Protein AF-0000000084344204 (afdb_homodimer)

Nearest PDB structures (foldseek):
  7np8-assembly1_B  TM=9.170E-01  e=4.596E-29  Methanocaldococcus jannaschii DSM 2661
  7npa-assembly3_I  TM=9.167E-01  e=4.596E-29  Methanothermococcus thermolithotrophicus DSM 2095
  7npa-assembly4_N  TM=9.155E-01  e=7.158E-29  Methanothermococcus thermolithotrophicus DSM 2095
  3b0n-assembly1_A  TM=8.078E-01  e=9.835E-13  Nicotiana tabacum
  6c3z-assembly1_A  TM=7.919E-01  e=1.698E-11  Escherichia coli K-12

Secondary structure (DSSP, 8-state):
------HHHHHHHHHTTEEEBSSTTEEEEEEE-BTTEEEHHHHHHHHHHHHHHSSSEEEE-TTSEEEEEEEEGGGHHHHHHHHHHTTPEE---SSBBPPPEE-STTTBTT--S-HHHHHHHHHHHHTT-B-SS-B-EEE-SSGGGHHHHTTSSEEEEEE--EEE-GGG-----HHHHH-TT--EEEETTEEEE-TTT-----THHHH-TT--EEEPPPEEEEEE--B-SSS-B--EEEEEEE-GGGHHHHHHHHHHHHHHHPPTT--HHHHHHHH-HHHHHHHHHHH-/------HHHHHHHHHTTEEEBSSTTEEEEEEE-BTTEEEHHHHHHHHHHHHHHSSSEEEE-TTSEEEEEEEEGGGHHHHHHHHHHTTPEE---SSBBPPPEE-STTTBTT--S-HHHHHHHHHHHHTT-B-SS-B-EEE-SSGGGHHHHTTSSEEEEEE--EEE-GGG-----HHHHH-TT--EEEETTEEEE-TTT-----THHHH-TT--EEEPPPEEEEEE--B-SSS-B--EEEEEEE-GGGHHHHHHHHHHHHHHHPPTT--HHHHHHHH-HHHHHHHHHHH-

Radius of gyration: 24.82 Å; Cα contacts (8 Å, |Δi|>4): 1312; chains: 2; bounding box: 51×84×66 Å

Organism: NCBI:txid1533

pLDDT: mean 95.12, std 7.92, range [30.36, 98.94]

Sequence (576 aa):
MNKCILDKEKLELKGRGILPQKQEGYFAIRFISKAGYFNTDEMTALTNIAKEYGNGNIGLTSRLTIEIPYIKYENLEKVLKEAKSNGLVVGGGGPTVRAILTCKGTVCTHGLIDTNHIALEIEERFFGKKLPHKFKIAVLGCNNSYGKAQVNDIGILPIKKVHILEENCILCDKCVKFCKYDGMKKENNKIVISNEKCISCGKCIKVCPTKAIEGEEIEFLIFLGGRLGRKARLATPINKSFKREEIINAVDKIIKYFESQANKNERFADVIERIGLKSVEEEILNSLMNKCILDKEKLELKGRGILPQKQEGYFAIRFISKAGYFNTDEMTALTNIAKEYGNGNIGLTSRLTIEIPYIKYENLEKVLKEAKSNGLVVGGGGPTVRAILTCKGTVCTHGLIDTNHIALEIEERFFGKKLPHKFKIAVLGCNNSYGKAQVNDIGILPIKKVHILEENCILCDKCVKFCKYDGMKKENNKIVISNEKCISCGKCIKVCPTKAIEGEEIEFLIFLGGRLGRKARLATPINKSFKREEIINAVDKIIKYFESQANKNERFADVIERIGLKSVEEEILNSL

Solvent-accessible surface area (backbone atoms only — not comparable to full-atom values): 28926 Å² total; per-residue (Å²): 128,85,75,76,75,49,71,70,56,47,53,57,34,26,36,48,14,37,34,66,31,56,55,82,66,23,24,28,41,26,36,55,41,65,38,22,30,40,41,42,67,46,47,50,51,50,37,49,46,15,56,75,48,26,79,31,38,42,30,44,32,62,47,23,30,39,33,32,40,55,25,41,65,90,47,49,65,59,52,51,52,52,34,53,78,58,72,49,45,64,29,66,29,58,37,9,26,30,59,41,31,52,52,64,12,59,43,34,70,71,31,77,39,57,19,43,62,56,32,38,55,48,36,75,72,40,50,64,40,78,42,54,25,55,40,38,40,33,28,39,16,28,51,65,41,41,21,60,29,16,48,19,36,33,9,36,35,42,35,21,46,67,48,73,41,67,92,45,49,81,80,81,52,55,47,39,70,63,39,92,57,57,18,37,42,82,53,95,94,36,82,44,75,35,81,86,42,40,70,31,74,49,65,52,38,77,60,36,90,62,60,18,41,41,69,50,74,67,30,27,38,43,21,45,28,10,30,30,44,66,64,58,37,73,25,46,64,49,97,53,74,36,49,78,89,44,48,66,60,49,52,51,51,50,52,51,48,44,56,72,70,42,49,87,73,34,42,59,41,54,44,33,66,75,70,29,57,70,57,51,51,52,55,50,59,70,71,106,129,85,72,75,73,48,70,69,55,47,52,58,34,26,36,48,13,36,32,67,30,57,54,82,66,22,24,27,41,26,35,55,41,64,39,22,30,40,41,42,67,46,46,49,52,53,37,49,47,14,56,74,48,26,77,30,37,43,30,44,34,62,48,25,30,38,33,33,40,55,26,41,66,90,46,46,64,61,51,52,52,53,32,52,78,58,71,49,45,66,28,67,28,56,36,10,26,30,58,40,32,52,50,62,12,58,44,34,68,70,31,78,40,58,19,46,61,56,33,38,55,49,38,75,72,40,51,63,40,78,42,53,25,55,40,39,41,33,27,37,16,29,51,65,40,42,20,59,28,16,47,18,36,31,8,35,34,42,36,22,45,66,48,73,41,69,91,46,49,81,84,81,53,56,47,39,71,62,39,91,57,58,19,37,42,82,51,96,95,35,82,42,76,34,81,85,42,39,69,31,74,48,65,52,38,77,60,36,89,63,59,18,41,41,70,49,74,68,30,28,39,43,20,47,28,10,32,28,44,64,63,60,34,72,24,47,65,50,99,54,75,36,49,78,88,44,48,67,58,49,52,51,51,48,52,52,47,44,56,71,68,41,49,86,72,34,42,60,40,52,44,33,66,74,69,29,57,69,56,50,52,51,55,50,58,71,70,106

InterPro domains:
  IPR005117 Nitrite/Sulfite reductase ferredoxin-like domain [PF03460] (20-84)
  IPR006067 Nitrite/sulphite reductase 4Fe-4S domain [PF01077] (94-284)
  IPR017896 4Fe-4S ferredoxin-type, iron-sulphur binding domain [PF00037] (191-214)
  IPR017896 4Fe-4S ferredoxin-type, iron-sulphur binding domain [PS51379] (160-188)
  IPR017896 4Fe-4S ferredoxin-type, iron-sulphur binding domain [PS51379] (189-218)
  IPR017900 4Fe-4S ferredoxin, iron-sulphur binding, conserved site [PS00198] (198-209)
  IPR036136 Nitrite/Sulfite reductase ferredoxin-like domain superfamily [SSF55124] (11-94)
  IPR045169 Nitrite and sulphite reductase 4Fe-4S domain containing protein [PTHR11493] (9-161)
  IPR045854 Nitrite and sulphite reductase 4Fe-4S domain-like superfamily [G3DSA:3.30.413.10] (95-287)
  IPR045854 Nitrite and sulphite reductase 4Fe-4S domain-like superfamily [SSF56014] (94-285)

Foldseek 3Di:
DLPPQDPVNQQVCQQQQWHDDPPPQKTKWKWAAQQQDDDPLLVVLVQVCLVPFAPNDWDADPQNIIIGIGGGPVCVVVSVVSCVVSVIGIGQGWFFEGHEHEDCLCPDPLFPDNQSVLSNVLCVVGGSHHALGYFYEYEYGACVCVQVCFAGQKYKHKAKAKDFQFVQDPLPCQLCVPDPQSQWDDDPNDIDGHPVRDRRSCPSCVRGPRSRMGIDDMWMWMWHQAHDPPDGGTTDTQPDIHDPVCVSVLVVLLRVLRRVQDDRPGDRNNSCVVVPVVVSSVVSVVVD/DLPPQDPVNQQVCQQQQWHDDPPPQKTKWKWAAQQQDDDPLLVVLVQVCLVPFAPNDWDADPQNIIIGIGGGPVCVVVSVVSCVVSVIGTGQGWFFEGHEHEDCLCPDPLFPDNQSVLSNVLCVVGGSHHALGYFYEYEYGACVCVQVCFAGQKYKHKAKAKDFQFVQDPLPCQLCVPDPQSQWDQDPNDIDGHPVRDRRSCPSCVRGPRSRMGIDDMWMWMWHQAHDPPDGGTTDTQPDIHDPVCVSVLVVLLRVLRRVQDDRPGDRNNSCVVVPVVVSSVVSVVVD

Structure (mmCIF, N/CA/C/O backbone):
data_AF-0000000084344204-model_v1
#
loop_
_entity.id
_entity.type
_entity.pdbx_description
1 polymer 'Dissimilatory sulfite reductase (Desulfoviridin), alpha and beta subunits'
#
loop_
_atom_site.group_PDB
_atom_site.id
_atom_site.type_symbol
_atom_site.label_atom_id
_atom_site.label_alt_id
_atom_site.label_comp_id
_atom_site.label_asym_id
_atom_site.label_entity_id
_atom_site.label_seq_id
_atom_site.pdbx_PDB_ins_code
_atom_site.Cartn_x
_atom_site.Cartn_y
_atom_site.Cartn_z
_atom_site.occupancy
_atom_site.B_iso_or_equiv
_atom_site.auth_seq_id
_atom_site.auth_comp_id
_atom_site.auth_asym_id
_atom_site.auth_atom_id
_atom_site.pdbx_PDB_model_num
ATOM 1 N N . MET A 1 1 ? -5.375 -40.156 8.227 1 30.36 1 MET A N 1
ATOM 2 C CA . MET A 1 1 ? -6.266 -39.781 7.129 1 30.36 1 MET A CA 1
ATOM 3 C C . MET A 1 1 ? -6.176 -38.281 6.832 1 30.36 1 MET A C 1
ATOM 5 O O . MET A 1 1 ? -6.512 -37.469 7.684 1 30.36 1 MET A O 1
ATOM 9 N N . ASN A 1 2 ? -5.129 -37.812 6.16 1 40.31 2 ASN A N 1
ATOM 10 C CA . ASN A 1 2 ? -4.762 -36.469 5.738 1 40.31 2 ASN A CA 1
ATOM 11 C C . ASN A 1 2 ? -5.965 -35.719 5.18 1 40.31 2 ASN A C 1
ATOM 13 O O . ASN A 1 2 ? -6.492 -36.062 4.125 1 40.31 2 ASN A O 1
ATOM 17 N N . LYS A 1 3 ? -6.926 -35.438 6.004 1 46.97 3 LYS A N 1
ATOM 18 C CA . LYS A 1 3 ? -8.219 -34.906 5.586 1 46.97 3 LYS A CA 1
ATOM 19 C C . LYS A 1 3 ? -8.039 -33.812 4.535 1 46.97 3 LYS A C 1
ATOM 21 O O . LYS A 1 3 ? -7.418 -32.781 4.801 1 46.97 3 LYS A O 1
ATOM 26 N N . CYS A 1 4 ? -8.023 -34.188 3.305 1 53 4 CYS A N 1
ATOM 27 C CA . CYS A 1 4 ? -8.062 -33.312 2.125 1 53 4 CYS A CA 1
ATOM 28 C C . CYS A 1 4 ? -9.18 -32.312 2.229 1 53 4 CYS A C 1
ATOM 30 O O . CYS A 1 4 ? -10.359 -32.656 2.244 1 53 4 CYS A O 1
ATOM 32 N N . ILE A 1 5 ? -8.875 -31.219 2.953 1 64.88 5 ILE A N 1
ATOM 33 C CA . ILE A 1 5 ? -9.867 -30.156 3.055 1 64.88 5 ILE A CA 1
ATOM 34 C C . ILE A 1 5 ? -10.406 -29.812 1.665 1 64.88 5 ILE A C 1
ATOM 36 O O . ILE A 1 5 ? -9.641 -29.641 0.719 1 64.88 5 ILE A O 1
ATOM 40 N N . LEU A 1 6 ? -11.719 -30.031 1.449 1 70.19 6 LEU A N 1
ATOM 41 C CA . LEU A 1 6 ? -12.422 -29.734 0.206 1 70.19 6 LEU A CA 1
ATOM 42 C C . LEU A 1 6 ? -12.266 -28.266 -0.168 1 70.19 6 LEU A C 1
ATOM 44 O O . LEU A 1 6 ? -12.047 -27.422 0.703 1 70.19 6 LEU A O 1
ATOM 48 N N . ASP A 1 7 ? -12.266 -28 -1.417 1 70.94 7 ASP A N 1
ATOM 49 C CA . ASP A 1 7 ? -12.125 -26.656 -1.973 1 70.94 7 ASP A CA 1
ATOM 50 C C . ASP A 1 7 ? -13.133 -25.703 -1.348 1 70.94 7 ASP A C 1
ATOM 52 O O . ASP A 1 7 ? -12.797 -24.547 -1.062 1 70.94 7 ASP A O 1
ATOM 56 N N . LYS A 1 8 ? -14.367 -26.219 -1.086 1 71.5 8 LYS A N 1
ATOM 57 C CA . LYS A 1 8 ? -15.398 -25.391 -0.468 1 71.5 8 LYS A CA 1
ATOM 58 C C . LYS A 1 8 ? -15.008 -25 0.954 1 71.5 8 LYS A C 1
ATOM 60 O O . LYS A 1 8 ? -15.258 -23.875 1.378 1 71.5 8 LYS A O 1
ATOM 65 N N . GLU A 1 9 ? -14.484 -25.922 1.65 1 75.75 9 GLU A N 1
ATOM 66 C CA . GLU A 1 9 ? -14.031 -25.656 3.014 1 75.75 9 GLU A CA 1
ATOM 67 C C . GLU A 1 9 ? -12.875 -24.656 3.029 1 75.75 9 GLU A C 1
ATOM 69 O O . GLU A 1 9 ? -12.805 -23.781 3.902 1 75.75 9 GLU A O 1
ATOM 74 N N . LYS A 1 10 ? -12.102 -24.766 2.033 1 75.44 10 LYS A N 1
ATOM 75 C CA . LYS A 1 10 ? -10.969 -23.859 1.928 1 75.44 10 LYS A CA 1
ATOM 76 C C . LYS A 1 10 ? -11.445 -22.422 1.718 1 75.44 10 LYS A C 1
ATOM 78 O O . LYS A 1 10 ? -10.891 -21.484 2.297 1 75.44 10 LYS A O 1
ATOM 83 N N . LEU A 1 11 ? -12.516 -22.266 0.936 1 74.94 11 LEU A N 1
ATOM 84 C CA . LEU A 1 11 ? -13.062 -20.938 0.666 1 74.94 11 LEU A CA 1
ATOM 85 C C . LEU A 1 11 ? -13.664 -20.344 1.927 1 74.94 11 LEU A C 1
ATOM 87 O O . LEU A 1 11 ? -13.523 -19.141 2.174 1 74.94 11 LEU A O 1
ATOM 91 N N . GLU A 1 12 ? -14.312 -21.172 2.695 1 79.94 12 GLU A N 1
ATOM 92 C CA . GLU A 1 12 ? -14.906 -20.703 3.947 1 79.94 12 GLU A CA 1
ATOM 93 C C . GLU A 1 12 ? -13.828 -20.281 4.941 1 79.94 12 GLU A C 1
ATOM 95 O O . GLU A 1 12 ? -13.977 -19.266 5.629 1 79.94 12 GLU A O 1
ATOM 100 N N . LEU A 1 13 ? -12.797 -21.031 4.941 1 82.62 13 LEU A N 1
ATOM 101 C CA . LEU A 1 13 ? -11.68 -20.719 5.828 1 82.62 13 LEU A CA 1
ATOM 102 C C . LEU A 1 13 ? -11 -19.422 5.414 1 82.62 13 LEU A C 1
ATOM 104 O O . LEU A 1 13 ? -10.656 -18.594 6.262 1 82.62 13 LEU A O 1
ATOM 108 N N . LYS A 1 14 ? -10.93 -19.219 4.117 1 79.81 14 LYS A N 1
ATOM 109 C CA . LYS A 1 14 ? -10.289 -18.016 3.605 1 79.81 14 LYS A CA 1
ATOM 110 C C . LYS A 1 14 ? -11.047 -16.766 4.027 1 79.81 14 LYS A C 1
ATOM 112 O O . LYS A 1 14 ? -10.438 -15.758 4.402 1 79.81 14 LYS A O 1
ATOM 117 N N . GLY A 1 15 ? -12.32 -16.844 3.949 1 83.69 15 GLY A N 1
ATOM 118 C CA . GLY A 1 15 ? -13.148 -15.719 4.379 1 83.69 15 GLY A CA 1
ATOM 119 C C . GLY A 1 15 ? -12.93 -15.344 5.832 1 83.69 15 GLY A C 1
ATOM 120 O O . GLY A 1 15 ? -13.109 -14.18 6.211 1 83.69 15 GLY A O 1
ATOM 121 N N . ARG A 1 16 ? -12.422 -16.266 6.605 1 87.88 16 ARG A N 1
ATOM 122 C CA . ARG A 1 16 ? -12.227 -16.078 8.039 1 87.88 16 ARG A CA 1
ATOM 123 C C . ARG A 1 16 ? -10.789 -15.695 8.352 1 87.88 16 ARG A C 1
ATOM 125 O O . ARG A 1 16 ? -10.391 -15.641 9.523 1 87.88 16 ARG A O 1
ATOM 132 N N . GLY A 1 17 ? -10.031 -15.469 7.312 1 93.88 17 GLY A N 1
ATOM 133 C CA . GLY A 1 17 ? -8.648 -15.086 7.527 1 93.88 17 GLY A CA 1
ATOM 134 C C . GLY A 1 17 ? -7.723 -16.266 7.719 1 93.88 17 GLY A C 1
ATOM 135 O O . GLY A 1 17 ? -6.586 -16.109 8.164 1 93.88 17 GLY A O 1
ATOM 136 N N . ILE A 1 18 ? -8.227 -17.391 7.496 1 96.69 18 ILE A N 1
ATOM 137 C CA . ILE A 1 18 ? -7.453 -18.625 7.508 1 96.69 18 ILE A CA 1
ATOM 138 C C . ILE A 1 18 ? -7.113 -19.031 6.074 1 96.69 18 ILE A C 1
ATOM 140 O O . ILE A 1 18 ? -7.949 -19.609 5.371 1 96.69 18 ILE A O 1
ATOM 144 N N . LEU A 1 19 ? -5.902 -18.844 5.641 1 96.56 19 LEU A N 1
ATOM 145 C CA . LEU A 1 19 ? -5.523 -18.875 4.234 1 96.56 19 LEU A CA 1
ATOM 146 C C . LEU A 1 19 ? -4.723 -20.141 3.922 1 96.56 19 LEU A C 1
ATOM 148 O O . LEU A 1 19 ? -3.637 -20.344 4.473 1 96.56 19 LEU A O 1
ATOM 152 N N . PRO A 1 20 ? -5.262 -20.938 3.027 1 95.81 20 PRO A N 1
ATOM 153 C CA . PRO A 1 20 ? -4.453 -22.094 2.629 1 95.81 20 PRO A CA 1
ATOM 154 C C . PRO A 1 20 ? -3.141 -21.688 1.961 1 95.81 20 PRO A C 1
ATOM 156 O O . PRO A 1 20 ? -3.098 -20.719 1.213 1 95.81 20 PRO A O 1
ATOM 159 N N . GLN A 1 21 ? -2.072 -22.406 2.283 1 96.75 21 GLN A N 1
ATOM 160 C CA . GLN A 1 21 ? -0.769 -22.156 1.675 1 96.75 21 GLN A CA 1
ATOM 161 C C . GLN A 1 21 ? -0.502 -23.141 0.538 1 96.75 21 GLN A C 1
ATOM 163 O O . GLN A 1 21 ? -1.203 -24.156 0.402 1 96.75 21 GLN A O 1
ATOM 168 N N . LYS A 1 22 ? 0.412 -22.781 -0.32 1 94.5 22 LYS A N 1
ATOM 169 C CA . LYS A 1 22 ? 0.797 -23.703 -1.384 1 94.5 22 LYS A CA 1
ATOM 170 C C . LYS A 1 22 ? 1.445 -24.953 -0.812 1 94.5 22 LYS A C 1
ATOM 172 O O . LYS A 1 22 ? 1.402 -26.016 -1.435 1 94.5 22 LYS A O 1
ATOM 177 N N . GLN A 1 23 ? 2.107 -24.844 0.376 1 94.81 23 GLN A N 1
ATOM 178 C CA . GLN A 1 23 ? 2.557 -26.016 1.119 1 94.81 23 GLN A CA 1
ATOM 179 C C . GLN A 1 23 ? 1.372 -26.797 1.685 1 94.81 23 GLN A C 1
ATOM 181 O O . GLN A 1 23 ? 0.693 -26.328 2.6 1 94.81 23 GLN A O 1
ATOM 186 N N . GLU A 1 24 ? 1.127 -27.938 1.151 1 92.94 24 GLU A N 1
ATOM 187 C CA . GLU A 1 24 ? -0.067 -28.719 1.466 1 92.94 24 GLU A CA 1
ATOM 188 C C . GLU A 1 24 ? -0.193 -28.953 2.969 1 92.94 24 GLU A C 1
ATOM 190 O O . GLU A 1 24 ? 0.784 -29.312 3.631 1 92.94 24 GLU A O 1
ATOM 195 N N . GLY A 1 25 ? -1.383 -28.703 3.469 1 93.88 25 GLY A N 1
ATOM 196 C CA . GLY A 1 25 ? -1.678 -28.984 4.867 1 93.88 25 GLY A CA 1
ATOM 197 C C . GLY A 1 25 ? -1.406 -27.797 5.777 1 93.88 25 GLY A C 1
ATOM 198 O O . GLY A 1 25 ? -1.672 -27.859 6.98 1 93.88 25 GLY A O 1
ATOM 199 N N . TYR A 1 26 ? -0.86 -26.75 5.223 1 97.06 26 TYR A N 1
ATOM 200 C CA . TYR A 1 26 ? -0.502 -25.594 6.027 1 97.06 26 TYR A CA 1
ATOM 201 C C . TYR A 1 26 ? -1.38 -24.391 5.684 1 97.06 26 TYR A C 1
ATOM 203 O O . TYR A 1 26 ? -1.856 -24.266 4.551 1 97.06 26 TYR A O 1
ATOM 211 N N . PHE A 1 27 ? -1.559 -23.578 6.68 1 97.69 27 PHE A N 1
ATOM 212 C CA . PHE A 1 27 ? -2.365 -22.375 6.551 1 97.69 27 PHE A CA 1
ATOM 213 C C . PHE A 1 27 ? -1.646 -21.172 7.156 1 97.69 27 PHE A C 1
ATOM 215 O O . PHE A 1 27 ? -0.837 -21.328 8.078 1 97.69 27 PHE A O 1
ATOM 222 N N . ALA A 1 28 ? -1.88 -20.078 6.633 1 98.06 28 ALA A N 1
ATOM 223 C CA . ALA A 1 28 ? -1.551 -18.812 7.281 1 98.06 28 ALA A CA 1
ATOM 224 C C . ALA A 1 28 ? -2.785 -18.188 7.934 1 98.06 28 ALA A C 1
ATOM 226 O O . ALA A 1 28 ? -3.867 -18.172 7.344 1 98.06 28 ALA A O 1
ATOM 227 N N . ILE A 1 29 ? -2.664 -17.734 9.133 1 98.62 29 ILE A N 1
ATOM 228 C CA . ILE A 1 29 ? -3.768 -17.047 9.805 1 98.62 29 ILE A CA 1
ATOM 229 C C . ILE A 1 29 ? -3.479 -15.555 9.875 1 98.62 29 ILE A C 1
ATOM 231 O O . ILE A 1 29 ? -2.375 -15.141 10.25 1 98.62 29 ILE A O 1
ATOM 235 N N . ARG A 1 30 ? -4.449 -14.836 9.516 1 98.56 30 ARG A N 1
ATOM 236 C CA . ARG A 1 30 ? -4.312 -13.383 9.469 1 98.56 30 ARG A CA 1
ATOM 237 C C . ARG A 1 30 ? -4.953 -12.734 10.695 1 98.56 30 ARG A C 1
ATOM 239 O O . ARG A 1 30 ? -6.117 -13 11 1 98.56 30 ARG A O 1
ATOM 246 N N . PHE A 1 31 ? -4.223 -11.859 11.289 1 98.81 31 PHE A N 1
ATOM 247 C CA . PHE A 1 31 ? -4.672 -11.117 12.469 1 98.81 31 PHE A CA 1
ATOM 248 C C . PHE A 1 31 ? -4.801 -9.633 12.156 1 98.81 31 PHE A C 1
ATOM 250 O O . PHE A 1 31 ? -3.887 -9.031 11.594 1 98.81 31 PHE A O 1
ATOM 257 N N . ILE A 1 32 ? -5.883 -9.062 12.555 1 98.56 32 ILE A N 1
ATOM 258 C CA . ILE A 1 32 ? -6.25 -7.695 12.188 1 98.56 32 ILE A CA 1
ATOM 259 C C . ILE A 1 32 ? -5.785 -6.73 13.281 1 98.56 32 ILE A C 1
ATOM 261 O O . ILE A 1 32 ? -6.055 -6.949 14.469 1 98.56 32 ILE A O 1
ATOM 265 N N . SER A 1 33 ? -5.098 -5.723 12.898 1 98.5 33 SER A N 1
ATOM 266 C CA . SER A 1 33 ? -4.668 -4.688 13.836 1 98.5 33 SER A CA 1
ATOM 267 C C . SER A 1 33 ? -5.812 -3.74 14.172 1 98.5 33 SER A C 1
ATOM 269 O O . SER A 1 33 ? -6.859 -3.764 13.523 1 98.5 33 SER A O 1
ATOM 271 N N . LYS A 1 34 ? -5.605 -3.008 15.164 1 97.62 34 LYS A N 1
ATOM 272 C CA . LYS A 1 34 ? -6.484 -1.877 15.453 1 97.62 34 LYS A CA 1
ATOM 273 C C . LYS A 1 34 ? -5.996 -0.612 14.758 1 97.62 34 LYS A C 1
ATOM 275 O O . LYS A 1 34 ? -5.266 0.187 15.344 1 97.62 34 LYS A O 1
ATOM 280 N N . ALA A 1 35 ? -6.457 -0.492 13.57 1 94.75 35 ALA A N 1
ATOM 281 C CA . ALA A 1 35 ? -6.062 0.632 12.727 1 94.75 35 ALA A CA 1
ATOM 282 C C . ALA A 1 35 ? -4.543 0.748 12.648 1 94.75 35 ALA A C 1
ATOM 284 O O . ALA A 1 35 ? -3.98 1.816 12.898 1 94.75 35 ALA A O 1
ATOM 285 N N . GLY A 1 36 ? -3.889 -0.345 12.484 1 96.94 36 GLY A N 1
ATOM 286 C CA . GLY A 1 36 ? -2.461 -0.367 12.211 1 96.94 36 GLY A CA 1
ATOM 287 C C . GLY A 1 36 ? -1.621 -0.641 13.445 1 96.94 36 GLY A C 1
ATOM 288 O O . GLY A 1 36 ? -0.395 -0.741 13.359 1 96.94 36 GLY A O 1
ATOM 289 N N . TYR A 1 37 ? -2.252 -0.808 14.609 1 98.38 37 TYR A N 1
ATOM 290 C CA . TYR A 1 37 ? -1.483 -1.005 15.836 1 98.38 37 TYR A CA 1
ATOM 291 C C . TYR A 1 37 ? -1.865 -2.314 16.516 1 98.38 37 TYR A C 1
ATOM 293 O O . TYR A 1 37 ? -3.027 -2.729 16.469 1 98.38 37 TYR A O 1
ATOM 301 N N . PHE A 1 38 ? -0.91 -2.973 17.094 1 98.75 38 PHE A N 1
ATOM 302 C CA . PHE A 1 38 ? -1.068 -3.975 18.141 1 98.75 38 PHE A CA 1
ATOM 303 C C . PHE A 1 38 ? -0.461 -3.492 19.453 1 98.75 38 PHE A C 1
ATOM 305 O O . PHE A 1 38 ? 0.602 -2.867 19.453 1 98.75 38 PHE A O 1
ATOM 312 N N . ASN A 1 39 ? -1.13 -3.715 20.516 1 98.62 39 ASN A N 1
ATOM 313 C CA . ASN A 1 39 ? -0.457 -3.428 21.781 1 98.62 39 ASN A CA 1
ATOM 314 C C . ASN A 1 39 ? 0.518 -4.539 22.156 1 98.62 39 ASN A C 1
ATOM 316 O O . ASN A 1 39 ? 0.581 -5.57 21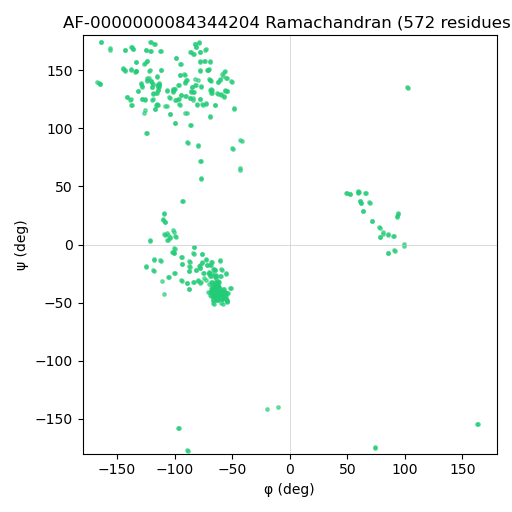.484 1 98.62 39 ASN A O 1
ATOM 320 N N . THR A 1 40 ? 1.273 -4.301 23.234 1 98.62 40 THR A N 1
ATOM 321 C CA . THR A 1 40 ? 2.359 -5.207 23.578 1 98.62 40 THR A CA 1
ATOM 322 C C . THR A 1 40 ? 1.81 -6.559 24.031 1 98.62 40 THR A C 1
ATOM 324 O O . THR A 1 40 ? 2.438 -7.598 23.812 1 98.62 40 THR A O 1
ATOM 327 N N . ASP A 1 41 ? 0.634 -6.629 24.672 1 98.62 41 ASP A N 1
ATOM 328 C CA . ASP A 1 41 ? 0.026 -7.898 25.062 1 98.62 41 ASP A CA 1
ATOM 329 C C . ASP A 1 41 ? -0.381 -8.703 23.828 1 98.62 41 ASP A C 1
ATOM 331 O O . ASP A 1 41 ? -0.129 -9.906 23.75 1 98.62 41 ASP A O 1
ATOM 335 N N . GLU A 1 42 ? -1.026 -8.047 22.938 1 98.81 42 GLU A N 1
ATOM 336 C CA . GLU A 1 42 ? -1.415 -8.688 21.672 1 98.81 42 GLU A CA 1
ATOM 337 C C . GLU A 1 42 ? -0.197 -9.219 20.922 1 98.81 42 GLU A C 1
ATOM 339 O O . GLU A 1 42 ? -0.214 -10.352 20.438 1 98.81 42 GLU A O 1
ATOM 344 N N . MET A 1 43 ? 0.841 -8.43 20.875 1 98.81 43 MET A N 1
ATOM 345 C CA . MET A 1 43 ? 2.037 -8.836 20.141 1 98.81 43 MET A CA 1
ATOM 346 C C . MET A 1 43 ? 2.721 -10.016 20.828 1 98.81 43 MET A C 1
ATOM 348 O O . MET A 1 43 ? 3.275 -10.891 20.156 1 98.81 43 MET A O 1
ATOM 352 N N . THR A 1 44 ? 2.719 -9.984 22.125 1 98.75 44 THR A N 1
ATOM 353 C CA . THR A 1 44 ? 3.24 -11.133 22.859 1 98.75 44 THR A CA 1
ATOM 354 C C . THR A 1 44 ? 2.471 -12.398 22.5 1 98.75 44 THR A C 1
ATOM 356 O O . THR A 1 44 ? 3.072 -13.445 22.234 1 98.75 44 THR A O 1
ATOM 359 N N . ALA A 1 45 ? 1.157 -12.289 22.484 1 98.81 45 ALA A N 1
ATOM 360 C CA . ALA A 1 45 ? 0.324 -13.438 22.109 1 98.81 45 ALA A CA 1
ATOM 361 C C . ALA A 1 45 ? 0.635 -13.914 20.703 1 98.81 45 ALA A C 1
ATOM 363 O O . ALA A 1 45 ? 0.765 -15.117 20.469 1 98.81 45 ALA A O 1
ATOM 364 N N . LEU A 1 46 ? 0.756 -13.008 19.766 1 98.88 46 LEU A N 1
ATOM 365 C CA . LEU A 1 46 ? 1.073 -13.344 18.391 1 98.88 46 LEU A CA 1
ATOM 366 C C . LEU A 1 46 ? 2.432 -14.031 18.297 1 98.88 46 LEU A C 1
ATOM 368 O O . LEU A 1 46 ? 2.592 -15 17.547 1 98.88 46 LEU A O 1
ATOM 372 N N . THR A 1 47 ? 3.379 -13.5 19.031 1 98.81 47 THR A N 1
ATOM 373 C CA . THR A 1 47 ? 4.723 -14.07 19.062 1 98.81 47 THR A CA 1
ATOM 374 C C . THR A 1 47 ? 4.695 -15.5 19.578 1 98.81 47 THR A C 1
ATOM 376 O O . THR A 1 47 ? 5.34 -16.391 19 1 98.81 47 THR A O 1
ATOM 379 N N . ASN A 1 48 ? 3.922 -15.766 20.578 1 98.75 48 ASN A N 1
ATOM 380 C CA . ASN A 1 48 ? 3.773 -17.109 21.125 1 98.75 48 ASN A CA 1
ATOM 381 C C . ASN A 1 48 ? 3.107 -18.062 20.125 1 98.75 48 ASN A C 1
ATOM 383 O O . ASN A 1 48 ? 3.525 -19.203 19.984 1 98.75 48 ASN A O 1
ATOM 387 N N . ILE A 1 49 ? 2.096 -17.562 19.484 1 98.88 49 ILE A N 1
ATOM 388 C CA . ILE A 1 49 ? 1.403 -18.359 18.484 1 98.88 49 ILE A CA 1
ATOM 389 C C . ILE A 1 49 ? 2.375 -18.75 17.375 1 98.88 49 ILE A C 1
ATOM 391 O O . ILE A 1 49 ? 2.416 -19.906 16.953 1 98.88 49 ILE A O 1
ATOM 395 N N . ALA A 1 50 ? 3.158 -17.828 16.922 1 98.88 50 ALA A N 1
ATOM 396 C CA . ALA A 1 50 ? 4.117 -18.094 15.844 1 98.88 50 ALA A CA 1
ATOM 397 C C . ALA A 1 50 ? 5.16 -19.109 16.281 1 98.88 50 ALA A C 1
ATOM 399 O O . ALA A 1 50 ? 5.57 -19.969 15.5 1 98.88 50 ALA A O 1
ATOM 400 N N . LYS A 1 51 ? 5.566 -19.016 17.531 1 98.5 51 LYS A N 1
ATOM 401 C CA . LYS A 1 51 ? 6.586 -19.906 18.078 1 98.5 51 LYS A CA 1
ATOM 402 C C . LYS A 1 51 ? 6.051 -21.328 18.25 1 98.5 51 LYS A C 1
ATOM 404 O O . LYS A 1 51 ? 6.727 -22.297 17.891 1 98.5 51 LYS A O 1
ATOM 409 N N . GLU A 1 52 ? 4.871 -21.469 18.688 1 98.56 52 GLU A N 1
ATOM 410 C CA . GLU A 1 52 ? 4.309 -22.766 19.078 1 98.56 52 GLU A CA 1
ATOM 411 C C . GLU A 1 52 ? 3.686 -23.469 17.875 1 98.56 52 GLU A C 1
ATOM 413 O O . GLU A 1 52 ? 3.787 -24.703 17.766 1 98.56 52 GLU A O 1
ATOM 418 N N . TYR A 1 53 ? 3.041 -22.688 17.016 1 98.69 53 TYR A N 1
ATOM 419 C CA . TYR A 1 53 ? 2.215 -23.328 16.016 1 98.69 53 TYR A CA 1
ATOM 420 C C . TYR A 1 53 ? 2.715 -23.016 14.609 1 98.69 53 TYR A C 1
ATOM 422 O O . TYR A 1 53 ? 2.354 -23.688 13.641 1 98.69 53 TYR A O 1
ATOM 430 N N . GLY A 1 54 ? 3.447 -21.922 14.461 1 98.5 54 GLY A N 1
ATOM 431 C CA . GLY A 1 54 ? 3.959 -21.516 13.156 1 98.5 54 GLY A CA 1
ATOM 432 C C . GLY A 1 54 ? 5.391 -21.969 12.922 1 98.5 54 GLY A C 1
ATOM 433 O O . GLY A 1 54 ? 5.836 -22.969 13.477 1 98.5 54 GLY A O 1
ATOM 434 N N . ASN A 1 55 ? 6.098 -21.312 12.016 1 98.25 55 ASN A N 1
ATOM 435 C CA . ASN A 1 55 ? 7.496 -21.625 11.727 1 98.25 55 ASN A CA 1
ATOM 436 C C . ASN A 1 55 ? 8.438 -20.641 12.414 1 98.25 55 ASN A C 1
ATOM 438 O O . ASN A 1 55 ? 9.594 -20.5 12.008 1 98.25 55 ASN A O 1
ATOM 442 N N . GLY A 1 56 ? 7.887 -19.844 13.305 1 98.56 56 GLY A N 1
ATOM 443 C CA . GLY A 1 56 ? 8.703 -18.906 14.062 1 98.56 56 GLY A CA 1
ATOM 444 C C . GLY A 1 56 ? 8.828 -17.562 13.398 1 98.56 56 GLY A C 1
ATOM 445 O O . GLY A 1 56 ? 9.602 -16.703 13.852 1 98.56 56 GLY A O 1
ATOM 446 N N . ASN A 1 57 ? 8.086 -17.328 12.328 1 98.25 57 ASN A N 1
ATOM 447 C CA . ASN A 1 57 ? 8.094 -16.047 11.633 1 98.25 57 ASN A CA 1
ATOM 448 C C . ASN A 1 57 ? 6.738 -15.352 11.719 1 98.25 57 ASN A C 1
ATOM 450 O O . ASN A 1 57 ? 5.703 -16.016 11.766 1 98.25 57 ASN A O 1
ATOM 454 N N . ILE A 1 58 ? 6.777 -14.094 11.812 1 98.75 58 ILE A N 1
ATOM 455 C CA . ILE A 1 58 ? 5.609 -13.227 11.82 1 98.75 58 ILE A CA 1
ATOM 456 C C . ILE A 1 58 ? 5.645 -12.305 10.609 1 98.75 58 ILE A C 1
ATOM 458 O O . ILE A 1 58 ? 6.551 -11.477 10.477 1 98.75 58 ILE A O 1
ATOM 462 N N . GLY A 1 59 ? 4.66 -12.461 9.75 1 98.69 59 GLY A N 1
ATOM 463 C CA . GLY A 1 59 ? 4.629 -11.703 8.508 1 98.69 59 GLY A CA 1
ATOM 464 C C . GLY A 1 59 ? 3.76 -10.461 8.594 1 98.69 59 GLY A C 1
ATOM 465 O O . GLY A 1 59 ? 2.674 -10.492 9.172 1 98.69 59 GLY A O 1
ATOM 466 N N . LEU A 1 60 ? 4.258 -9.367 8.039 1 98.75 60 LEU A N 1
ATOM 467 C CA . LEU A 1 60 ? 3.5 -8.125 7.918 1 98.75 60 LEU A CA 1
ATOM 468 C C . LEU A 1 60 ? 2.844 -8.023 6.543 1 98.75 60 LEU A C 1
ATOM 470 O O . LEU A 1 60 ? 3.363 -8.555 5.559 1 98.75 60 LEU A O 1
ATOM 474 N N . THR A 1 61 ? 1.7 -7.43 6.512 1 98.06 61 THR A N 1
ATOM 475 C CA . THR A 1 61 ? 1.044 -7.207 5.227 1 98.06 61 THR A CA 1
ATOM 476 C C . THR A 1 61 ? 0.993 -5.719 4.895 1 98.06 61 THR A C 1
ATOM 478 O O . THR A 1 61 ? 1.206 -4.875 5.77 1 98.06 61 THR A O 1
ATOM 481 N N . SER A 1 62 ? 0.699 -5.422 3.699 1 97.44 62 SER A N 1
ATOM 482 C CA . SER A 1 62 ? 0.628 -4.031 3.254 1 97.44 62 SER A CA 1
ATOM 483 C C . SER A 1 62 ? -0.65 -3.359 3.742 1 97.44 62 SER A C 1
ATOM 485 O O . SER A 1 62 ? -0.824 -2.15 3.574 1 97.44 62 SER A O 1
ATOM 487 N N . ARG A 1 63 ? -1.564 -4.113 4.332 1 97.69 63 ARG A N 1
ATOM 488 C CA . ARG A 1 63 ? -2.781 -3.514 4.867 1 97.69 63 ARG A CA 1
ATOM 489 C C . ARG A 1 63 ? -2.775 -3.527 6.391 1 97.69 63 ARG A C 1
ATOM 491 O O . ARG A 1 63 ? -3.826 -3.66 7.02 1 97.69 63 ARG A O 1
ATOM 498 N N . LEU A 1 64 ? -1.642 -3.537 6.918 1 98.5 64 LEU A N 1
ATOM 499 C CA . LEU A 1 64 ? -1.414 -3.334 8.344 1 98.5 64 LEU A CA 1
ATOM 500 C C . LEU A 1 64 ? -2.006 -4.48 9.156 1 98.5 64 LEU A C 1
ATOM 502 O O . LEU A 1 64 ? -2.715 -4.25 10.141 1 98.5 64 LEU A O 1
ATOM 506 N N . THR A 1 65 ? -1.787 -5.688 8.688 1 98.62 65 THR A N 1
ATOM 507 C CA . THR A 1 65 ? -2.146 -6.891 9.422 1 98.62 65 THR A CA 1
ATOM 508 C C . THR A 1 65 ? -0.932 -7.801 9.602 1 98.62 65 THR A C 1
ATOM 510 O O . THR A 1 65 ? 0.124 -7.551 9.016 1 98.62 65 THR A O 1
ATOM 513 N N . ILE A 1 66 ? -1.09 -8.742 10.445 1 98.81 66 ILE A N 1
ATOM 514 C CA . ILE A 1 66 ? -0.056 -9.75 10.672 1 98.81 66 ILE A CA 1
ATOM 515 C C . ILE A 1 66 ? -0.553 -11.117 10.203 1 98.81 66 ILE A C 1
ATOM 517 O O . ILE A 1 66 ? -1.712 -11.469 10.438 1 98.81 66 ILE A O 1
ATOM 521 N N . GLU A 1 67 ? 0.243 -11.82 9.539 1 98.75 67 GLU A N 1
ATOM 522 C CA . GLU A 1 67 ? -0.039 -13.203 9.164 1 98.75 67 GLU A CA 1
ATOM 523 C C . GLU A 1 67 ? 1 -14.156 9.758 1 98.75 67 GLU A C 1
ATOM 525 O O . GLU A 1 67 ? 2.203 -13.906 9.664 1 98.75 67 GLU A O 1
ATOM 530 N N . ILE A 1 68 ? 0.565 -15.188 10.391 1 98.88 68 ILE A N 1
ATOM 531 C CA . ILE A 1 68 ? 1.438 -16.25 10.883 1 98.88 68 ILE A CA 1
ATOM 532 C C . ILE A 1 68 ? 1.318 -17.469 9.984 1 98.88 68 ILE A C 1
ATOM 534 O O . ILE A 1 68 ? 0.267 -18.125 9.945 1 98.88 68 ILE A O 1
ATOM 538 N N . PRO A 1 69 ? 2.367 -17.781 9.281 1 98.62 69 PRO A N 1
ATOM 539 C CA . PRO A 1 69 ? 2.322 -18.906 8.328 1 98.62 69 PRO A CA 1
ATOM 540 C C . PRO A 1 69 ? 2.635 -20.25 8.977 1 98.62 69 PRO A C 1
ATOM 542 O O . PRO A 1 69 ? 3.068 -20.297 10.133 1 98.62 69 PRO A O 1
ATOM 545 N N . TYR A 1 70 ? 2.299 -21.328 8.203 1 98.56 70 TYR A N 1
ATOM 546 C CA . TYR A 1 70 ? 2.717 -22.703 8.453 1 98.56 70 TYR A CA 1
ATOM 547 C C . TYR A 1 70 ? 2.035 -23.266 9.695 1 98.56 70 TYR A C 1
ATOM 549 O O . TYR A 1 70 ? 2.652 -24 10.477 1 98.56 70 TYR A O 1
ATOM 557 N N . ILE A 1 71 ? 0.867 -22.859 9.828 1 98.56 71 ILE A N 1
ATOM 558 C CA . ILE A 1 71 ? 0.047 -23.5 10.859 1 98.56 71 ILE A CA 1
ATOM 559 C C . ILE A 1 71 ? -0.619 -24.75 10.289 1 98.56 71 ILE A C 1
ATOM 561 O O . ILE A 1 71 ? -1.285 -24.688 9.25 1 98.56 71 ILE A O 1
ATOM 565 N N . LYS A 1 72 ? -0.433 -25.812 10.938 1 97.81 72 LYS A N 1
ATOM 566 C CA . LYS A 1 72 ? -1.031 -27.062 10.492 1 97.81 72 LYS A CA 1
ATOM 567 C C . LYS A 1 72 ? -2.545 -27.047 10.68 1 97.81 72 LYS A C 1
ATOM 569 O O . LYS A 1 72 ? -3.051 -26.469 11.633 1 97.81 72 LYS A O 1
ATOM 574 N N . TYR A 1 73 ? -3.199 -27.797 9.797 1 94.56 73 TYR A N 1
ATOM 575 C CA . TYR A 1 73 ? -4.652 -27.891 9.844 1 94.56 73 TYR A CA 1
ATOM 576 C C . TYR A 1 73 ? -5.133 -28.328 11.219 1 94.56 73 TYR A C 1
ATOM 578 O O . TYR A 1 73 ? -6.09 -27.766 11.758 1 94.56 73 TYR A O 1
ATOM 586 N N . GLU A 1 74 ? -4.504 -29.25 11.852 1 96 74 GLU A N 1
ATOM 587 C CA . GLU A 1 74 ? -4.922 -29.844 13.117 1 96 74 GLU A CA 1
ATOM 588 C C . GLU A 1 74 ? -4.805 -28.844 14.266 1 96 74 GLU A C 1
ATOM 590 O O . GLU A 1 74 ? -5.391 -29.031 15.328 1 96 74 GLU A O 1
ATOM 595 N N . ASN A 1 75 ? -4.02 -27.75 14.031 1 97.81 75 ASN A N 1
ATOM 596 C CA . ASN A 1 75 ? -3.785 -26.781 15.094 1 97.81 75 ASN A CA 1
ATOM 597 C C . ASN A 1 75 ? -4.676 -25.547 14.93 1 97.81 75 ASN A C 1
ATOM 599 O O . ASN A 1 75 ? -4.664 -24.656 15.781 1 97.81 75 ASN A O 1
ATOM 603 N N . LEU A 1 76 ? -5.449 -25.469 13.898 1 96.88 76 LEU A N 1
ATOM 604 C CA . LEU A 1 76 ? -6.227 -24.281 13.578 1 96.88 76 LEU A CA 1
ATOM 605 C C . LEU A 1 76 ? -7.16 -23.922 14.734 1 96.88 76 LEU A C 1
ATOM 607 O O . LEU A 1 76 ? -7.199 -22.766 15.164 1 96.88 76 LEU A O 1
ATOM 611 N N . GLU A 1 77 ? -7.852 -24.891 15.258 1 95.81 77 GLU A N 1
ATOM 612 C CA . GLU A 1 77 ? -8.812 -24.625 16.328 1 95.81 77 GLU A CA 1
ATOM 613 C C . GLU A 1 77 ? -8.117 -24.109 17.578 1 95.81 77 GLU A C 1
ATOM 615 O O . GLU A 1 77 ? -8.625 -23.219 18.25 1 95.81 77 GLU A O 1
ATOM 620 N N . LYS A 1 78 ? -7.055 -24.719 17.938 1 97.94 78 LYS A N 1
ATOM 621 C CA . LYS A 1 78 ? -6.285 -24.281 19.109 1 97.94 78 LYS A CA 1
ATOM 622 C C . LYS A 1 78 ? -5.809 -22.844 18.953 1 97.94 78 LYS A C 1
ATOM 624 O O . LYS A 1 78 ? -5.906 -22.062 19.891 1 97.94 78 LYS A O 1
ATOM 629 N N . VAL A 1 79 ? -5.309 -22.516 17.781 1 98.38 79 VAL A N 1
ATOM 630 C CA . VAL A 1 79 ? -4.805 -21.172 17.5 1 98.38 79 VAL A CA 1
ATOM 631 C C . VAL A 1 79 ? -5.945 -20.172 17.609 1 98.38 79 VAL A C 1
ATOM 633 O O . VAL A 1 79 ? -5.781 -19.094 18.188 1 98.38 79 VAL A O 1
ATOM 636 N N . LEU A 1 80 ? -7.098 -20.516 17.062 1 97.62 80 LEU A N 1
ATOM 637 C CA . LEU A 1 80 ? -8.25 -19.609 17.078 1 97.62 80 LEU A CA 1
ATOM 638 C C . LEU A 1 80 ? -8.719 -19.375 18.516 1 97.62 80 LEU A C 1
ATOM 640 O O . LEU A 1 80 ? -9.094 -18.25 18.875 1 97.62 80 LEU A O 1
ATOM 644 N N . LYS A 1 81 ? -8.695 -20.406 19.344 1 97.81 81 LYS A N 1
ATOM 645 C CA . LYS A 1 81 ? -9.062 -20.266 20.75 1 97.81 81 LYS A CA 1
ATOM 646 C C . LYS A 1 81 ? -8.094 -19.359 21.484 1 97.81 81 LYS A C 1
ATOM 648 O O . LYS A 1 81 ? -8.508 -18.5 22.266 1 97.81 81 LYS A O 1
ATOM 653 N N . GLU A 1 82 ? -6.871 -19.562 21.219 1 97.81 82 GLU A N 1
ATOM 654 C CA . GLU A 1 82 ? -5.852 -18.719 21.844 1 97.81 82 GLU A CA 1
ATOM 655 C C . GLU A 1 82 ? -5.988 -17.266 21.391 1 97.81 82 GLU A C 1
ATOM 657 O O . GLU A 1 82 ? -5.848 -16.344 22.203 1 97.81 82 GLU A O 1
ATOM 662 N N . ALA A 1 83 ? -6.184 -17.047 20.109 1 98 83 ALA A N 1
ATOM 663 C CA . ALA A 1 83 ? -6.391 -15.703 19.594 1 98 83 ALA A CA 1
ATOM 664 C C . ALA A 1 83 ? -7.547 -15 20.297 1 98 83 ALA A C 1
ATOM 666 O O . ALA A 1 83 ? -7.406 -13.867 20.766 1 98 83 ALA A O 1
ATOM 667 N N . LYS A 1 84 ? -8.633 -15.719 20.422 1 97 84 LYS A N 1
ATOM 668 C CA . LYS A 1 84 ? -9.828 -15.164 21.047 1 97 84 LYS A CA 1
ATOM 669 C C . LYS A 1 84 ? -9.555 -14.812 22.516 1 97 84 LYS A C 1
ATOM 671 O O . LYS A 1 84 ? -9.953 -13.742 22.984 1 97 84 LYS A O 1
ATOM 676 N N . SER A 1 85 ? -8.898 -15.648 23.203 1 97.88 85 SER A N 1
ATOM 677 C CA . SER A 1 85 ? -8.617 -15.453 24.625 1 97.88 85 SER A CA 1
ATOM 678 C C . SER A 1 85 ? -7.711 -14.25 24.859 1 97.88 85 SER A C 1
ATOM 680 O O . SER A 1 85 ? -7.695 -13.664 25.938 1 97.88 85 SER A O 1
ATOM 682 N N . ASN A 1 86 ? -6.977 -13.875 23.812 1 97.94 86 ASN A N 1
ATOM 683 C CA . ASN A 1 86 ? -6.047 -12.758 23.938 1 97.94 86 ASN A CA 1
ATOM 684 C C . ASN A 1 86 ? -6.562 -11.516 23.219 1 97.94 86 ASN A C 1
ATOM 686 O O . ASN A 1 86 ? -5.805 -10.57 22.969 1 97.94 86 ASN A O 1
ATOM 690 N N . GLY A 1 87 ? -7.82 -11.562 22.781 1 96.94 87 GLY A N 1
ATOM 691 C CA . GLY A 1 87 ? -8.453 -10.391 22.203 1 96.94 87 GLY A CA 1
ATOM 692 C C . GLY A 1 87 ? -8.008 -10.125 20.766 1 96.94 87 GLY A C 1
ATOM 693 O O . GLY A 1 87 ? -8.148 -9.008 20.266 1 96.94 87 GLY A O 1
ATOM 694 N N . LEU A 1 88 ? -7.395 -11.094 20.156 1 98.44 88 LEU A N 1
ATOM 695 C CA . LEU A 1 88 ? -6.957 -10.945 18.766 1 98.44 88 LEU A CA 1
ATOM 696 C C . LEU A 1 88 ? -8.109 -11.211 17.797 1 98.44 88 LEU A C 1
ATOM 698 O O . LEU A 1 88 ? -8.914 -12.117 18.031 1 98.44 88 LEU A O 1
ATOM 702 N N . VAL A 1 89 ? -8.219 -10.391 16.797 1 97.5 89 VAL A N 1
ATOM 703 C CA . VAL A 1 89 ? -9.242 -10.555 15.766 1 97.5 89 VAL A CA 1
ATOM 704 C C . VAL A 1 89 ? -8.641 -11.234 14.539 1 97.5 89 VAL A C 1
ATOM 706 O O . VAL A 1 89 ? -7.617 -10.789 14.016 1 97.5 89 VAL A O 1
ATOM 709 N N . VAL A 1 90 ? -9.219 -12.32 14.133 1 97.81 90 VAL A N 1
ATOM 710 C CA . VAL A 1 90 ? -8.828 -13.047 12.93 1 97.81 90 VAL A CA 1
ATOM 711 C C . VAL A 1 90 ? -9.797 -12.734 11.797 1 97.81 90 VAL A C 1
ATOM 713 O O . VAL A 1 90 ? -11.016 -12.688 12.008 1 97.81 90 VAL A O 1
ATOM 716 N N . GLY A 1 91 ? -9.305 -12.445 10.625 1 96.38 91 GLY A N 1
ATOM 717 C CA . GLY A 1 91 ? -10.195 -12.18 9.508 1 96.38 91 GLY A CA 1
ATOM 718 C C . GLY A 1 91 ? -9.516 -11.469 8.352 1 96.38 91 GLY A C 1
ATOM 719 O O . GLY A 1 91 ? -8.32 -11.672 8.117 1 96.38 91 GLY A O 1
ATOM 720 N N . GLY A 1 92 ? -10.344 -10.758 7.586 1 93.88 92 GLY A N 1
ATOM 721 C CA . GLY A 1 92 ? -9.836 -9.906 6.523 1 93.88 92 GLY A CA 1
ATOM 722 C C . GLY A 1 92 ? -9.797 -10.602 5.172 1 93.88 92 GLY A C 1
ATOM 723 O O . GLY A 1 92 ? -8.984 -10.25 4.316 1 93.88 92 GLY A O 1
ATOM 724 N N . GLY A 1 93 ? -10.594 -11.609 4.98 1 92.94 93 GLY A N 1
ATOM 725 C CA . GLY A 1 93 ? -10.656 -12.305 3.707 1 92.94 93 GLY A CA 1
ATOM 726 C C . GLY A 1 93 ? -12.039 -12.281 3.082 1 92.94 93 GLY A C 1
ATOM 727 O O . GLY A 1 93 ? -12.961 -11.656 3.615 1 92.94 93 GLY A O 1
ATOM 728 N N . GLY A 1 94 ? -12.109 -12.82 1.842 1 92.5 94 GLY A N 1
ATOM 729 C CA . GLY A 1 94 ? -13.391 -12.969 1.177 1 92.5 94 GLY A CA 1
ATOM 730 C C . GLY A 1 94 ? -13.961 -11.648 0.677 1 92.5 94 GLY A C 1
ATOM 731 O O . GLY A 1 94 ? -13.266 -10.633 0.676 1 92.5 94 GLY A O 1
ATOM 732 N N . PRO A 1 95 ? -15.148 -11.703 0.182 1 95.31 95 PRO A N 1
ATOM 733 C CA . PRO A 1 95 ? -15.859 -10.5 -0.278 1 95.31 95 PRO A CA 1
ATOM 734 C C . PRO A 1 95 ? -16.438 -9.68 0.872 1 95.31 95 PRO A C 1
ATOM 736 O O . PRO A 1 95 ? -17.656 -9.688 1.09 1 95.31 95 PRO A O 1
ATOM 739 N N . THR A 1 96 ? -15.594 -9.039 1.608 1 96.81 96 THR A N 1
ATOM 740 C CA . THR A 1 96 ? -15.938 -8.258 2.791 1 96.81 96 THR A CA 1
ATOM 741 C C . THR A 1 96 ? -15.188 -6.926 2.791 1 96.81 96 THR A C 1
ATOM 743 O O . THR A 1 96 ? -14.297 -6.711 1.964 1 96.81 96 THR A O 1
ATOM 746 N N . VAL A 1 97 ? -15.594 -6.051 3.676 1 98.12 97 VAL A N 1
ATOM 747 C CA . VAL A 1 97 ? -14.758 -4.898 3.982 1 98.12 97 VAL A CA 1
ATOM 748 C C . VAL A 1 97 ? -13.453 -5.367 4.637 1 98.12 97 VAL A C 1
ATOM 750 O O . VAL A 1 97 ? -13.484 -6.039 5.672 1 98.12 97 VAL A O 1
ATOM 753 N N . ARG A 1 98 ? -12.398 -5.051 4.02 1 97.94 98 ARG A N 1
ATOM 754 C CA . ARG A 1 98 ? -11.078 -5.48 4.461 1 97.94 98 ARG A CA 1
ATOM 755 C C . ARG A 1 98 ? -10.547 -4.578 5.57 1 97.94 98 ARG A C 1
ATOM 757 O O . ARG A 1 98 ? -11.211 -3.609 5.953 1 97.94 98 ARG A O 1
ATOM 764 N N . ALA A 1 99 ? -9.414 -4.98 6.156 1 98.12 99 ALA A N 1
ATOM 765 C CA . ALA A 1 99 ? -8.758 -4.172 7.184 1 98.12 99 ALA A CA 1
ATOM 766 C C . ALA A 1 99 ? -8.578 -2.73 6.719 1 98.12 99 ALA A C 1
ATOM 768 O O . ALA A 1 99 ? -8.242 -2.482 5.559 1 98.12 99 ALA A O 1
ATOM 769 N N . ILE A 1 100 ? -8.789 -1.793 7.594 1 98.69 100 ILE A N 1
ATOM 770 C CA . ILE A 1 100 ? -8.688 -0.377 7.258 1 98.69 100 ILE A CA 1
ATOM 771 C C . ILE A 1 100 ? -7.215 0.032 7.195 1 98.69 100 ILE A C 1
ATOM 773 O O . ILE A 1 100 ? -6.441 -0.273 8.109 1 98.69 100 ILE A O 1
ATOM 777 N N . LEU A 1 101 ? -6.863 0.581 6.094 1 98.75 101 LEU A N 1
ATOM 778 C CA . LEU A 1 101 ? -5.516 1.128 5.961 1 98.75 101 LEU A CA 1
ATOM 779 C C . LEU A 1 101 ? -5.453 2.553 6.5 1 98.75 101 LEU A C 1
ATOM 781 O O . LEU A 1 101 ? -6.348 3.359 6.238 1 98.75 101 LEU A O 1
ATOM 785 N N . THR A 1 102 ? -4.453 2.848 7.246 1 98.62 102 THR A N 1
ATOM 786 C CA . THR A 1 102 ? -4.254 4.203 7.746 1 98.62 102 THR A CA 1
ATOM 787 C C . THR A 1 102 ? -2.77 4.555 7.785 1 98.62 102 THR A C 1
ATOM 789 O O . THR A 1 102 ? -1.919 3.664 7.852 1 98.62 102 THR A O 1
ATOM 792 N N . CYS A 1 103 ? -2.479 5.801 7.598 1 97.94 103 CYS A N 1
ATOM 793 C CA . CYS A 1 103 ? -1.12 6.258 7.863 1 97.94 103 CYS A CA 1
ATOM 794 C C . CYS A 1 103 ? -0.963 6.684 9.32 1 97.94 103 CYS A C 1
ATOM 796 O O . CYS A 1 103 ? -1.86 6.461 10.133 1 97.94 103 CYS A O 1
ATOM 798 N N . LYS A 1 104 ? 0.204 7.152 9.625 1 97.19 104 LYS A N 1
ATOM 799 C CA . LYS A 1 104 ? 0.48 7.516 11.008 1 97.19 104 LYS A CA 1
ATOM 800 C C . LYS A 1 104 ? 0.185 8.992 11.258 1 97.19 104 LYS A C 1
ATOM 802 O O . LYS A 1 104 ? 0.91 9.656 12 1 97.19 104 LYS A O 1
ATOM 807 N N . GLY A 1 105 ? -0.854 9.492 10.648 1 96.69 105 GLY A N 1
ATOM 808 C CA . GLY A 1 105 ? -1.217 10.898 10.75 1 96.69 105 GLY A CA 1
ATOM 809 C C . GLY A 1 105 ? -1.394 11.359 12.188 1 96.69 105 GLY A C 1
ATOM 810 O O . GLY A 1 105 ? -1.223 12.539 12.492 1 96.69 105 GLY A O 1
ATOM 811 N N . THR A 1 106 ? -1.703 10.469 13.07 1 97.12 106 THR A N 1
ATOM 812 C CA . THR A 1 106 ? -1.905 10.773 14.484 1 97.12 106 THR A CA 1
ATOM 813 C C . THR A 1 106 ? -0.608 11.273 15.117 1 97.12 106 THR A C 1
ATOM 815 O O . THR A 1 106 ? -0.628 12.164 15.969 1 97.12 106 THR A O 1
ATOM 818 N N . VAL A 1 107 ? 0.558 10.781 14.656 1 97.44 107 VAL A N 1
ATOM 819 C CA . VAL A 1 107 ? 1.812 11.148 15.312 1 97.44 107 VAL A CA 1
ATOM 820 C C . VAL A 1 107 ? 2.713 11.891 14.328 1 97.44 107 VAL A C 1
ATOM 822 O O . VAL A 1 107 ? 3.686 12.531 14.734 1 97.44 107 VAL A O 1
ATOM 825 N N . CYS A 1 108 ? 2.379 11.852 13.094 1 96.94 108 CYS A N 1
ATOM 826 C CA . CYS A 1 108 ? 3.191 12.461 12.047 1 96.94 108 CYS A CA 1
ATOM 827 C C . CYS A 1 108 ? 3.158 13.984 12.141 1 96.94 108 CYS A C 1
ATOM 829 O O . CYS A 1 108 ? 2.1 14.57 12.359 1 96.94 108 CYS A O 1
ATOM 831 N N . THR A 1 109 ? 4.309 14.633 11.875 1 93.94 109 THR A N 1
ATOM 832 C CA . THR A 1 109 ? 4.414 16.078 11.961 1 93.94 109 THR A CA 1
ATOM 833 C C . THR A 1 109 ? 3.578 16.75 10.875 1 93.94 109 THR A C 1
ATOM 835 O O . THR A 1 109 ? 3.24 17.938 10.984 1 93.94 109 THR A O 1
ATOM 838 N N . HIS A 1 110 ? 3.16 16.016 9.875 1 94.25 110 HIS A N 1
ATOM 839 C CA . HIS A 1 110 ? 2.355 16.547 8.789 1 94.25 110 HIS A CA 1
ATOM 840 C C . HIS A 1 110 ? 0.881 16.203 8.969 1 94.25 110 HIS A C 1
ATOM 842 O O . HIS A 1 110 ? 0.031 16.688 8.211 1 94.25 110 HIS A O 1
ATOM 848 N N . GLY A 1 111 ? 0.604 15.383 9.961 1 96.69 111 GLY A N 1
ATOM 849 C CA . GLY A 1 111 ? -0.76 14.914 10.156 1 96.69 111 GLY A CA 1
ATOM 850 C C . GLY A 1 111 ? -1.71 16.016 10.586 1 96.69 111 GLY A C 1
ATOM 851 O O . GLY A 1 111 ? -1.432 16.75 11.531 1 96.69 111 GLY A O 1
ATOM 852 N N . LEU A 1 112 ? -2.832 16.109 9.906 1 97.06 112 LEU A N 1
ATOM 853 C CA . LEU A 1 112 ? -3.826 17.141 10.203 1 97.06 112 LEU A CA 1
ATOM 854 C C . LEU A 1 112 ? -4.875 16.609 11.172 1 97.06 112 LEU A C 1
ATOM 856 O O . LEU A 1 112 ? -5.625 17.391 11.773 1 97.06 112 LEU A O 1
ATOM 860 N N . ILE A 1 113 ? -4.895 15.258 11.266 1 97.56 113 ILE A N 1
ATOM 861 C CA . ILE A 1 113 ? -5.973 14.664 12.039 1 97.56 113 ILE A CA 1
ATOM 862 C C . ILE A 1 113 ? -5.449 13.445 12.797 1 97.56 113 ILE A C 1
ATOM 864 O O . ILE A 1 113 ? -4.336 12.977 12.539 1 97.56 113 ILE A O 1
ATOM 868 N N . ASP A 1 114 ? -6.289 13 13.742 1 97.75 114 ASP A N 1
ATOM 869 C CA . ASP A 1 114 ? -6.078 11.703 14.391 1 97.75 114 ASP A CA 1
ATOM 870 C C . ASP A 1 114 ? -6.582 10.562 13.508 1 97.75 114 ASP A C 1
ATOM 872 O O . ASP A 1 114 ? -7.699 10.078 13.688 1 97.75 114 ASP A O 1
ATOM 876 N N . THR A 1 115 ? -5.773 10.109 12.609 1 98.5 115 THR A N 1
ATOM 877 C CA . THR A 1 115 ? -6.164 9.102 11.633 1 98.5 115 THR A CA 1
ATOM 878 C C . THR A 1 115 ? -6.562 7.805 12.32 1 98.5 115 THR A C 1
ATOM 880 O O . THR A 1 115 ? -7.48 7.113 11.875 1 98.5 115 THR A O 1
ATOM 883 N N . ASN A 1 116 ? -5.887 7.453 13.398 1 97.62 116 ASN A N 1
ATOM 884 C CA . ASN A 1 116 ? -6.164 6.207 14.094 1 97.62 116 ASN A CA 1
ATOM 885 C C . ASN A 1 116 ? -7.594 6.168 14.633 1 97.62 116 ASN A C 1
ATOM 887 O O . ASN A 1 116 ? -8.289 5.164 14.477 1 97.62 116 ASN A O 1
ATOM 891 N N . HIS A 1 117 ? -7.977 7.262 15.188 1 98 117 HIS A N 1
ATOM 892 C CA . HIS A 1 117 ? -9.312 7.32 15.766 1 98 117 HIS A CA 1
ATOM 893 C C . HIS A 1 117 ? -10.383 7.141 14.695 1 98 117 HIS A C 1
ATOM 895 O O . HIS A 1 117 ? -11.312 6.348 14.867 1 98 117 HIS A O 1
ATOM 901 N N . ILE A 1 118 ? -10.234 7.84 13.617 1 98.62 118 ILE A N 1
ATOM 902 C CA . ILE A 1 118 ? -11.219 7.77 12.539 1 98.62 118 ILE A CA 1
ATOM 903 C C . ILE A 1 118 ? -11.211 6.375 11.93 1 98.62 118 ILE A C 1
ATOM 905 O O . ILE A 1 118 ? -12.273 5.793 11.68 1 98.62 118 ILE A O 1
ATOM 909 N N . ALA A 1 119 ? -10.062 5.824 11.711 1 98.75 119 ALA A N 1
ATOM 910 C CA . ALA A 1 119 ? -9.93 4.488 11.141 1 98.75 119 ALA A CA 1
ATOM 911 C C . ALA A 1 119 ? -10.578 3.436 12.039 1 98.75 119 ALA A C 1
ATOM 913 O O . ALA A 1 119 ? -11.234 2.514 11.562 1 98.75 119 ALA A O 1
ATOM 914 N N . LEU A 1 120 ? -10.391 3.568 13.336 1 98.44 120 LEU A N 1
ATOM 915 C CA . LEU A 1 120 ? -10.961 2.623 14.289 1 98.44 120 LEU A CA 1
ATOM 916 C C . LEU A 1 120 ? -12.484 2.674 14.258 1 98.44 120 LEU A C 1
ATOM 918 O O . LEU A 1 120 ? -13.148 1.638 14.344 1 98.44 120 LEU A O 1
ATOM 922 N N . GLU A 1 121 ? -13 3.896 14.164 1 98.56 121 GLU A N 1
ATOM 923 C CA . GLU A 1 121 ? -14.453 4.043 14.062 1 98.56 121 GLU A CA 1
ATOM 924 C C . GLU A 1 121 ? -14.992 3.326 12.828 1 98.56 121 GLU A C 1
ATOM 926 O O . GLU A 1 121 ? -16.016 2.637 12.898 1 98.56 121 GLU A O 1
ATOM 931 N N . ILE A 1 122 ? -14.297 3.461 11.766 1 98.81 122 ILE A N 1
ATOM 932 C CA . ILE A 1 122 ? -14.703 2.832 10.516 1 98.81 122 ILE A CA 1
ATOM 933 C C . ILE A 1 122 ? -14.555 1.316 10.625 1 98.81 122 ILE A C 1
ATOM 935 O O . ILE A 1 122 ? -15.43 0.565 10.188 1 98.81 122 ILE A O 1
ATOM 939 N N . GLU A 1 123 ? -13.453 0.894 11.195 1 98.44 123 GLU A N 1
ATOM 940 C CA . GLU A 1 123 ? -13.195 -0.533 11.367 1 98.44 123 GLU A CA 1
ATOM 941 C C . GLU A 1 123 ? -14.281 -1.19 12.219 1 98.44 123 GLU A C 1
ATOM 943 O O . GLU A 1 123 ? -14.805 -2.248 11.859 1 98.44 123 GLU A O 1
ATOM 948 N N . GLU A 1 124 ? -14.617 -0.582 13.312 1 97.62 124 GLU A N 1
ATOM 949 C CA . GLU A 1 124 ? -15.625 -1.11 14.234 1 97.62 124 GLU A CA 1
ATOM 950 C C . GLU A 1 124 ? -16.984 -1.232 13.547 1 97.62 124 GLU A C 1
ATOM 952 O O . GLU A 1 124 ? -17.734 -2.18 13.805 1 97.62 124 GLU A O 1
ATOM 957 N N . ARG A 1 125 ? -17.203 -0.375 12.68 1 98.19 125 ARG A N 1
ATOM 958 C CA . ARG A 1 125 ? -18.531 -0.318 12.086 1 98.19 125 ARG A CA 1
ATOM 959 C C . ARG A 1 125 ? -18.609 -1.226 10.859 1 98.19 125 ARG A C 1
ATOM 961 O O . ARG A 1 125 ? -19.672 -1.811 10.594 1 98.19 125 ARG A O 1
ATOM 968 N N . PHE A 1 126 ? -17.5 -1.359 10.141 1 98.56 126 PHE A N 1
ATOM 969 C CA . PHE A 1 126 ? -17.703 -1.886 8.797 1 98.56 126 PHE A CA 1
ATOM 970 C C . PHE A 1 126 ? -16.844 -3.113 8.555 1 98.56 126 PHE A C 1
ATOM 972 O O . PHE A 1 126 ? -17.094 -3.885 7.625 1 98.56 126 PHE A O 1
ATOM 979 N N . PHE A 1 127 ? -15.797 -3.328 9.344 1 98 127 PHE A N 1
ATOM 980 C CA . PHE A 1 127 ? -14.898 -4.441 9.078 1 98 127 PHE A CA 1
ATOM 981 C C . PHE A 1 127 ? -15.664 -5.758 9.031 1 98 127 PHE A C 1
ATOM 983 O O . PHE A 1 127 ? -16.516 -6.016 9.883 1 98 127 PHE A O 1
ATOM 990 N N . GLY A 1 128 ? -15.398 -6.539 8.016 1 96.62 128 GLY A N 1
ATOM 991 C CA . GLY A 1 128 ? -15.945 -7.883 7.938 1 96.62 128 GLY A CA 1
ATOM 992 C C . GLY A 1 128 ? -17.344 -7.93 7.34 1 96.62 128 GLY A C 1
ATOM 993 O O . GLY A 1 128 ? -17.875 -9.008 7.078 1 96.62 128 GLY A O 1
ATOM 994 N N . LYS A 1 129 ? -17.891 -6.777 7.125 1 97.25 129 LYS A N 1
ATOM 995 C CA . LYS A 1 129 ? -19.188 -6.75 6.469 1 97.25 129 LYS A CA 1
ATOM 996 C C . LYS A 1 129 ? -19.141 -7.453 5.113 1 97.25 129 LYS A C 1
ATOM 998 O O . LYS A 1 129 ? -18.266 -7.18 4.297 1 97.25 129 LYS A O 1
ATOM 1003 N N . LYS A 1 130 ? -20.062 -8.406 4.926 1 96.06 130 LYS A N 1
ATOM 1004 C CA . LYS A 1 130 ? -20.141 -9.125 3.656 1 96.06 130 LYS A CA 1
ATOM 1005 C C . LYS A 1 130 ? -20.625 -8.203 2.537 1 96.06 130 LYS A C 1
ATOM 1007 O O . LYS A 1 130 ? -21.578 -7.457 2.713 1 96.06 130 LYS A O 1
ATOM 1012 N N . LEU A 1 131 ? -19.953 -8.203 1.422 1 97.25 131 LEU A N 1
ATOM 1013 C CA . LEU A 1 131 ? -20.25 -7.391 0.247 1 97.25 131 LEU A CA 1
ATOM 1014 C C . LEU A 1 131 ? -20.109 -8.211 -1.03 1 97.25 131 LEU A C 1
ATOM 1016 O O . LEU A 1 131 ? -19.719 -9.383 -0.984 1 97.25 131 LEU A O 1
ATOM 1020 N N . PRO A 1 132 ? -20.531 -7.664 -2.133 1 97.06 132 PRO A N 1
ATOM 1021 C CA . PRO A 1 132 ? -20.438 -8.414 -3.385 1 97.06 132 PRO A CA 1
ATOM 1022 C C . PRO A 1 132 ? -19 -8.781 -3.734 1 97.06 132 PRO A C 1
ATOM 1024 O O . PRO A 1 132 ? -18.766 -9.789 -4.41 1 97.06 132 PRO A O 1
ATOM 1027 N N . HIS A 1 133 ? -18.094 -8.055 -3.305 1 97.31 133 HIS A N 1
ATOM 1028 C CA . HIS A 1 133 ? -16.656 -8.281 -3.475 1 97.31 133 HIS A CA 1
ATOM 1029 C C . HIS A 1 133 ? -15.859 -7.582 -2.379 1 97.31 133 HIS A C 1
ATOM 1031 O O . HIS A 1 133 ? -16.422 -6.836 -1.572 1 97.31 133 HIS A O 1
ATOM 1037 N N . LYS A 1 134 ? -14.602 -7.906 -2.311 1 96.88 134 LYS A N 1
ATOM 1038 C CA . LYS A 1 134 ? -13.742 -7.258 -1.325 1 96.88 134 LYS A CA 1
ATOM 1039 C C . LYS A 1 134 ? -13.789 -5.738 -1.467 1 96.88 134 LYS A C 1
ATOM 1041 O O . LYS A 1 134 ? -13.93 -5.215 -2.576 1 96.88 134 LYS A O 1
ATOM 1046 N N . PHE A 1 135 ? -13.734 -5.008 -0.374 1 98.5 135 PHE A N 1
ATOM 1047 C CA . PHE A 1 135 ? -13.891 -3.559 -0.294 1 98.5 135 PHE A CA 1
ATOM 1048 C C . PHE A 1 135 ? -12.867 -2.955 0.66 1 98.5 135 PHE A C 1
ATOM 1050 O O . PHE A 1 135 ? -12.867 -3.264 1.854 1 98.5 135 PHE A O 1
ATOM 1057 N N . LYS A 1 136 ? -12.039 -2.076 0.143 1 98.75 136 LYS A N 1
ATOM 1058 C CA . LYS A 1 136 ? -10.898 -1.567 0.9 1 98.75 136 LYS A CA 1
ATOM 1059 C C . LYS A 1 136 ? -11.031 -0.069 1.16 1 98.75 136 LYS A C 1
ATOM 1061 O O . LYS A 1 136 ? -11.273 0.707 0.233 1 98.75 136 LYS A O 1
ATOM 1066 N N . ILE A 1 137 ? -10.844 0.325 2.4 1 98.88 137 ILE A N 1
ATOM 1067 C CA . ILE A 1 137 ? -10.969 1.713 2.832 1 98.88 137 ILE A CA 1
ATOM 1068 C C . ILE A 1 137 ? -9.641 2.188 3.428 1 98.88 137 ILE A C 1
ATOM 1070 O O . ILE A 1 137 ? -8.969 1.437 4.137 1 98.88 137 ILE A O 1
ATOM 1074 N N . ALA A 1 138 ? -9.289 3.41 3.129 1 98.88 138 ALA A N 1
ATOM 1075 C CA . ALA A 1 138 ? -8.086 4.008 3.703 1 98.88 138 ALA A CA 1
ATOM 1076 C C . ALA A 1 138 ? -8.391 5.367 4.324 1 98.88 138 ALA A C 1
ATOM 1078 O O . ALA A 1 138 ? -9.172 6.145 3.779 1 98.88 138 ALA A O 1
ATOM 1079 N N . VAL A 1 139 ? -7.816 5.617 5.469 1 98.88 139 VAL A N 1
ATOM 1080 C CA . VAL A 1 139 ? -7.863 6.902 6.152 1 98.88 139 VAL A CA 1
ATOM 1081 C C . VAL A 1 139 ? -6.457 7.492 6.234 1 98.88 139 VAL A C 1
ATOM 1083 O O . VAL A 1 139 ? -5.562 6.898 6.844 1 98.88 139 VAL A O 1
ATOM 1086 N N . LEU A 1 140 ? -6.309 8.664 5.656 1 98.69 140 LEU A N 1
ATOM 1087 C CA . LEU A 1 140 ? -4.98 9.258 5.555 1 98.69 140 LEU A CA 1
ATOM 1088 C C . LEU A 1 140 ? -4.945 10.617 6.246 1 98.69 140 LEU A C 1
ATOM 1090 O O . LEU A 1 140 ? -5.992 11.18 6.574 1 98.69 140 LEU A O 1
ATOM 1094 N N . GLY A 1 141 ? -3.723 11.148 6.469 1 98.12 141 GLY A N 1
ATOM 1095 C CA . GLY A 1 141 ? -3.623 12.242 7.426 1 98.12 141 GLY A CA 1
ATOM 1096 C C . GLY A 1 141 ? -3.27 13.57 6.781 1 98.12 141 GLY A C 1
ATOM 1097 O O . GLY A 1 141 ? -3.326 14.617 7.434 1 98.12 141 GLY A O 1
ATOM 1098 N N . CYS A 1 142 ? -2.816 13.57 5.527 1 97.06 142 CYS A N 1
ATOM 1099 C CA . CYS A 1 142 ? -2.436 14.805 4.852 1 97.06 142 CYS A CA 1
ATOM 1100 C C . CYS A 1 142 ? -2.33 14.594 3.346 1 97.06 142 CYS A C 1
ATOM 1102 O O . CYS A 1 142 ? -2.391 13.461 2.867 1 97.06 142 CYS A O 1
ATOM 1104 N N . ASN A 1 143 ? -2.113 15.602 2.635 1 94.62 143 ASN A N 1
ATOM 1105 C CA . ASN A 1 143 ? -2.125 15.57 1.177 1 94.62 143 ASN A CA 1
ATOM 1106 C C . ASN A 1 143 ? -0.909 14.836 0.622 1 94.62 143 ASN A C 1
ATOM 1108 O O . ASN A 1 143 ? -0.887 14.461 -0.552 1 94.62 143 ASN A O 1
ATOM 1112 N N . ASN A 1 144 ? 0.088 14.672 1.448 1 93.62 144 ASN A N 1
ATOM 1113 C CA . ASN A 1 144 ? 1.229 13.875 1.004 1 93.62 144 ASN A CA 1
ATOM 1114 C C . ASN A 1 144 ? 0.822 12.445 0.669 1 93.62 144 ASN A C 1
ATOM 1116 O O . ASN A 1 144 ? 1.567 11.719 0.006 1 93.62 144 ASN A O 1
ATOM 1120 N N . SER A 1 145 ? -0.377 12.086 1.09 1 96.44 145 SER A N 1
ATOM 1121 C CA . SER A 1 145 ? -0.861 10.727 0.885 1 96.44 145 SER A CA 1
ATOM 1122 C C . SER A 1 145 ? -1.951 10.68 -0.181 1 96.44 145 SER A C 1
ATOM 1124 O O . SER A 1 145 ? -2.754 9.75 -0.217 1 96.44 145 SER A O 1
ATOM 1126 N N . TYR A 1 146 ? -2 11.742 -1.012 1 96.19 146 TYR A N 1
ATOM 1127 C CA . TYR A 1 146 ? -3.049 11.836 -2.021 1 96.19 146 TYR A CA 1
ATOM 1128 C C . TYR A 1 146 ? -3.078 10.594 -2.896 1 96.19 146 TYR A C 1
ATOM 1130 O O . TYR A 1 146 ? -4.133 9.984 -3.082 1 96.19 146 TYR A O 1
ATOM 1138 N N . GLY A 1 147 ? -1.945 10.164 -3.416 1 96.38 147 GLY A N 1
ATOM 1139 C CA . GLY A 1 147 ? -1.865 8.969 -4.242 1 96.38 147 GLY A CA 1
ATOM 1140 C C . GLY A 1 147 ? -2.295 7.711 -3.514 1 96.38 147 GLY A C 1
ATOM 1141 O O . GLY A 1 147 ? -2.904 6.82 -4.109 1 96.38 147 GLY A O 1
ATOM 1142 N N . LYS A 1 148 ? -1.957 7.609 -2.24 1 97.38 148 LYS A N 1
ATOM 1143 C CA . LYS A 1 148 ? -2.383 6.465 -1.438 1 97.38 148 LYS A CA 1
ATOM 1144 C C . LYS A 1 148 ? -3.902 6.426 -1.304 1 97.38 148 LYS A C 1
ATOM 1146 O O . LYS A 1 148 ? -4.5 5.344 -1.271 1 97.38 148 LYS A O 1
ATOM 1151 N N . ALA A 1 149 ? -4.496 7.574 -1.213 1 97.81 149 ALA A N 1
ATOM 1152 C CA . ALA A 1 149 ? -5.953 7.648 -1.141 1 97.81 149 ALA A CA 1
ATOM 1153 C C . ALA A 1 149 ? -6.594 7.129 -2.424 1 97.81 149 ALA A C 1
ATOM 1155 O O . ALA A 1 149 ? -7.695 6.578 -2.395 1 97.81 149 ALA A O 1
ATOM 1156 N N . GLN A 1 150 ? -5.871 7.215 -3.494 1 98.56 150 GLN A N 1
ATOM 1157 C CA . GLN A 1 150 ? -6.441 6.934 -4.809 1 98.56 150 GLN A CA 1
ATOM 1158 C C . GLN A 1 150 ? -6.43 5.438 -5.102 1 98.56 150 GLN A C 1
ATOM 1160 O O . GLN A 1 150 ? -7.043 4.984 -6.07 1 98.56 150 GLN A O 1
ATOM 1165 N N . VAL A 1 151 ? -5.82 4.641 -4.293 1 98.5 151 VAL A N 1
ATOM 1166 C CA . VAL A 1 151 ? -5.656 3.246 -4.691 1 98.5 151 VAL A CA 1
ATOM 1167 C C . VAL A 1 151 ? -6.535 2.354 -3.816 1 98.5 151 VAL A C 1
ATOM 1169 O O . VAL A 1 151 ? -6.285 1.151 -3.699 1 98.5 151 VAL A O 1
ATOM 1172 N N . ASN A 1 152 ? -7.574 2.859 -3.191 1 98.62 152 ASN A N 1
ATOM 1173 C CA . ASN A 1 152 ? -8.562 2.143 -2.391 1 98.62 152 ASN A CA 1
ATOM 1174 C C . ASN A 1 152 ? -9.977 2.381 -2.902 1 98.62 152 ASN A C 1
ATOM 1176 O O . ASN A 1 152 ? -10.242 3.383 -3.568 1 98.62 152 ASN A O 1
ATOM 1180 N N . ASP A 1 153 ? -10.891 1.43 -2.562 1 98.88 153 ASP A N 1
ATOM 1181 C CA . ASP A 1 153 ? -12.281 1.657 -2.947 1 98.88 153 ASP A CA 1
ATOM 1182 C C . ASP A 1 153 ? -12.789 2.994 -2.41 1 98.88 153 ASP A C 1
ATOM 1184 O O . ASP A 1 153 ? -13.477 3.732 -3.117 1 98.88 153 ASP A O 1
ATOM 1188 N N . ILE A 1 154 ? -12.461 3.256 -1.162 1 98.94 154 ILE A N 1
ATOM 1189 C CA . ILE A 1 154 ? -12.711 4.551 -0.535 1 98.94 154 ILE A CA 1
ATOM 1190 C C . ILE A 1 154 ? -11.43 5.066 0.109 1 98.94 154 ILE A C 1
ATOM 1192 O O . ILE A 1 154 ? -10.758 4.34 0.849 1 98.94 154 ILE A O 1
ATOM 1196 N N . GLY A 1 155 ? -11.055 6.211 -0.248 1 98.88 155 GLY A N 1
ATOM 1197 C CA . GLY A 1 155 ? -10.023 6.938 0.466 1 98.88 155 GLY A CA 1
ATOM 1198 C C . GLY A 1 155 ? -10.539 8.188 1.159 1 98.88 155 GLY A C 1
ATOM 1199 O O . GLY A 1 155 ? -11.383 8.898 0.615 1 98.88 155 GLY A O 1
ATOM 1200 N N . ILE A 1 156 ? -10.102 8.453 2.344 1 98.94 156 ILE A N 1
ATOM 1201 C CA . ILE A 1 156 ? -10.477 9.625 3.121 1 98.94 156 ILE A CA 1
ATOM 1202 C C . ILE A 1 156 ? -9.227 10.453 3.436 1 98.94 156 ILE A C 1
ATOM 1204 O O . ILE A 1 156 ? -8.258 9.93 3.998 1 98.94 156 ILE A O 1
ATOM 1208 N N . LEU A 1 157 ? -9.234 11.695 3.07 1 98.69 157 LEU A N 1
ATOM 1209 C CA . LEU A 1 157 ? -8.062 12.562 3.168 1 98.69 157 LEU A CA 1
ATOM 1210 C C . LEU A 1 157 ? -8.453 13.945 3.682 1 98.69 157 LEU A C 1
ATOM 1212 O O . LEU A 1 157 ? -9.305 14.609 3.094 1 98.69 157 LEU A O 1
ATOM 1216 N N . PRO A 1 158 ? -7.812 14.391 4.758 1 98.44 158 PRO A N 1
ATOM 1217 C CA . PRO A 1 158 ? -8.125 15.727 5.266 1 98.44 158 PRO A CA 1
ATOM 1218 C C . PRO A 1 158 ? -7.461 16.844 4.457 1 98.44 158 PRO A C 1
ATOM 1220 O O . PRO A 1 158 ? -6.379 16.641 3.9 1 98.44 158 PRO A O 1
ATOM 1223 N N . ILE A 1 159 ? -8.117 17.938 4.43 1 96.69 159 ILE A N 1
ATOM 1224 C CA . ILE A 1 159 ? -7.562 19.156 3.838 1 96.69 159 ILE A CA 1
ATOM 1225 C C . ILE A 1 159 ? -7.797 20.328 4.77 1 96.69 159 ILE A C 1
ATOM 1227 O O . ILE A 1 159 ? -8.742 20.328 5.562 1 96.69 159 ILE A O 1
ATOM 1231 N N . LYS A 1 160 ? -6.922 21.234 4.73 1 96.69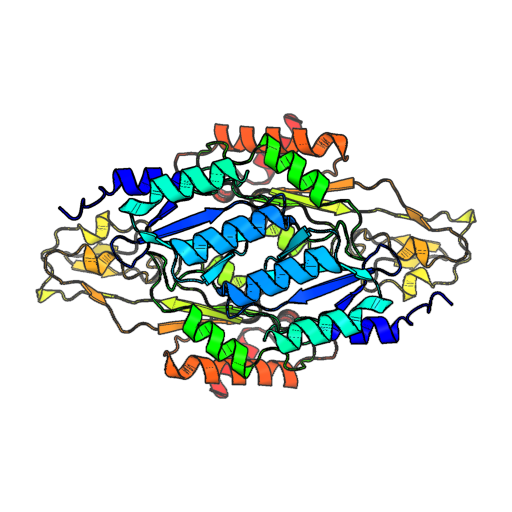 160 LYS A N 1
ATOM 1232 C CA . LYS A 1 160 ? -7.039 22.484 5.48 1 96.69 160 LYS A CA 1
ATOM 1233 C C . LYS A 1 160 ? -6.918 23.703 4.559 1 96.69 160 LYS A C 1
ATOM 1235 O O . LYS A 1 160 ? -5.812 24.172 4.289 1 96.69 160 LYS A O 1
ATOM 1240 N N . LYS A 1 161 ? -8.055 24.188 4.172 1 94.44 161 LYS A N 1
ATOM 1241 C CA . LYS A 1 161 ? -8.07 25.391 3.354 1 94.44 161 LYS A CA 1
ATOM 1242 C C . LYS A 1 161 ? -7.688 26.625 4.176 1 94.44 161 LYS A C 1
ATOM 1244 O O . LYS A 1 161 ? -7.848 26.625 5.398 1 94.44 161 LYS A O 1
ATOM 1249 N N . VAL A 1 162 ? -7.082 27.547 3.438 1 95.75 162 VAL A N 1
ATOM 1250 C CA . VAL A 1 162 ? -6.691 28.781 4.121 1 95.75 162 VAL A CA 1
ATOM 1251 C C . VAL A 1 162 ? -7.27 29.984 3.387 1 95.75 162 VAL A C 1
ATOM 1253 O O . VAL A 1 162 ? -7.645 29.891 2.217 1 95.75 162 VAL A O 1
ATOM 1256 N N . HIS A 1 163 ? -7.434 31.062 4.082 1 95.44 163 HIS A N 1
ATOM 1257 C CA . HIS A 1 163 ? -7.781 32.344 3.484 1 95.44 163 HIS A CA 1
ATOM 1258 C C . HIS A 1 163 ? -6.914 33.469 4.043 1 95.44 163 HIS A C 1
ATOM 1260 O O . HIS A 1 163 ? -6.34 33.312 5.125 1 95.44 163 HIS A O 1
ATOM 1266 N N . ILE A 1 164 ? -6.832 34.531 3.246 1 95.62 164 ILE A N 1
ATOM 1267 C CA . ILE A 1 164 ? -5.957 35.656 3.609 1 95.62 164 ILE A CA 1
ATOM 1268 C C . ILE A 1 164 ? -6.797 36.812 4.121 1 95.62 164 ILE A C 1
ATOM 1270 O O . ILE A 1 164 ? -7.738 37.25 3.457 1 95.62 164 ILE A O 1
ATOM 1274 N N . LEU A 1 165 ? -6.426 37.219 5.258 1 95.88 165 LEU A N 1
ATOM 1275 C CA . LEU A 1 165 ? -6.949 38.469 5.777 1 95.88 165 LEU A CA 1
ATOM 1276 C C . LEU A 1 165 ? -6.117 39.656 5.289 1 95.88 165 LEU A C 1
ATOM 1278 O O . LEU A 1 165 ? -5.113 40.031 5.91 1 95.88 165 LEU A O 1
ATOM 1282 N N . GLU A 1 166 ? -6.621 40.344 4.355 1 94.19 166 GLU A N 1
ATOM 1283 C CA . GLU A 1 166 ? -5.867 41.406 3.678 1 94.19 166 GLU A CA 1
ATOM 1284 C C . GLU A 1 166 ? -5.48 42.5 4.648 1 94.19 166 GLU A C 1
ATOM 1286 O O . GLU A 1 166 ? -4.41 43.094 4.52 1 94.19 166 GLU A O 1
ATOM 1291 N N . GLU A 1 167 ? -6.262 42.781 5.602 1 95.31 167 GLU A N 1
ATOM 1292 C CA . GLU A 1 167 ? -6.027 43.844 6.551 1 95.31 167 GLU A CA 1
ATOM 1293 C C . GLU A 1 167 ? -4.797 43.562 7.41 1 95.31 167 GLU A C 1
ATOM 1295 O O . GLU A 1 167 ? -4.145 44.5 7.887 1 95.31 167 GLU A O 1
ATOM 1300 N N . ASN A 1 168 ? -4.527 42.281 7.527 1 96.44 168 ASN A N 1
ATOM 1301 C CA . ASN A 1 168 ? -3.41 41.906 8.383 1 96.44 168 ASN A CA 1
ATOM 1302 C C . ASN A 1 168 ? -2.164 41.562 7.566 1 96.44 168 ASN A C 1
ATOM 1304 O O . ASN A 1 168 ? -1.085 41.375 8.125 1 96.44 168 ASN A O 1
ATOM 1308 N N . CYS A 1 169 ? -2.342 41.531 6.277 1 96.88 169 CYS A N 1
ATOM 1309 C CA . CYS A 1 169 ? -1.236 41.156 5.41 1 96.88 169 CYS A CA 1
ATOM 1310 C C . CYS A 1 169 ? -0.325 42.344 5.117 1 96.88 169 CYS A C 1
ATOM 1312 O O . CYS A 1 169 ? -0.793 43.375 4.699 1 96.88 169 CYS A O 1
ATOM 1314 N N . ILE A 1 170 ? 1.021 42.125 5.281 1 96.44 170 ILE A N 1
ATOM 1315 C CA . ILE A 1 170 ? 1.965 43.219 5.047 1 96.44 170 ILE A CA 1
ATOM 1316 C C . ILE A 1 170 ? 2.752 42.969 3.764 1 96.44 170 ILE A C 1
ATOM 1318 O O . ILE A 1 170 ? 3.771 43.594 3.51 1 96.44 170 ILE A O 1
ATOM 1322 N N . LEU A 1 171 ? 2.354 41.969 3.031 1 96.12 171 LEU A N 1
ATOM 1323 C CA . LEU A 1 171 ? 2.896 41.625 1.719 1 96.12 171 LEU A CA 1
ATOM 1324 C C . LEU A 1 171 ? 4.391 41.344 1.808 1 96.12 171 LEU A C 1
ATOM 1326 O O . LEU A 1 171 ? 5.172 41.844 0.988 1 96.12 171 LEU A O 1
ATOM 1330 N N . CYS A 1 172 ? 4.828 40.531 2.848 1 95.69 172 CYS A N 1
ATOM 1331 C CA . CYS A 1 172 ? 6.234 40.219 3.068 1 95.69 172 CYS A CA 1
ATOM 1332 C C . CYS A 1 172 ? 6.695 39.094 2.16 1 95.69 172 CYS A C 1
ATOM 1334 O O . CYS A 1 172 ? 7.898 38.875 2.002 1 95.69 172 CYS A O 1
ATOM 1336 N N . ASP A 1 173 ? 5.801 38.281 1.66 1 94 173 ASP A N 1
ATOM 1337 C CA . ASP A 1 173 ? 6.027 37.25 0.664 1 94 173 ASP A CA 1
ATOM 1338 C C . ASP A 1 173 ? 6.609 35.969 1.307 1 94 173 ASP A C 1
ATOM 1340 O O . ASP A 1 173 ? 7.062 35.062 0.608 1 94 173 ASP A O 1
ATOM 1344 N N . LYS A 1 174 ? 6.641 35.906 2.578 1 95.94 174 LYS A N 1
ATOM 1345 C CA . LYS A 1 174 ? 7.148 34.688 3.248 1 95.94 174 LYS A CA 1
ATOM 1346 C C . LYS A 1 174 ? 6.328 33.469 2.883 1 95.94 174 LYS A C 1
ATOM 1348 O O . LYS A 1 174 ? 6.879 32.406 2.656 1 95.94 174 LYS A O 1
ATOM 1353 N N . CYS A 1 175 ? 5.066 33.688 2.855 1 96.38 175 CYS A N 1
ATOM 1354 C CA . CYS A 1 175 ? 4.168 32.594 2.52 1 96.38 175 CYS A CA 1
ATOM 1355 C C . CYS A 1 175 ? 4.395 32.125 1.088 1 96.38 175 CYS A C 1
ATOM 1357 O O . CYS A 1 175 ? 4.371 30.922 0.814 1 96.38 175 CYS A O 1
ATOM 1359 N N . VAL A 1 176 ? 4.68 33.031 0.125 1 96.19 176 VAL A N 1
ATOM 1360 C CA . VAL A 1 176 ? 4.922 32.719 -1.28 1 96.19 176 VAL A CA 1
ATOM 1361 C C . VAL A 1 176 ? 6.23 31.953 -1.419 1 96.19 176 VAL A C 1
ATOM 1363 O O . VAL A 1 176 ? 6.297 30.953 -2.145 1 96.19 176 VAL A O 1
ATOM 1366 N N . LYS A 1 177 ? 7.223 32.312 -0.694 1 95 177 LYS A N 1
ATOM 1367 C CA . LYS A 1 177 ? 8.539 31.703 -0.768 1 95 177 LYS A CA 1
ATOM 1368 C C . LYS A 1 177 ? 8.539 30.328 -0.104 1 95 177 LYS A C 1
ATOM 1370 O O . LYS A 1 177 ? 9.273 29.438 -0.523 1 95 177 LYS A O 1
ATOM 1375 N N . PHE A 1 178 ? 7.672 30.203 0.849 1 94.62 178 PHE A N 1
ATOM 1376 C CA . PHE A 1 178 ? 7.621 28.984 1.642 1 94.62 178 PHE A CA 1
ATOM 1377 C C . PHE A 1 178 ? 6.91 27.875 0.879 1 94.62 178 PHE A C 1
ATOM 1379 O O . PHE A 1 178 ? 7.258 26.703 1.018 1 94.62 178 PHE A O 1
ATOM 1386 N N . CYS A 1 179 ? 6 28.25 0.124 1 94.75 179 CYS A N 1
ATOM 1387 C CA . CYS A 1 179 ? 5.148 27.25 -0.516 1 94.75 179 CYS A CA 1
ATOM 1388 C C . CYS A 1 179 ? 5.906 26.516 -1.607 1 94.75 179 CYS A C 1
ATOM 1390 O O . CYS A 1 179 ? 6.332 27.109 -2.596 1 94.75 179 CYS A O 1
ATOM 1392 N N . LYS A 1 180 ? 5.984 25.25 -1.457 1 87.5 180 LYS A N 1
ATOM 1393 C CA . LYS A 1 180 ? 6.754 24.422 -2.387 1 87.5 180 LYS A CA 1
ATOM 1394 C C . LYS A 1 180 ? 5.934 24.094 -3.631 1 87.5 180 LYS A C 1
ATOM 1396 O O . LYS A 1 180 ? 6.461 23.531 -4.598 1 87.5 180 LYS A O 1
ATOM 1401 N N . TYR A 1 181 ? 4.676 24.547 -3.689 1 90.38 181 TYR A N 1
ATOM 1402 C CA . TYR A 1 181 ? 3.779 24.141 -4.762 1 90.38 181 TYR A CA 1
ATOM 1403 C C . TYR A 1 181 ? 3.27 25.344 -5.543 1 90.38 181 TYR A C 1
ATOM 1405 O O . TYR A 1 181 ? 2.412 25.203 -6.418 1 90.38 181 TYR A O 1
ATOM 1413 N N . ASP A 1 182 ? 3.762 26.438 -5.172 1 92.75 182 ASP A N 1
ATOM 1414 C CA . ASP A 1 182 ? 3.34 27.688 -5.816 1 92.75 182 ASP A CA 1
ATOM 1415 C C . ASP A 1 182 ? 1.844 27.922 -5.625 1 92.75 182 ASP A C 1
ATOM 1417 O O . ASP A 1 182 ? 1.156 28.359 -6.551 1 92.75 182 ASP A O 1
ATOM 1421 N N . GLY A 1 183 ? 1.392 27.547 -4.449 1 94.69 183 GLY A N 1
ATOM 1422 C CA . GLY A 1 183 ? -0.013 27.703 -4.113 1 94.69 183 GLY A CA 1
ATOM 1423 C C . GLY A 1 183 ? -0.38 29.141 -3.773 1 94.69 183 GLY A C 1
ATOM 1424 O O . GLY A 1 183 ? -1.561 29.484 -3.74 1 94.69 183 GLY A O 1
ATOM 1425 N N . MET A 1 184 ? 0.637 29.984 -3.512 1 94.69 184 MET A N 1
ATOM 1426 C CA . MET A 1 184 ? 0.444 31.406 -3.213 1 94.69 184 MET A CA 1
ATOM 1427 C C . MET A 1 184 ? 1.254 32.281 -4.168 1 94.69 184 MET A C 1
ATOM 1429 O O . MET A 1 184 ? 2.379 31.938 -4.531 1 94.69 184 MET A O 1
ATOM 1433 N N . LYS A 1 185 ? 0.646 33.375 -4.555 1 94.88 185 LYS A N 1
ATOM 1434 C CA . LYS A 1 185 ? 1.334 34.312 -5.43 1 94.88 185 LYS A CA 1
ATOM 1435 C C . LYS A 1 185 ? 0.948 35.75 -5.102 1 94.88 185 LYS A C 1
ATOM 1437 O O . LYS A 1 185 ? -0.151 36.031 -4.605 1 94.88 185 LYS A O 1
ATOM 1442 N N . LYS A 1 186 ? 1.879 36.562 -5.391 1 93.38 186 LYS A N 1
ATOM 1443 C CA . LYS A 1 186 ? 1.604 38 -5.273 1 93.38 186 LYS A CA 1
ATOM 1444 C C . LYS A 1 186 ? 1.075 38.562 -6.586 1 93.38 186 LYS A C 1
ATOM 1446 O O . LYS A 1 186 ? 1.732 38.469 -7.625 1 93.38 186 LYS A O 1
ATOM 1451 N N . GLU A 1 187 ? -0.157 38.969 -6.551 1 92.44 187 GLU A N 1
ATOM 1452 C CA . GLU A 1 187 ? -0.792 39.594 -7.715 1 92.44 187 GLU A CA 1
ATOM 1453 C C . GLU A 1 187 ? -1.513 40.875 -7.336 1 92.44 187 GLU A C 1
ATOM 1455 O O . GLU A 1 187 ? -2.365 40.875 -6.445 1 92.44 187 GLU A O 1
ATOM 1460 N N . ASN A 1 188 ? -1.276 42 -8.141 1 93.06 188 ASN A N 1
ATOM 1461 C CA . ASN A 1 188 ? -1.931 43.312 -7.93 1 93.06 188 ASN A CA 1
ATOM 1462 C C . ASN A 1 188 ? -1.83 43.75 -6.477 1 93.06 188 ASN A C 1
ATOM 1464 O O . ASN A 1 188 ? -2.838 44.094 -5.855 1 93.06 188 ASN A O 1
ATOM 1468 N N . ASN A 1 189 ? -0.693 43.625 -5.848 1 92.12 189 ASN A N 1
ATOM 1469 C CA . ASN A 1 189 ? -0.39 44.062 -4.488 1 92.12 189 ASN A CA 1
ATOM 1470 C C . ASN A 1 189 ? -1.228 43.312 -3.459 1 92.12 189 ASN A C 1
ATOM 1472 O O . ASN A 1 189 ? -1.669 43.906 -2.467 1 92.12 189 ASN A O 1
ATOM 1476 N N . LYS A 1 190 ? -1.598 42.094 -3.787 1 94.56 190 LYS A N 1
ATOM 1477 C CA . LYS A 1 190 ? -2.275 41.188 -2.867 1 94.56 190 LYS A CA 1
ATOM 1478 C C . LYS A 1 190 ? -1.725 39.781 -2.988 1 94.56 190 LYS A C 1
ATOM 1480 O O . LYS A 1 190 ? -1.151 39.406 -4.02 1 94.56 190 LYS A O 1
ATOM 1485 N N . ILE A 1 191 ? -1.792 39.062 -1.872 1 95.69 191 ILE A N 1
ATOM 1486 C CA . ILE A 1 191 ? -1.489 37.625 -1.927 1 95.69 191 ILE A CA 1
ATOM 1487 C C . ILE A 1 191 ? -2.734 36.875 -2.348 1 95.69 191 ILE A C 1
ATOM 1489 O O . ILE A 1 191 ? -3.807 37.031 -1.762 1 95.69 191 ILE A O 1
ATOM 1493 N N . VAL A 1 192 ? -2.609 36.062 -3.395 1 95.38 192 VAL A N 1
ATOM 1494 C CA . VAL A 1 192 ? -3.727 35.281 -3.9 1 95.38 192 VAL A CA 1
ATOM 1495 C C . VAL A 1 192 ? -3.389 33.812 -3.818 1 95.38 192 VAL A C 1
ATOM 1497 O O . VAL A 1 192 ? -2.25 33.406 -4.078 1 95.38 192 VAL A O 1
ATOM 1500 N N . ILE A 1 193 ? -4.398 33.062 -3.416 1 95.38 193 ILE A N 1
ATOM 1501 C CA . ILE A 1 193 ? -4.246 31.609 -3.324 1 95.38 193 ILE A CA 1
ATOM 1502 C C . ILE A 1 193 ? -4.664 30.953 -4.645 1 95.38 193 ILE A C 1
ATOM 1504 O O . ILE A 1 193 ? -5.754 31.219 -5.152 1 95.38 193 ILE A O 1
ATOM 1508 N N . SER A 1 194 ? -3.793 30.125 -5.191 1 94.12 194 SER A N 1
ATOM 1509 C CA . SER A 1 194 ? -4.09 29.406 -6.426 1 94.12 194 SER A CA 1
ATOM 1510 C C . SER A 1 194 ? -4.953 28.188 -6.16 1 94.12 194 SER A C 1
ATOM 1512 O O . SER A 1 194 ? -4.504 27.234 -5.527 1 94.12 194 SER A O 1
ATOM 1514 N N . ASN A 1 195 ? -6.074 28.109 -6.727 1 88.44 195 ASN A N 1
ATOM 1515 C CA . ASN A 1 195 ? -6.961 26.969 -6.559 1 88.44 195 ASN A CA 1
ATOM 1516 C C . ASN A 1 195 ? -6.395 25.719 -7.227 1 88.44 195 ASN A C 1
ATOM 1518 O O . ASN A 1 195 ? -6.66 24.594 -6.785 1 88.44 195 ASN A O 1
ATOM 1522 N N . GLU A 1 196 ? -5.629 25.938 -8.188 1 88.56 196 GLU A N 1
ATOM 1523 C CA . GLU A 1 196 ? -5.086 24.828 -8.969 1 88.56 196 GLU A CA 1
ATOM 1524 C C . GLU A 1 196 ? -3.838 24.25 -8.312 1 88.56 196 GLU A C 1
ATOM 1526 O O . GLU A 1 196 ? -3.625 23.031 -8.344 1 88.56 196 GLU A O 1
ATOM 1531 N N . LYS A 1 197 ? -3.105 25.094 -7.656 1 91.75 197 LYS A N 1
ATOM 1532 C CA . LYS A 1 197 ? -1.784 24.672 -7.195 1 91.75 197 LYS A CA 1
ATOM 1533 C C . LYS A 1 197 ? -1.784 24.406 -5.691 1 91.75 197 LYS A C 1
ATOM 1535 O O . LYS A 1 197 ? -1.014 23.578 -5.199 1 91.75 197 LYS A O 1
ATOM 1540 N N . CYS A 1 198 ? -2.625 25.062 -4.965 1 93.75 198 CYS A N 1
ATOM 1541 C CA . CYS A 1 198 ? -2.68 24.875 -3.52 1 93.75 198 CYS A CA 1
ATOM 1542 C C . CYS A 1 198 ? -3.186 23.484 -3.166 1 93.75 198 CYS A C 1
ATOM 1544 O O . CYS A 1 198 ? -4.227 23.047 -3.666 1 93.75 198 CYS A O 1
ATOM 1546 N N . ILE A 1 199 ? -2.477 22.875 -2.258 1 90.06 199 ILE A N 1
ATOM 1547 C CA . ILE A 1 199 ? -2.869 21.516 -1.893 1 90.06 199 ILE A CA 1
ATOM 1548 C C . ILE A 1 199 ? -3.59 21.531 -0.547 1 90.06 199 ILE A C 1
ATOM 1550 O O . ILE A 1 199 ? -3.846 20.484 0.039 1 90.06 199 ILE A O 1
ATOM 1554 N N . SER A 1 200 ? -3.842 22.688 -0.028 1 93.62 200 SER A N 1
ATOM 1555 C CA . SER A 1 200 ? -4.629 22.875 1.188 1 93.62 200 SER A CA 1
ATOM 1556 C C . SER A 1 200 ? -3.998 22.141 2.369 1 93.62 200 SER A C 1
ATOM 1558 O O . SER A 1 200 ? -4.688 21.438 3.113 1 93.62 200 SER A O 1
ATOM 1560 N N . CYS A 1 201 ? -2.648 22.297 2.521 1 93.31 201 CYS A N 1
ATOM 1561 C CA . CYS A 1 201 ? -1.941 21.656 3.627 1 93.31 201 CYS A CA 1
ATOM 1562 C C . CYS A 1 201 ? -1.955 22.547 4.867 1 93.31 201 CYS A C 1
ATOM 1564 O O . CYS A 1 201 ? -1.709 22.062 5.977 1 93.31 201 CYS A O 1
ATOM 1566 N N . GLY A 1 202 ? -2.141 23.828 4.668 1 93.62 202 GLY A N 1
ATOM 1567 C CA . GLY A 1 202 ? -2.293 24.75 5.777 1 93.62 202 GLY A CA 1
ATOM 1568 C C . GLY A 1 202 ? -0.977 25.125 6.434 1 93.62 202 GLY A C 1
ATOM 1569 O O . GLY A 1 202 ? -0.955 25.844 7.434 1 93.62 202 GLY A O 1
ATOM 1570 N N . LYS A 1 203 ? 0.125 24.719 5.883 1 92.56 203 LYS A N 1
ATOM 1571 C CA . LYS A 1 203 ? 1.414 24.938 6.527 1 92.56 203 LYS A CA 1
ATOM 1572 C C . LYS A 1 203 ? 1.787 26.422 6.492 1 92.56 203 LYS A C 1
ATOM 1574 O O . LYS A 1 203 ? 2.541 26.891 7.344 1 92.56 203 LYS A O 1
ATOM 1579 N N . CYS A 1 204 ? 1.271 27.141 5.57 1 95.12 204 CYS A N 1
ATOM 1580 C CA . CYS A 1 204 ? 1.576 28.562 5.402 1 95.12 204 CYS A CA 1
ATOM 1581 C C . CYS A 1 204 ? 1.07 29.375 6.59 1 95.12 204 CYS A C 1
ATOM 1583 O O . CYS A 1 204 ? 1.543 30.484 6.832 1 95.12 204 CYS A O 1
ATOM 1585 N N . ILE A 1 205 ? 0.125 28.844 7.316 1 95.31 205 ILE A N 1
ATOM 1586 C CA . ILE A 1 205 ? -0.455 29.531 8.461 1 95.31 205 ILE A CA 1
ATOM 1587 C C . ILE A 1 205 ? 0.637 29.844 9.484 1 95.31 205 ILE A C 1
ATOM 1589 O O . ILE A 1 205 ? 0.688 30.938 10.039 1 95.31 205 ILE A O 1
ATOM 1593 N N . LYS A 1 206 ? 1.528 28.922 9.664 1 92.44 206 LYS A N 1
ATOM 1594 C CA . LYS A 1 206 ? 2.549 29.062 10.695 1 92.44 206 LYS A CA 1
ATOM 1595 C C . LYS A 1 206 ? 3.666 30 10.258 1 92.44 206 LYS A C 1
ATOM 1597 O O . LYS A 1 206 ? 4.422 30.5 11.086 1 92.44 206 LYS A O 1
ATOM 1602 N N . VAL A 1 207 ? 3.748 30.219 9.039 1 94.44 207 VAL A N 1
ATOM 1603 C CA . VAL A 1 207 ? 4.863 30.984 8.5 1 94.44 207 VAL A CA 1
ATOM 1604 C C . VAL A 1 207 ? 4.523 32.469 8.531 1 94.44 207 VAL A C 1
ATOM 1606 O O . VAL A 1 207 ? 5.418 33.312 8.516 1 94.44 207 VAL A O 1
ATOM 1609 N N . CYS A 1 208 ? 3.295 32.812 8.641 1 96.69 208 CYS A N 1
ATOM 1610 C CA . CYS A 1 208 ? 2.852 34.219 8.562 1 96.69 208 CYS A CA 1
ATOM 1611 C C . CYS A 1 208 ? 3.17 34.938 9.852 1 96.69 208 CYS A C 1
ATOM 1613 O O . CYS A 1 208 ? 2.656 34.625 10.922 1 96.69 208 CYS A O 1
ATOM 1615 N N . PRO A 1 209 ? 3.938 35.969 9.781 1 95.94 209 PRO A N 1
ATOM 1616 C CA . PRO A 1 209 ? 4.34 36.656 11 1 95.94 209 PRO A CA 1
ATOM 1617 C C . PRO A 1 209 ? 3.213 37.5 11.594 1 95.94 209 PRO A C 1
ATOM 1619 O O . PRO A 1 209 ? 3.234 37.844 12.789 1 95.94 209 PRO A O 1
ATOM 1622 N N . THR A 1 210 ? 2.268 37.906 10.75 1 97 210 THR A N 1
ATOM 1623 C CA . THR A 1 210 ? 1.221 38.812 11.227 1 97 210 THR A CA 1
ATOM 1624 C C . THR A 1 210 ? -0.101 38.062 11.383 1 97 210 THR A C 1
ATOM 1626 O O . THR A 1 210 ? -1.149 38.688 11.578 1 97 210 THR A O 1
ATOM 1629 N N . LYS A 1 211 ? -0.123 36.75 11.164 1 95.88 211 LYS A N 1
ATOM 1630 C CA . LYS A 1 211 ? -1.305 35.906 11.281 1 95.88 211 LYS A CA 1
ATOM 1631 C C . LYS A 1 211 ? -2.385 36.344 10.289 1 95.88 211 LYS A C 1
ATOM 1633 O O . LYS A 1 211 ? -3.57 36.344 10.625 1 95.88 211 LYS A O 1
ATOM 1638 N N . ALA A 1 212 ? -1.931 36.75 9.172 1 96.69 212 ALA A N 1
ATOM 1639 C CA . ALA A 1 212 ? -2.85 37.156 8.109 1 96.69 212 ALA A CA 1
ATOM 1640 C C . ALA A 1 212 ? -3.451 35.938 7.41 1 96.69 212 ALA A C 1
ATOM 1642 O O . ALA A 1 212 ? -4.457 36.031 6.707 1 96.69 212 ALA A O 1
ATOM 1643 N N . ILE A 1 213 ? -2.799 34.812 7.543 1 96.38 213 ILE A N 1
ATOM 1644 C CA . ILE A 1 213 ? -3.314 33.562 6.941 1 96.38 213 ILE A CA 1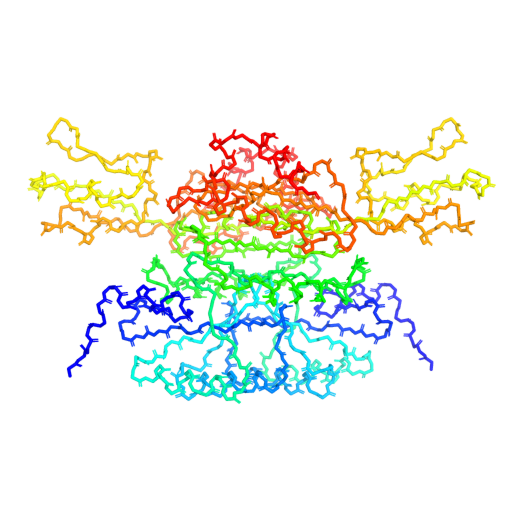
ATOM 1645 C C . ILE A 1 213 ? -4.113 32.781 7.98 1 96.38 213 ILE A C 1
ATOM 1647 O O . ILE A 1 213 ? -3.576 32.375 9.016 1 96.38 213 ILE A O 1
ATOM 1651 N N . GLU A 1 214 ? -5.328 32.594 7.645 1 94.88 214 GLU A N 1
ATOM 1652 C CA . GLU A 1 214 ? -6.191 31.859 8.555 1 94.88 214 GLU A CA 1
ATOM 1653 C C . GLU A 1 214 ? -6.629 30.531 7.934 1 94.88 214 GLU A C 1
ATOM 1655 O O . GLU A 1 214 ? -6.934 30.469 6.742 1 94.88 214 GLU A O 1
ATOM 1660 N N . GLY A 1 215 ? -6.582 29.562 8.797 1 91.69 215 GLY A N 1
ATOM 1661 C CA . GLY A 1 215 ? -7.047 28.25 8.352 1 91.69 215 GLY A CA 1
ATOM 1662 C C . GLY A 1 215 ? -8.523 28.031 8.594 1 91.69 215 GLY A C 1
ATOM 1663 O O . GLY A 1 215 ? -9.062 28.453 9.625 1 91.69 215 GLY A O 1
ATOM 1664 N N . GLU A 1 216 ? -9.133 27.391 7.66 1 88.25 216 GLU A N 1
ATOM 1665 C CA . GLU A 1 216 ? -10.516 26.953 7.855 1 88.25 216 GLU A CA 1
ATOM 1666 C C . GLU A 1 216 ? -10.57 25.656 8.648 1 88.25 216 GLU A C 1
ATOM 1668 O O . GLU A 1 216 ? -9.531 25.109 9.039 1 88.25 216 GLU A O 1
ATOM 1673 N N . GLU A 1 217 ? -11.766 25.359 9.008 1 94 217 GLU A N 1
ATOM 1674 C CA . GLU A 1 217 ? -11.945 24.047 9.633 1 94 217 GLU A CA 1
ATOM 1675 C C . GLU A 1 217 ? -11.477 22.922 8.719 1 94 217 GLU A C 1
ATOM 1677 O O . GLU A 1 217 ? -11.57 23.031 7.492 1 94 217 GLU A O 1
ATOM 1682 N N . ILE A 1 218 ? -10.93 21.906 9.359 1 97.56 218 ILE A N 1
ATOM 1683 C CA . ILE A 1 218 ? -10.508 20.75 8.586 1 97.56 218 ILE A CA 1
ATOM 1684 C C . ILE A 1 218 ? -11.719 20.109 7.902 1 97.56 218 ILE A C 1
ATOM 1686 O O . ILE A 1 218 ? -12.758 19.906 8.539 1 97.56 218 ILE A O 1
ATOM 1690 N N . GLU A 1 219 ? -11.586 19.891 6.637 1 98 219 GLU A N 1
ATOM 1691 C CA . GLU A 1 219 ? -12.555 19.141 5.852 1 98 219 GLU A CA 1
ATOM 1692 C C . GLU A 1 219 ? -11.93 17.875 5.27 1 98 219 GLU A C 1
ATOM 1694 O O . GLU A 1 219 ? -10.727 17.641 5.41 1 98 219 GLU A O 1
ATOM 1699 N N . PHE A 1 220 ? -12.82 17.062 4.672 1 98.69 220 PHE A N 1
ATOM 1700 C CA . PHE A 1 220 ? -12.336 15.789 4.176 1 98.69 220 PHE A CA 1
ATOM 1701 C C . PHE A 1 220 ? -12.742 15.578 2.725 1 98.69 220 PHE A C 1
ATOM 1703 O O . PHE A 1 220 ? -13.867 15.906 2.34 1 98.69 220 PHE A O 1
ATOM 1710 N N . LEU A 1 221 ? -11.797 15.117 1.987 1 98.31 221 LEU A N 1
ATOM 1711 C CA . LEU A 1 221 ? -12.094 14.57 0.668 1 98.31 221 LEU A CA 1
ATOM 1712 C C . LEU A 1 221 ? -12.367 13.078 0.749 1 98.31 221 LEU A C 1
ATOM 1714 O O . LEU A 1 221 ? -11.703 12.359 1.5 1 98.31 221 LEU A O 1
ATOM 1718 N N . ILE A 1 222 ? -13.344 12.594 0.029 1 98.75 222 ILE A N 1
ATOM 1719 C CA . ILE A 1 222 ? -13.609 11.164 -0.1 1 98.75 222 ILE A CA 1
ATOM 1720 C C . ILE A 1 222 ? -13.375 10.727 -1.544 1 98.75 222 ILE A C 1
ATOM 1722 O O . ILE A 1 222 ? -13.992 11.258 -2.469 1 98.75 222 ILE A O 1
ATOM 1726 N N . PHE A 1 223 ? -12.477 9.82 -1.725 1 98.81 223 PHE A N 1
ATOM 1727 C CA . PHE A 1 223 ? -12.125 9.266 -3.027 1 98.81 223 PHE A CA 1
ATOM 1728 C C . PHE A 1 223 ? -12.961 8.031 -3.338 1 98.81 223 PHE A C 1
ATOM 1730 O O . PHE A 1 223 ? -13.219 7.211 -2.451 1 98.81 223 PHE A O 1
ATOM 1737 N N . LEU A 1 224 ? -13.281 7.84 -4.633 1 98.56 224 LEU A N 1
ATOM 1738 C CA . LEU A 1 224 ? -14.133 6.719 -5.023 1 98.56 224 LEU A CA 1
ATOM 1739 C C . LEU A 1 224 ? -13.461 5.875 -6.098 1 98.56 224 LEU A C 1
ATOM 1741 O O . LEU A 1 224 ? -13.023 6.402 -7.125 1 98.56 224 LEU A O 1
ATOM 1745 N N . GLY A 1 225 ? -13.352 4.594 -5.801 1 98.56 225 GLY A N 1
ATOM 1746 C CA . GLY A 1 225 ? -13.219 3.646 -6.895 1 98.56 225 GLY A CA 1
ATOM 1747 C C . GLY A 1 225 ? -11.773 3.32 -7.23 1 98.56 225 GLY A C 1
ATOM 1748 O O . GLY A 1 225 ? -11.445 3.062 -8.391 1 98.56 225 GLY A O 1
ATOM 1749 N N . GLY A 1 226 ? -10.875 3.418 -6.301 1 98.5 226 GLY A N 1
ATOM 1750 C CA . GLY A 1 226 ? -9.516 2.971 -6.523 1 98.5 226 GLY A CA 1
ATOM 1751 C C . GLY A 1 226 ? -9.352 1.466 -6.426 1 98.5 226 GLY A C 1
ATOM 1752 O O . GLY A 1 226 ? -10.188 0.786 -5.824 1 98.5 226 GLY A O 1
ATOM 1753 N N . ARG A 1 227 ? -8.219 1.021 -7.105 1 97.19 227 ARG A N 1
ATOM 1754 C CA . ARG A 1 227 ? -7.93 -0.409 -7.078 1 97.19 227 ARG A CA 1
ATOM 1755 C C . ARG A 1 227 ? -6.516 -0.691 -7.582 1 97.19 227 ARG A C 1
ATOM 1757 O O . ARG A 1 227 ? -6.043 -0.046 -8.516 1 97.19 227 ARG A O 1
ATOM 1764 N N . LEU A 1 228 ? -5.613 -1.617 -7.055 1 94.94 228 LEU A N 1
ATOM 1765 C CA . LEU A 1 228 ? -4.305 -1.999 -7.578 1 94.94 228 LEU A CA 1
ATOM 1766 C C . LEU A 1 228 ? -4.328 -3.43 -8.102 1 94.94 228 LEU A C 1
ATOM 1768 O O . LEU A 1 228 ? -3.479 -3.811 -8.914 1 94.94 228 LEU A O 1
ATOM 1772 N N . GLY A 1 229 ? -5.02 -4.406 -7.68 1 90.31 229 GLY A N 1
ATOM 1773 C CA . GLY A 1 229 ? -5.141 -5.781 -8.141 1 90.31 229 GLY A CA 1
ATOM 1774 C C . GLY A 1 229 ? -4.676 -5.969 -9.57 1 90.31 229 GLY A C 1
ATOM 1775 O O . GLY A 1 229 ? -3.641 -5.434 -9.969 1 90.31 229 GLY A O 1
ATOM 1776 N N . ARG A 1 230 ? -5.254 -6.734 -10.406 1 90.19 230 ARG A N 1
ATOM 1777 C CA . ARG A 1 230 ? -4.859 -7.07 -11.773 1 90.19 230 ARG A CA 1
ATOM 1778 C C . ARG A 1 230 ? -4.973 -5.859 -12.688 1 90.19 230 ARG A C 1
ATOM 1780 O O . ARG A 1 230 ? -4.211 -5.727 -13.648 1 90.19 230 ARG A O 1
ATOM 1787 N N . LYS A 1 231 ? -5.969 -5.113 -12.352 1 92.62 231 LYS A N 1
ATOM 1788 C CA . LYS A 1 231 ? -6.195 -3.889 -13.117 1 92.62 231 LYS A CA 1
ATOM 1789 C C . LYS A 1 231 ? -6.262 -2.672 -12.195 1 92.62 231 LYS A C 1
ATOM 1791 O O . LYS A 1 231 ? -7.254 -2.471 -11.492 1 92.62 231 LYS A O 1
ATOM 1796 N N . ALA A 1 232 ? -5.312 -1.829 -12.383 1 96.62 232 ALA A N 1
ATOM 1797 C CA . ALA A 1 232 ? -5.258 -0.665 -11.5 1 96.62 232 ALA A CA 1
ATOM 1798 C C . ALA A 1 232 ? -6.219 0.424 -11.977 1 96.62 232 ALA A C 1
ATOM 1800 O O . ALA A 1 232 ? -6.453 0.577 -13.172 1 96.62 232 ALA A O 1
ATOM 1801 N N . ARG A 1 233 ? -6.828 1.091 -11.109 1 97.56 233 ARG A N 1
ATOM 1802 C CA . ARG A 1 233 ? -7.66 2.273 -11.305 1 97.56 233 ARG A CA 1
ATOM 1803 C C . ARG A 1 233 ? -7.449 3.281 -10.172 1 97.56 233 ARG A C 1
ATOM 1805 O O . ARG A 1 233 ? -7.523 2.928 -9 1 97.56 233 ARG A O 1
ATOM 1812 N N . LEU A 1 234 ? -7.156 4.484 -10.547 1 98.25 234 LEU A N 1
ATOM 1813 C CA . LEU A 1 234 ? -7.016 5.527 -9.531 1 98.25 234 LEU A CA 1
ATOM 1814 C C . LEU A 1 234 ? -8.367 6.145 -9.195 1 98.25 234 LEU A C 1
ATOM 1816 O O . LEU A 1 234 ? -9.125 6.52 -10.086 1 98.25 234 LEU A O 1
ATOM 1820 N N . ALA A 1 235 ? -8.625 6.25 -7.941 1 98.56 235 ALA A N 1
ATOM 1821 C CA . ALA A 1 235 ? -9.859 6.855 -7.453 1 98.56 235 ALA A CA 1
ATOM 1822 C C . ALA A 1 235 ? -9.883 8.359 -7.723 1 98.56 235 ALA A C 1
ATOM 1824 O O . ALA A 1 235 ? -8.828 8.969 -7.945 1 98.56 235 ALA A O 1
ATOM 1825 N N . THR A 1 236 ? -11.062 8.906 -7.758 1 97.19 236 THR A N 1
ATOM 1826 C CA . THR A 1 236 ? -11.297 10.336 -7.918 1 97.19 236 THR A CA 1
ATOM 1827 C C . THR A 1 236 ? -12.055 10.898 -6.715 1 97.19 236 THR A C 1
ATOM 1829 O O . THR A 1 236 ? -12.992 10.266 -6.219 1 97.19 236 THR A O 1
ATOM 1832 N N . PRO A 1 237 ? -11.586 12.039 -6.25 1 97.19 237 PRO A N 1
ATOM 1833 C CA . PRO A 1 237 ? -12.352 12.617 -5.137 1 97.19 237 PRO A CA 1
ATOM 1834 C C . PRO A 1 237 ? -13.727 13.125 -5.562 1 97.19 237 PRO A C 1
ATOM 1836 O O . PRO A 1 237 ? -13.867 13.688 -6.652 1 97.19 237 PRO A O 1
ATOM 1839 N N . ILE A 1 238 ? -14.664 12.922 -4.715 1 97.06 238 ILE A N 1
ATOM 1840 C CA . ILE A 1 238 ? -15.984 13.516 -4.898 1 97.06 238 ILE A CA 1
ATOM 1841 C C . ILE A 1 238 ? -15.875 15.031 -4.906 1 97.06 238 ILE A C 1
ATOM 1843 O O . ILE A 1 238 ? -15.086 15.609 -4.148 1 97.06 238 ILE A O 1
ATOM 1847 N N . ASN A 1 239 ? -16.688 15.586 -5.77 1 93.38 239 ASN A N 1
ATOM 1848 C CA . ASN A 1 239 ? -16.672 17.047 -5.852 1 93.38 239 ASN A CA 1
ATOM 1849 C C . ASN A 1 239 ? -17.422 17.672 -4.684 1 93.38 239 ASN A C 1
ATOM 1851 O O . ASN A 1 239 ? -18.375 18.422 -4.895 1 93.38 239 ASN A O 1
ATOM 1855 N N . LYS A 1 240 ? -17.047 17.375 -3.553 1 94.88 240 LYS A N 1
ATOM 1856 C CA . LYS A 1 240 ? -17.578 17.859 -2.285 1 94.88 240 LYS A CA 1
ATOM 1857 C C . LYS A 1 240 ? -16.625 17.562 -1.135 1 94.88 240 LYS A C 1
ATOM 1859 O O . LYS A 1 240 ? -16.016 16.5 -1.095 1 94.88 240 LYS A O 1
ATOM 1864 N N . SER A 1 241 ? -16.484 18.516 -0.28 1 96.06 241 SER A N 1
ATOM 1865 C CA . SER A 1 241 ? -15.773 18.219 0.961 1 96.06 241 SER A CA 1
ATOM 1866 C C . SER A 1 241 ? -16.734 17.859 2.082 1 96.06 241 SER A C 1
ATOM 1868 O O . SER A 1 241 ? -17.922 18.203 2.027 1 96.06 241 SER A O 1
ATOM 1870 N N . PHE A 1 242 ? -16.266 17.125 3.031 1 98.19 242 PHE A N 1
ATOM 1871 C CA . PHE A 1 242 ? -17.094 16.625 4.121 1 98.19 242 PHE A CA 1
ATOM 1872 C C . PHE A 1 242 ? -16.547 17.094 5.469 1 98.19 242 PHE A C 1
ATOM 1874 O O . PHE A 1 242 ? -15.344 17.281 5.629 1 98.19 242 PHE A O 1
ATOM 1881 N N . LYS A 1 243 ? -17.469 17.25 6.391 1 97.88 243 LYS A N 1
ATOM 1882 C CA . LYS A 1 243 ? -17.078 17.484 7.781 1 97.88 243 LYS A CA 1
ATOM 1883 C C . LYS A 1 243 ? -16.797 16.172 8.492 1 97.88 243 LYS A C 1
ATOM 1885 O O . LYS A 1 243 ? -17.219 15.102 8.039 1 97.88 243 LYS A O 1
ATOM 1890 N N . ARG A 1 244 ? -16.141 16.312 9.602 1 98.06 244 ARG A N 1
ATOM 1891 C CA . ARG A 1 244 ? -15.75 15.133 10.375 1 98.06 244 ARG A CA 1
ATOM 1892 C C . ARG A 1 244 ? -16.969 14.289 10.734 1 98.06 244 ARG A C 1
ATOM 1894 O O . ARG A 1 244 ? -16.938 13.062 10.648 1 98.06 244 ARG A O 1
ATOM 1901 N N . GLU A 1 245 ? -18.016 14.883 11.109 1 97.69 245 GLU A N 1
ATOM 1902 C CA . GLU A 1 245 ? -19.203 14.195 11.602 1 97.69 245 GLU A CA 1
ATOM 1903 C C . GLU A 1 245 ? -19.953 13.492 10.469 1 97.69 245 GLU A C 1
ATOM 1905 O O . GLU A 1 245 ? -20.828 12.664 10.711 1 97.69 245 GLU A O 1
ATOM 1910 N N . GLU A 1 246 ? -19.594 13.812 9.211 1 98.06 246 GLU A N 1
ATOM 1911 C CA . GLU A 1 246 ? -20.297 13.266 8.0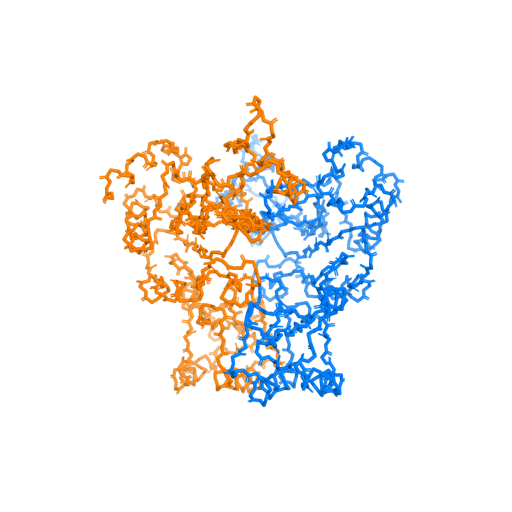55 1 98.06 246 GLU A CA 1
ATOM 1912 C C . GLU A 1 246 ? -19.609 12.016 7.531 1 98.06 246 GLU A C 1
ATOM 1914 O O . GLU A 1 246 ? -20.172 11.281 6.719 1 98.06 246 GLU A O 1
ATOM 1919 N N . ILE A 1 247 ? -18.453 11.711 7.965 1 98.44 247 ILE A N 1
ATOM 1920 C CA . ILE A 1 247 ? -17.562 10.727 7.348 1 98.44 247 ILE A CA 1
ATOM 1921 C C . ILE A 1 247 ? -18.188 9.336 7.457 1 98.44 247 ILE A C 1
ATOM 1923 O O . ILE A 1 247 ? -18.312 8.625 6.461 1 98.44 247 ILE A O 1
ATOM 1927 N N . ILE A 1 248 ? -18.609 8.945 8.664 1 98.56 248 ILE A N 1
ATOM 1928 C CA . ILE A 1 248 ? -19.109 7.594 8.891 1 98.56 248 ILE A CA 1
ATOM 1929 C C . ILE A 1 248 ? -20.375 7.375 8.062 1 98.56 248 ILE A C 1
ATOM 1931 O O . ILE A 1 248 ? -20.547 6.328 7.426 1 98.56 248 ILE A O 1
ATOM 1935 N N . ASN A 1 249 ? -21.219 8.367 8.078 1 98.19 249 ASN A N 1
ATOM 1936 C CA . ASN A 1 249 ? -22.438 8.281 7.285 1 98.19 249 ASN A CA 1
ATOM 1937 C C . ASN A 1 249 ? -22.141 8.188 5.793 1 98.19 249 ASN A C 1
ATOM 1939 O O . ASN A 1 249 ? -22.781 7.43 5.066 1 98.19 249 ASN A O 1
ATOM 1943 N N . ALA A 1 250 ? -21.234 8.984 5.336 1 98.5 250 ALA A N 1
ATOM 1944 C CA . ALA A 1 250 ? -20.844 8.961 3.928 1 98.5 250 ALA A CA 1
ATOM 1945 C C . ALA A 1 250 ? -20.328 7.578 3.529 1 98.5 250 ALA A C 1
ATOM 1947 O O . ALA A 1 250 ? -20.719 7.039 2.49 1 98.5 250 ALA A O 1
ATOM 1948 N N . VAL A 1 251 ? -19.453 6.965 4.328 1 98.88 251 VAL A N 1
ATOM 1949 C CA . VAL A 1 251 ? -18.922 5.633 4.066 1 98.88 251 VAL A CA 1
ATOM 1950 C C . VAL A 1 251 ? -20.062 4.617 3.998 1 98.88 251 VAL A C 1
ATOM 1952 O O . VAL A 1 251 ? -20.094 3.779 3.096 1 98.88 251 VAL A O 1
ATOM 1955 N N . ASP A 1 252 ? -20.984 4.727 4.93 1 98.69 252 ASP A N 1
ATOM 1956 C CA . ASP A 1 252 ? -22.125 3.82 4.969 1 98.69 252 ASP A CA 1
ATOM 1957 C C . ASP A 1 252 ? -22.938 3.898 3.676 1 98.69 252 ASP A C 1
ATOM 1959 O O . ASP A 1 252 ? -23.312 2.869 3.107 1 98.69 252 ASP A O 1
ATOM 1963 N N . LYS A 1 253 ? -23.188 5.09 3.221 1 98.44 253 LYS A N 1
ATOM 1964 C CA . LYS A 1 253 ? -23.969 5.289 2.012 1 98.44 253 LYS A CA 1
ATOM 1965 C C . LYS A 1 253 ? -23.25 4.754 0.781 1 98.44 253 LYS A C 1
ATOM 1967 O O . LYS A 1 253 ? -23.875 4.18 -0.115 1 98.44 253 LYS A O 1
ATOM 1972 N N . ILE A 1 254 ? -21.984 4.949 0.735 1 98.75 254 ILE A N 1
ATOM 1973 C CA . ILE A 1 254 ? -21.203 4.465 -0.395 1 98.75 254 ILE A CA 1
ATOM 1974 C C . ILE A 1 254 ? -21.203 2.939 -0.413 1 98.75 254 ILE A C 1
ATOM 1976 O O . ILE A 1 254 ? -21.391 2.324 -1.468 1 98.75 254 ILE A O 1
ATOM 1980 N N . ILE A 1 255 ? -21.016 2.309 0.75 1 98.81 255 ILE A N 1
ATOM 1981 C CA . ILE A 1 255 ? -21.031 0.854 0.853 1 98.81 255 ILE A CA 1
ATOM 1982 C C . ILE A 1 255 ? -22.406 0.316 0.439 1 98.81 255 ILE A C 1
ATOM 1984 O O . ILE A 1 255 ? -22.484 -0.664 -0.304 1 98.81 255 ILE A O 1
ATOM 1988 N N . LYS A 1 256 ? -23.453 0.954 0.887 1 98.25 256 LYS A N 1
ATOM 1989 C CA . LYS A 1 256 ? -24.812 0.542 0.519 1 98.25 256 LYS A CA 1
ATOM 1990 C C . LYS A 1 256 ? -25.031 0.667 -0.986 1 98.25 256 LYS A C 1
ATOM 1992 O O . LYS A 1 256 ? -25.688 -0.186 -1.597 1 98.25 256 LYS A O 1
ATOM 1997 N N . TYR A 1 257 ? -24.531 1.736 -1.485 1 98.5 257 TYR A N 1
ATOM 1998 C CA . TYR A 1 257 ? -24.641 1.914 -2.93 1 98.5 257 TYR A CA 1
ATOM 1999 C C . TYR A 1 257 ? -23.953 0.769 -3.668 1 98.5 257 TYR A C 1
ATOM 2001 O O . TYR A 1 257 ? -24.531 0.18 -4.586 1 98.5 257 TYR A O 1
ATOM 2009 N N . PHE A 1 258 ? -22.75 0.47 -3.32 1 98.69 258 PHE A N 1
ATOM 2010 C CA . PHE A 1 258 ? -22.016 -0.638 -3.91 1 98.69 258 PHE A CA 1
ATOM 2011 C C . PHE A 1 258 ? -22.797 -1.938 -3.801 1 98.69 258 PHE A C 1
ATOM 2013 O O . PHE A 1 258 ? -22.953 -2.66 -4.789 1 98.69 258 PHE A O 1
ATOM 2020 N N . GLU A 1 259 ? -23.297 -2.209 -2.637 1 97.81 259 GLU A N 1
ATOM 2021 C CA . GLU A 1 259 ? -24.078 -3.422 -2.383 1 97.81 259 GLU A CA 1
ATOM 2022 C C . GLU A 1 259 ? -25.281 -3.512 -3.307 1 97.81 259 GLU A C 1
ATOM 2024 O O . GLU A 1 259 ? -25.625 -4.594 -3.791 1 97.81 259 GLU A O 1
ATOM 2029 N N . SER A 1 260 ? -25.875 -2.439 -3.557 1 97.5 260 SER A N 1
ATOM 2030 C CA . SER A 1 260 ? -27.109 -2.412 -4.336 1 97.5 260 SER A CA 1
ATOM 2031 C C . SER A 1 260 ? -26.828 -2.506 -5.828 1 97.5 260 SER A C 1
ATOM 2033 O O . SER A 1 260 ? -27.625 -3.059 -6.586 1 97.5 260 SER A O 1
ATOM 2035 N N . GLN A 1 261 ? -25.688 -2 -6.262 1 98.19 261 GLN A N 1
ATOM 2036 C CA . GLN A 1 261 ? -25.453 -1.846 -7.695 1 98.19 261 GLN A CA 1
ATOM 2037 C C . GLN A 1 261 ? -24.578 -2.969 -8.234 1 98.19 261 GLN A C 1
ATOM 2039 O O . GLN A 1 261 ? -24.594 -3.256 -9.438 1 98.19 261 GLN A O 1
ATOM 2044 N N . ALA A 1 262 ? -23.797 -3.559 -7.395 1 98.19 262 ALA A N 1
ATOM 2045 C CA . ALA A 1 262 ? -22.766 -4.465 -7.875 1 98.19 262 ALA A CA 1
ATOM 2046 C C . ALA A 1 262 ? -23.344 -5.812 -8.273 1 98.19 262 ALA A C 1
ATOM 2048 O O . ALA A 1 262 ? -24.219 -6.352 -7.582 1 98.19 262 ALA A O 1
ATOM 2049 N N . ASN A 1 263 ? -22.922 -6.309 -9.391 1 95.88 263 ASN A N 1
ATOM 2050 C CA . ASN A 1 263 ? -23.125 -7.719 -9.711 1 95.88 263 ASN A CA 1
ATOM 2051 C C . ASN A 1 263 ? -22.219 -8.625 -8.883 1 95.88 263 ASN A C 1
ATOM 2053 O O . ASN A 1 263 ? -21.297 -8.141 -8.219 1 95.88 263 ASN A O 1
ATOM 2057 N N . LYS A 1 264 ? -22.547 -9.844 -8.977 1 90.06 264 LYS A N 1
ATOM 2058 C CA . LYS A 1 264 ? -21.703 -10.797 -8.25 1 90.06 264 LYS A CA 1
ATOM 2059 C C . LYS A 1 264 ? -20.266 -10.742 -8.734 1 90.06 264 LYS A C 1
ATOM 2061 O O . LYS A 1 264 ? -20 -10.742 -9.945 1 90.06 264 LYS A O 1
ATOM 2066 N N . ASN A 1 265 ? -19.312 -10.594 -7.812 1 89.75 265 ASN A N 1
ATOM 2067 C CA . ASN A 1 265 ? -17.875 -10.625 -8.047 1 89.75 265 ASN A CA 1
ATOM 2068 C C . ASN A 1 265 ? -17.391 -9.367 -8.781 1 89.75 265 ASN A C 1
ATOM 2070 O O . ASN A 1 265 ? -16.375 -9.391 -9.453 1 89.75 265 ASN A O 1
ATOM 2074 N N . GLU A 1 266 ? -18.219 -8.367 -8.68 1 95.81 266 GLU A N 1
ATOM 2075 C CA . GLU A 1 266 ? -17.844 -7.09 -9.281 1 95.81 266 GLU A CA 1
ATOM 2076 C C . GLU A 1 266 ? -17.219 -6.156 -8.25 1 95.81 266 GLU A C 1
ATOM 2078 O O . GLU A 1 266 ? -17.766 -5.949 -7.176 1 95.81 266 GLU A O 1
ATOM 2083 N N . ARG A 1 267 ? -16.047 -5.664 -8.523 1 97.69 267 ARG A N 1
ATOM 2084 C CA . ARG A 1 267 ? -15.398 -4.676 -7.668 1 97.69 267 ARG A CA 1
ATOM 2085 C C . ARG A 1 267 ? -16.047 -3.305 -7.824 1 97.69 267 ARG A C 1
ATOM 2087 O O . ARG A 1 267 ? -16.719 -3.043 -8.82 1 97.69 267 ARG A O 1
ATOM 2094 N N . PHE A 1 268 ? -15.898 -2.443 -6.84 1 98.62 268 PHE A N 1
ATOM 2095 C CA . PHE A 1 268 ? -16.5 -1.116 -6.875 1 98.62 268 PHE A CA 1
ATOM 2096 C C . PHE A 1 268 ? -16.016 -0.329 -8.086 1 98.62 268 PHE A C 1
ATOM 2098 O O . PHE A 1 268 ? -16.781 0.39 -8.719 1 98.62 268 PHE A O 1
ATOM 2105 N N . ALA A 1 269 ? -14.734 -0.43 -8.398 1 98.5 269 ALA A N 1
ATOM 2106 C CA . ALA A 1 269 ? -14.164 0.212 -9.578 1 98.5 269 ALA A CA 1
ATOM 2107 C C . ALA A 1 269 ? -14.891 -0.217 -10.852 1 98.5 269 ALA A C 1
ATOM 2109 O O . ALA A 1 269 ? -15.164 0.607 -11.727 1 98.5 269 ALA A O 1
ATOM 2110 N N . ASP A 1 270 ? -15.234 -1.492 -10.969 1 97.56 270 ASP A N 1
ATOM 2111 C CA . ASP A 1 270 ? -15.953 -2.014 -12.133 1 97.56 270 ASP A CA 1
ATOM 2112 C C . ASP A 1 270 ? -17.375 -1.446 -12.203 1 97.56 270 ASP A C 1
ATOM 2114 O O . ASP A 1 270 ? -17.875 -1.161 -13.289 1 97.56 270 ASP A O 1
ATOM 2118 N N . VAL A 1 271 ? -17.969 -1.334 -11.055 1 98.44 271 VAL A N 1
ATOM 2119 C CA . VAL A 1 271 ? -19.297 -0.729 -10.992 1 98.44 271 VAL A CA 1
ATOM 2120 C C . VAL A 1 271 ? -19.25 0.7 -11.523 1 98.44 271 VAL A C 1
ATOM 2122 O O . VAL A 1 271 ? -20.078 1.099 -12.336 1 98.44 271 VAL A O 1
ATOM 2125 N N . ILE A 1 272 ? -18.297 1.434 -11.109 1 98.56 272 ILE A N 1
ATOM 2126 C CA . ILE A 1 272 ? -18.141 2.822 -11.523 1 98.56 272 ILE A CA 1
ATOM 2127 C C . ILE A 1 272 ? -17.891 2.889 -13.031 1 98.56 272 ILE A C 1
ATOM 2129 O O . ILE A 1 272 ? -18.438 3.754 -13.719 1 98.56 272 ILE A O 1
ATOM 2133 N N . GLU A 1 273 ? -17.078 2.014 -13.516 1 97.5 273 GLU A N 1
ATOM 2134 C CA . GLU A 1 273 ? -16.812 1.985 -14.945 1 97.5 273 GLU A CA 1
ATOM 2135 C C . GLU A 1 273 ? -18.062 1.636 -15.742 1 97.5 273 GLU A C 1
ATOM 2137 O O . GLU A 1 273 ? -18.297 2.197 -16.812 1 97.5 273 GLU A O 1
ATOM 2142 N N . ARG A 1 274 ? -18.844 0.676 -15.258 1 97.94 274 ARG A N 1
ATOM 2143 C CA . ARG A 1 274 ? -20.062 0.225 -15.938 1 97.94 274 ARG A CA 1
ATOM 2144 C C . ARG A 1 274 ? -21.125 1.318 -15.945 1 97.94 274 ARG A C 1
ATOM 2146 O O . ARG A 1 274 ? -21.75 1.567 -16.969 1 97.94 274 ARG A O 1
ATOM 2153 N N . ILE A 1 275 ? -21.266 2.033 -14.844 1 98.06 275 ILE A N 1
ATOM 2154 C CA . ILE A 1 275 ? -22.359 2.982 -14.68 1 98.06 275 ILE A CA 1
ATOM 2155 C C . ILE A 1 275 ? -21.906 4.375 -15.102 1 98.06 275 ILE A C 1
ATOM 2157 O O . ILE A 1 275 ? -22.688 5.164 -15.625 1 98.06 275 ILE A O 1
ATOM 2161 N N . GLY A 1 276 ? -20.672 4.68 -14.93 1 98.19 276 GLY A N 1
ATOM 2162 C CA . GLY A 1 276 ? -20.125 6.012 -15.125 1 98.19 276 GLY A CA 1
ATOM 2163 C C . GLY A 1 276 ? -19.875 6.75 -13.828 1 98.19 276 GLY A C 1
ATOM 2164 O O . GLY A 1 276 ? -20.734 6.785 -12.953 1 98.19 276 GLY A O 1
ATOM 2165 N N . LEU A 1 277 ? -18.781 7.348 -13.727 1 97.69 277 LEU A N 1
ATOM 2166 C CA . LEU A 1 277 ? -18.328 7.984 -12.492 1 97.69 277 LEU A CA 1
ATOM 2167 C C . LEU A 1 277 ? -19.266 9.125 -12.102 1 97.69 277 LEU A C 1
ATOM 2169 O O . LEU A 1 277 ? -19.656 9.242 -10.938 1 97.69 277 LEU A O 1
ATOM 2173 N N . LYS A 1 278 ? -19.594 9.961 -13.016 1 97.44 278 LYS A N 1
ATOM 2174 C CA . LYS A 1 278 ? -20.438 11.117 -12.742 1 97.44 278 LYS A CA 1
ATOM 2175 C C . LYS A 1 278 ? -21.781 10.68 -12.172 1 97.44 278 LYS A C 1
ATOM 2177 O O . LYS A 1 278 ? -22.266 11.25 -11.188 1 97.44 278 LYS A O 1
ATOM 2182 N N . SER A 1 279 ? -22.328 9.648 -12.797 1 98.06 279 SER A N 1
ATOM 2183 C CA . SER A 1 279 ? -23.625 9.141 -12.344 1 98.06 279 SER A CA 1
ATOM 2184 C C . SER A 1 279 ? -23.531 8.547 -10.945 1 98.06 279 SER A C 1
ATOM 2186 O O . SER A 1 279 ? -24.375 8.805 -10.094 1 98.06 279 SER A O 1
ATOM 2188 N N . VAL A 1 280 ? -22.5 7.809 -10.68 1 98.19 280 VAL A N 1
ATOM 2189 C CA . VAL A 1 280 ? -22.281 7.195 -9.367 1 98.19 280 VAL A CA 1
ATOM 2190 C C . VAL A 1 280 ? -22.125 8.281 -8.312 1 98.19 280 VAL A C 1
ATOM 2192 O O . VAL A 1 280 ? -22.766 8.227 -7.254 1 98.19 280 VAL A O 1
ATOM 2195 N N . GLU A 1 281 ? -21.312 9.25 -8.617 1 97.94 281 GLU A N 1
ATOM 2196 C CA . GLU A 1 281 ? -21.078 10.352 -7.688 1 97.94 281 GLU A CA 1
ATOM 2197 C C . GLU A 1 281 ? -22.375 11.086 -7.363 1 97.94 281 GLU A C 1
ATOM 2199 O O . GLU A 1 281 ? -22.672 11.359 -6.195 1 97.94 281 GLU A O 1
ATOM 2204 N N . GLU A 1 282 ? -23.141 11.391 -8.352 1 97.69 282 GLU A N 1
ATOM 2205 C CA . GLU A 1 282 ? -24.391 12.109 -8.18 1 97.69 282 GLU A CA 1
ATOM 2206 C C . GLU A 1 282 ? -25.375 11.305 -7.324 1 97.69 282 GLU A C 1
ATOM 2208 O O . GLU A 1 282 ? -26.031 11.852 -6.434 1 97.69 282 GLU A O 1
ATOM 2213 N N . GLU A 1 283 ? -25.453 10.055 -7.629 1 97 283 GLU A N 1
ATOM 2214 C CA . GLU A 1 283 ? -26.375 9.203 -6.883 1 97 283 GLU A CA 1
ATOM 2215 C C . GLU A 1 283 ? -25.953 9.094 -5.418 1 97 283 GLU A C 1
ATOM 2217 O O . GLU A 1 283 ? -26.812 9.125 -4.523 1 97 283 GLU A O 1
ATOM 2222 N N . ILE A 1 284 ? -24.672 8.992 -5.18 1 96.62 284 ILE A N 1
ATOM 2223 C CA . ILE A 1 284 ? -24.172 8.914 -3.814 1 96.62 284 ILE A CA 1
ATOM 2224 C C . ILE A 1 284 ? -24.438 10.234 -3.096 1 96.62 284 ILE A C 1
ATOM 2226 O O . ILE A 1 284 ? -24.938 10.25 -1.969 1 96.62 284 ILE A O 1
ATOM 2230 N N . LEU A 1 285 ? -24.156 11.352 -3.762 1 96.94 285 LEU A N 1
ATOM 2231 C CA . LEU A 1 285 ? -24.344 12.672 -3.166 1 96.94 285 LEU A CA 1
ATOM 2232 C C . LEU A 1 285 ? -25.812 12.914 -2.848 1 96.94 285 LEU A C 1
ATOM 2234 O O . LEU A 1 285 ? -26.141 13.516 -1.817 1 96.94 285 LEU A O 1
ATOM 2238 N N . ASN A 1 286 ? -26.641 12.406 -3.678 1 95.81 286 ASN A N 1
ATOM 2239 C CA . ASN A 1 286 ? -28.078 12.57 -3.467 1 95.81 286 ASN A CA 1
ATOM 2240 C C . ASN A 1 286 ? -28.562 11.75 -2.27 1 95.81 286 ASN A C 1
ATOM 2242 O O . ASN A 1 286 ? -29.594 12.062 -1.679 1 95.81 286 ASN A O 1
ATOM 2246 N N . SER A 1 287 ? -27.859 10.773 -1.995 1 93.06 287 SER A N 1
ATOM 2247 C CA . SER A 1 287 ? -28.266 9.906 -0.891 1 93.06 287 SER A CA 1
ATOM 2248 C C . SER A 1 287 ? -27.719 10.422 0.438 1 93.06 287 SER A C 1
ATOM 2250 O O . SER A 1 287 ? -28.109 9.938 1.503 1 93.06 287 SER A O 1
ATOM 2252 N N . LEU A 1 288 ? -26.781 11.32 0.402 1 89.75 288 LEU A N 1
ATOM 2253 C CA . LEU A 1 288 ? -26.141 11.859 1.601 1 89.75 288 LEU A CA 1
ATOM 2254 C C . LEU A 1 288 ? -27 12.961 2.215 1 89.75 288 LEU A C 1
ATOM 2256 O O . LEU A 1 288 ? -27.031 13.117 3.438 1 89.75 288 LEU A O 1
ATOM 2260 N N . MET B 1 1 ? 17.156 21.406 30.484 1 30.78 1 MET B N 1
ATOM 2261 C CA . MET B 1 1 ? 17.375 22.109 29.219 1 30.78 1 MET B CA 1
ATOM 2262 C C . MET B 1 1 ? 16.812 21.328 28.047 1 30.78 1 MET B C 1
ATOM 2264 O O . MET B 1 1 ? 17.281 20.219 27.766 1 30.78 1 MET B O 1
ATOM 2268 N N . ASN B 1 2 ? 15.508 21.312 27.828 1 40.34 2 ASN B N 1
ATOM 2269 C CA . ASN B 1 2 ? 14.688 20.672 26.812 1 40.34 2 ASN B CA 1
ATOM 2270 C C . ASN B 1 2 ? 15.32 20.812 25.422 1 40.34 2 ASN B C 1
ATOM 2272 O O . ASN B 1 2 ? 15.406 21.922 24.875 1 40.34 2 ASN B O 1
ATOM 2276 N N . LYS B 1 3 ? 16.453 20.234 25.266 1 46.69 3 LYS B N 1
ATOM 2277 C CA . LYS B 1 3 ? 17.297 20.422 24.094 1 46.69 3 LYS B CA 1
ATOM 2278 C C . LYS B 1 3 ? 16.469 20.438 22.812 1 46.69 3 LYS B C 1
ATOM 2280 O O . LYS B 1 3 ? 15.875 19.422 22.438 1 46.69 3 LYS B O 1
ATOM 2285 N N . CYS B 1 4 ? 16 21.562 22.406 1 53.31 4 CYS B N 1
ATOM 2286 C CA . CYS B 1 4 ? 15.359 21.844 21.125 1 53.31 4 CYS B CA 1
ATOM 2287 C C . CYS B 1 4 ? 16.172 21.312 19.969 1 53.31 4 CYS B C 1
ATOM 2289 O O . CYS B 1 4 ? 17.297 21.766 19.734 1 53.31 4 CYS B O 1
ATOM 2291 N N . ILE B 1 5 ? 16 20 19.703 1 64.81 5 ILE B N 1
ATOM 2292 C CA . ILE B 1 5 ? 16.703 19.422 18.562 1 64.81 5 ILE B CA 1
ATOM 2293 C C . ILE B 1 5 ? 16.5 20.297 17.328 1 64.81 5 ILE B C 1
ATOM 2295 O O . ILE B 1 5 ? 15.375 20.688 17.031 1 64.81 5 ILE B O 1
ATOM 2299 N N . LEU B 1 6 ? 17.594 20.859 16.781 1 70.31 6 LEU B N 1
ATOM 2300 C CA . LEU B 1 6 ? 17.609 21.688 15.594 1 70.31 6 LEU B CA 1
ATOM 2301 C C . LEU B 1 6 ? 17 20.938 14.406 1 70.31 6 LEU B C 1
ATOM 2303 O O . LEU B 1 6 ? 17.031 19.719 14.367 1 70.31 6 LEU B O 1
ATOM 2307 N N . ASP B 1 7 ? 16.391 21.672 13.547 1 71 7 ASP B N 1
ATOM 2308 C CA . ASP B 1 7 ? 15.758 21.141 12.344 1 71 7 ASP B CA 1
ATOM 2309 C C . ASP B 1 7 ? 16.719 20.25 11.555 1 71 7 ASP B C 1
ATOM 2311 O O . ASP B 1 7 ? 16.328 19.219 11.023 1 71 7 ASP B O 1
ATOM 2315 N N . LYS B 1 8 ? 18.016 20.672 11.531 1 71.44 8 LYS B N 1
ATOM 2316 C CA . LYS B 1 8 ? 19.031 19.891 10.82 1 71.44 8 LYS B CA 1
ATOM 2317 C C . LYS B 1 8 ? 19.234 18.516 11.484 1 71.44 8 LYS B C 1
ATOM 2319 O O . LYS B 1 8 ? 19.406 17.516 10.797 1 71.44 8 LYS B O 1
ATOM 2324 N N . GLU B 1 9 ? 19.25 18.531 12.75 1 75.75 9 GLU B N 1
ATOM 2325 C CA . GLU B 1 9 ? 19.391 17.281 13.492 1 75.75 9 GLU B CA 1
ATOM 2326 C C . GLU B 1 9 ? 18.188 16.375 13.297 1 75.75 9 GLU B C 1
ATOM 2328 O O . GLU B 1 9 ? 18.328 15.156 13.18 1 75.75 9 GLU B O 1
ATOM 2333 N N . LYS B 1 10 ? 17.109 17 13.18 1 75.62 10 LYS B N 1
ATOM 2334 C CA . LYS B 1 10 ? 15.875 16.25 12.953 1 75.62 10 LYS B CA 1
ATOM 2335 C C . LYS B 1 10 ? 15.914 15.531 11.602 1 75.62 10 LYS B C 1
ATOM 2337 O O . LYS B 1 10 ? 15.492 14.383 11.492 1 75.62 10 LYS B O 1
ATOM 2342 N N . LEU B 1 11 ? 16.484 16.203 10.609 1 74.88 11 LEU B N 1
ATOM 2343 C CA . LEU B 1 11 ? 16.578 15.625 9.273 1 74.88 11 LEU B CA 1
ATOM 2344 C C . LEU B 1 11 ? 17.531 14.438 9.258 1 74.88 11 LEU B C 1
ATOM 2346 O O . LEU B 1 11 ? 17.266 13.43 8.602 1 74.88 11 LEU B O 1
ATOM 2350 N N . GLU B 1 12 ? 18.609 14.578 9.977 1 79.88 12 GLU B N 1
ATOM 2351 C CA . GLU B 1 12 ? 19.578 13.492 10.07 1 79.88 12 GLU B CA 1
ATOM 2352 C C . GLU B 1 12 ? 18.984 12.273 10.773 1 79.88 12 GLU B C 1
ATOM 2354 O O . GLU B 1 12 ? 19.203 11.133 10.359 1 79.88 12 GLU B O 1
ATOM 2359 N N . LEU B 1 13 ? 18.234 12.57 11.773 1 82.69 13 LEU B N 1
ATOM 2360 C CA . LEU B 1 13 ? 17.578 11.508 12.523 1 82.69 13 LEU B CA 1
ATOM 2361 C C . LEU B 1 13 ? 16.531 10.797 11.664 1 82.69 13 LEU B C 1
ATOM 2363 O O . LEU B 1 13 ? 16.438 9.57 11.688 1 82.69 13 LEU B O 1
ATOM 2367 N N . LYS B 1 14 ? 15.875 11.57 10.836 1 79.88 14 LYS B N 1
ATOM 2368 C CA . LYS B 1 14 ? 14.836 11.008 9.977 1 79.88 14 LYS B CA 1
ATOM 2369 C C . LYS B 1 14 ? 15.43 10.016 8.977 1 79.88 14 LYS B C 1
ATOM 2371 O O . LYS B 1 14 ? 14.859 8.961 8.727 1 79.88 14 LYS B O 1
ATOM 2376 N N . GLY B 1 15 ? 16.531 10.383 8.438 1 83.94 15 GLY B N 1
ATOM 2377 C CA . GLY B 1 15 ? 17.203 9.5 7.508 1 83.94 15 GLY B CA 1
ATOM 2378 C C . GLY B 1 15 ? 17.578 8.164 8.125 1 83.94 15 GLY B C 1
ATOM 2379 O O . GLY B 1 15 ? 17.656 7.148 7.426 1 83.94 15 GLY B O 1
ATOM 2380 N N . ARG B 1 16 ? 17.656 8.117 9.43 1 87.94 16 ARG B N 1
ATOM 2381 C CA . ARG B 1 16 ? 18.078 6.926 10.148 1 87.94 16 ARG B CA 1
ATOM 2382 C C . ARG B 1 16 ? 16.875 6.156 10.688 1 87.94 16 ARG B C 1
ATOM 2384 O O . ARG B 1 16 ? 17.031 5.199 11.445 1 87.94 16 ARG B O 1
ATOM 2391 N N . GLY B 1 17 ? 15.719 6.598 10.297 1 94 17 GLY B N 1
ATOM 2392 C CA . GLY B 1 17 ? 14.523 5.902 10.742 1 94 17 GLY B CA 1
ATOM 2393 C C . GLY B 1 17 ? 14.031 6.371 12.094 1 94 17 GLY B C 1
ATOM 2394 O O . GLY B 1 17 ? 13.195 5.715 12.719 1 94 17 GLY B O 1
ATOM 2395 N N . ILE B 1 18 ? 14.609 7.391 12.57 1 96.69 18 ILE B N 1
ATOM 2396 C CA . ILE B 1 18 ? 14.18 8.047 13.797 1 96.69 18 ILE B CA 1
ATOM 2397 C C . ILE B 1 18 ? 13.336 9.273 13.461 1 96.69 18 ILE B C 1
ATOM 2399 O O . ILE B 1 18 ? 13.875 10.336 13.125 1 96.69 18 ILE B O 1
ATOM 2403 N N . LEU B 1 19 ? 12.055 9.188 13.617 1 96.56 19 LEU B N 1
ATOM 2404 C CA . LEU B 1 19 ? 11.109 10.148 13.047 1 96.56 19 LEU B CA 1
ATOM 2405 C C . LEU B 1 19 ? 10.531 11.047 14.133 1 96.56 19 LEU B C 1
ATOM 2407 O O . LEU B 1 19 ? 9.859 10.562 15.047 1 96.56 19 LEU B O 1
ATOM 2411 N N . PRO B 1 20 ? 10.773 12.344 13.984 1 95.81 20 PRO B N 1
ATOM 2412 C CA . PRO B 1 20 ? 10.125 13.234 14.953 1 95.81 20 PRO B CA 1
ATOM 2413 C C . PRO B 1 20 ? 8.602 13.18 14.875 1 95.81 20 PRO B C 1
ATOM 2415 O O . PRO B 1 20 ? 8.039 13.055 13.781 1 95.81 20 PRO B O 1
ATOM 2418 N N . GLN B 1 21 ? 7.945 13.211 16.016 1 96.75 21 GLN B N 1
ATOM 2419 C CA . GLN B 1 21 ? 6.488 13.227 16.078 1 96.75 21 GLN B CA 1
ATOM 2420 C C . GLN B 1 21 ? 5.953 14.641 16.281 1 96.75 21 GLN B C 1
ATOM 2422 O O . GLN B 1 21 ? 6.711 15.547 16.641 1 96.75 21 GLN B O 1
ATOM 2427 N N . LYS B 1 22 ? 4.699 14.812 15.961 1 94.38 22 LYS B N 1
ATOM 2428 C CA . LYS B 1 22 ? 4.082 16.109 16.219 1 94.38 22 LYS B CA 1
ATOM 2429 C C . LYS B 1 22 ? 4.016 16.406 17.703 1 94.38 22 LYS B C 1
ATOM 2431 O O . LYS B 1 22 ? 4 17.562 18.125 1 94.38 22 LYS B O 1
ATOM 2436 N N . GLN B 1 23 ? 3.938 15.344 18.562 1 94.69 23 GLN B N 1
ATOM 2437 C CA . GLN B 1 23 ? 4.105 15.5 20 1 94.69 23 GLN B CA 1
ATOM 2438 C C . GLN B 1 23 ? 5.551 15.852 20.344 1 94.69 23 GLN B C 1
ATOM 2440 O O . GLN B 1 23 ? 6.449 15.023 20.203 1 94.69 23 GLN B O 1
ATOM 2445 N N . GLU B 1 24 ? 5.762 17.047 20.781 1 92.75 24 GLU B N 1
ATOM 2446 C CA . GLU B 1 24 ? 7.102 17.578 21 1 92.75 24 GLU B CA 1
ATOM 2447 C C . GLU B 1 24 ? 7.918 16.688 21.922 1 92.75 24 GLU B C 1
ATOM 2449 O O . GLU B 1 24 ? 7.422 16.25 22.969 1 92.75 24 GLU B O 1
ATOM 2454 N N . GLY B 1 25 ? 9.141 16.406 21.5 1 93.75 25 GLY B N 1
ATOM 2455 C CA . GLY B 1 25 ? 10.062 15.648 22.312 1 93.75 25 GLY B CA 1
ATOM 2456 C C . GLY B 1 25 ? 9.984 14.148 22.078 1 93.75 25 GLY B C 1
ATOM 2457 O O . GLY B 1 25 ? 10.758 13.383 22.656 1 93.75 25 GLY B O 1
ATOM 2458 N N . TYR B 1 26 ? 9.047 13.734 21.266 1 97 26 TYR B N 1
ATOM 2459 C CA . TYR B 1 26 ? 8.852 12.312 21.031 1 97 26 TYR B CA 1
ATOM 2460 C C . TYR B 1 26 ? 9.227 11.945 19.594 1 97 26 TYR B C 1
ATOM 2462 O O . TYR B 1 26 ? 9.125 12.773 18.688 1 97 26 TYR B O 1
ATOM 2470 N N . PHE B 1 27 ? 9.664 10.727 19.469 1 97.62 27 PHE B N 1
ATOM 2471 C CA . PHE B 1 27 ? 10.062 10.18 18.172 1 97.62 27 PHE B CA 1
ATOM 2472 C C . PHE B 1 27 ? 9.461 8.797 17.953 1 97.62 27 PHE B C 1
ATOM 2474 O O . PHE B 1 27 ? 9.188 8.078 18.922 1 97.62 27 PHE B O 1
ATOM 2481 N N . ALA B 1 28 ? 9.211 8.492 16.781 1 98.06 28 ALA B N 1
ATOM 2482 C CA . ALA B 1 28 ? 8.953 7.117 16.375 1 98.06 28 ALA B CA 1
ATOM 2483 C C . ALA B 1 28 ? 10.195 6.488 15.742 1 98.06 28 ALA B C 1
ATOM 2485 O O . ALA B 1 28 ? 10.883 7.129 14.945 1 98.06 28 ALA B O 1
ATOM 2486 N N . ILE B 1 29 ? 10.516 5.301 16.125 1 98.62 29 ILE B N 1
ATOM 2487 C CA . ILE B 1 29 ? 11.633 4.594 15.516 1 98.62 29 ILE B CA 1
ATOM 2488 C C . ILE B 1 29 ? 11.109 3.484 14.602 1 98.62 29 ILE B C 1
ATOM 2490 O O . ILE B 1 29 ? 10.227 2.721 14.992 1 98.62 29 ILE B O 1
ATOM 2494 N N . ARG B 1 30 ? 11.656 3.459 13.469 1 98.62 30 ARG B N 1
ATOM 2495 C CA . ARG B 1 30 ? 11.227 2.496 12.461 1 98.62 30 ARG B CA 1
ATOM 2496 C C . ARG B 1 30 ? 12.195 1.318 12.375 1 98.62 30 ARG B C 1
ATOM 2498 O O . ARG B 1 30 ? 13.398 1.51 12.219 1 98.62 30 ARG B O 1
ATOM 2505 N N . PHE B 1 31 ? 11.633 0.156 12.398 1 98.81 31 PHE B N 1
ATOM 2506 C CA . PHE B 1 31 ? 12.391 -1.088 12.312 1 98.81 31 PHE B CA 1
ATOM 2507 C C . PHE B 1 31 ? 12.07 -1.827 11.016 1 98.81 31 PHE B C 1
ATOM 2509 O O . PHE B 1 31 ? 10.898 -2.016 10.68 1 98.81 31 PHE B O 1
ATOM 2516 N N . ILE B 1 32 ? 13.07 -2.277 10.344 1 98.56 32 ILE B N 1
ATOM 2517 C CA . ILE B 1 32 ? 12.953 -2.852 9.008 1 98.56 32 ILE B CA 1
ATOM 2518 C C . ILE B 1 32 ? 12.828 -4.371 9.109 1 98.56 32 ILE B C 1
ATOM 2520 O O . ILE B 1 32 ? 13.625 -5.023 9.781 1 98.56 32 ILE B O 1
ATOM 2524 N N . SER B 1 33 ? 11.852 -4.914 8.477 1 98.5 33 SER B N 1
ATOM 2525 C CA . SER B 1 33 ? 11.672 -6.363 8.43 1 98.5 33 SER B CA 1
ATOM 2526 C C . SER B 1 33 ? 12.633 -7.004 7.43 1 98.5 33 SER B C 1
ATOM 2528 O O . SER B 1 33 ? 13.258 -6.305 6.633 1 98.5 33 SER B O 1
ATOM 2530 N N . LYS B 1 34 ? 12.742 -8.242 7.543 1 97.62 34 LYS B N 1
ATOM 2531 C CA . LYS B 1 34 ? 13.406 -9.023 6.5 1 97.62 34 LYS B CA 1
ATOM 2532 C C . LYS B 1 34 ? 12.414 -9.461 5.426 1 97.62 34 LYS B C 1
ATOM 2534 O O . LYS B 1 34 ? 11.859 -10.555 5.496 1 97.62 34 LYS B O 1
ATOM 2539 N N . ALA B 1 35 ? 12.273 -8.594 4.496 1 94.94 35 ALA B N 1
ATOM 2540 C CA . ALA B 1 35 ? 11.328 -8.812 3.406 1 94.94 35 ALA B CA 1
ATOM 2541 C C . ALA B 1 35 ? 9.938 -9.141 3.945 1 94.94 35 ALA B C 1
ATOM 2543 O O . ALA B 1 35 ? 9.336 -10.141 3.553 1 94.94 35 ALA B O 1
ATOM 2544 N N . GLY B 1 36 ? 9.523 -8.438 4.93 1 96.94 36 GLY B N 1
ATOM 2545 C CA . GLY B 1 36 ? 8.156 -8.516 5.422 1 96.94 36 GLY B CA 1
ATOM 2546 C C . GLY B 1 36 ? 8.016 -9.398 6.648 1 96.94 36 GLY B C 1
ATOM 2547 O O . GLY B 1 36 ? 6.922 -9.523 7.207 1 96.94 36 GLY B O 1
ATOM 2548 N N . TYR B 1 37 ? 9.109 -9.984 7.129 1 98.38 37 TYR B N 1
ATOM 2549 C CA . TYR B 1 37 ? 9.008 -10.891 8.266 1 98.38 37 TYR B CA 1
ATOM 2550 C C . TYR B 1 37 ? 9.914 -10.438 9.406 1 98.38 37 TYR B C 1
ATOM 2552 O O . TYR B 1 37 ? 10.992 -9.891 9.172 1 98.38 37 TYR B O 1
ATOM 2560 N N . PHE B 1 38 ? 9.461 -10.609 10.602 1 98.75 38 PHE B N 1
ATOM 2561 C CA . PHE B 1 38 ? 10.258 -10.656 11.82 1 98.75 38 PHE B CA 1
ATOM 2562 C C . PHE B 1 38 ? 10.203 -12.047 12.445 1 98.75 38 PHE B C 1
ATOM 2564 O O . PHE B 1 38 ? 9.148 -12.68 12.469 1 98.75 38 PHE B O 1
ATOM 2571 N N . ASN B 1 39 ? 11.305 -12.523 12.891 1 98.62 39 ASN B N 1
ATOM 2572 C CA . ASN B 1 39 ? 11.211 -13.758 13.672 1 98.62 39 ASN B CA 1
ATOM 2573 C C . ASN B 1 39 ? 10.75 -13.492 15.094 1 98.62 39 ASN B C 1
ATOM 2575 O O . ASN B 1 39 ? 10.609 -12.336 15.5 1 98.62 39 ASN B O 1
ATOM 2579 N N . THR B 1 40 ? 10.508 -14.578 15.844 1 98.69 40 THR B N 1
ATOM 2580 C CA . THR B 1 40 ? 9.898 -14.453 17.156 1 98.69 40 THR B CA 1
ATOM 2581 C C . THR B 1 40 ? 10.844 -13.758 18.141 1 98.69 40 THR B C 1
ATOM 2583 O O . THR B 1 40 ? 10.406 -13.031 19.031 1 98.69 40 THR B O 1
ATOM 2586 N N . ASP B 1 41 ? 12.172 -13.93 18.016 1 98.62 41 ASP B N 1
ATOM 2587 C CA . ASP B 1 41 ? 13.125 -13.234 18.859 1 98.62 41 ASP B CA 1
ATOM 2588 C C . ASP B 1 41 ? 13.109 -11.727 18.594 1 98.62 41 ASP B C 1
ATOM 2590 O O . ASP B 1 41 ? 13.102 -10.922 19.516 1 98.62 41 ASP B O 1
ATOM 2594 N N . GLU B 1 42 ? 13.148 -11.398 17.359 1 98.81 42 GLU B N 1
ATOM 2595 C CA . GLU B 1 42 ? 13.07 -9.992 16.969 1 98.81 42 GLU B CA 1
ATOM 2596 C C . GLU B 1 42 ? 11.781 -9.344 17.469 1 98.81 42 GLU B C 1
ATOM 2598 O O . GLU B 1 42 ? 11.805 -8.234 18 1 98.81 42 GLU B O 1
ATOM 2603 N N . MET B 1 43 ? 10.695 -10.055 17.344 1 98.81 43 MET B N 1
ATOM 2604 C CA . MET B 1 43 ? 9.414 -9.5 17.75 1 98.81 43 MET B CA 1
ATOM 2605 C C . MET B 1 43 ? 9.352 -9.344 19.266 1 98.81 43 MET B C 1
ATOM 2607 O O . MET B 1 43 ? 8.75 -8.391 19.781 1 98.81 43 MET B O 1
ATOM 2611 N N . THR B 1 44 ? 9.914 -10.281 19.953 1 98.75 44 THR B N 1
ATOM 2612 C CA . THR B 1 44 ? 10.008 -10.148 21.406 1 98.75 44 THR B CA 1
ATOM 2613 C C . THR B 1 44 ? 10.789 -8.891 21.781 1 98.75 44 THR B C 1
ATOM 2615 O O . THR B 1 44 ? 10.352 -8.125 22.641 1 98.75 44 THR B O 1
ATOM 2618 N N . ALA B 1 45 ? 11.898 -8.68 21.109 1 98.81 45 ALA B N 1
ATOM 2619 C CA . ALA B 1 45 ? 12.703 -7.488 21.375 1 98.81 45 ALA B CA 1
ATOM 2620 C C . ALA B 1 45 ? 11.906 -6.219 21.094 1 98.81 45 ALA B C 1
ATOM 2622 O O . ALA B 1 45 ? 11.93 -5.27 21.875 1 98.81 45 ALA B O 1
ATOM 2623 N N . LEU B 1 46 ? 11.219 -6.184 19.984 1 98.88 46 LEU B N 1
ATOM 2624 C CA . LEU B 1 46 ? 10.398 -5.035 19.609 1 98.88 46 LEU B CA 1
ATOM 2625 C C . LEU B 1 46 ? 9.312 -4.781 20.641 1 98.88 46 LEU B C 1
ATOM 2627 O O . LEU B 1 46 ? 9.047 -3.635 21 1 98.88 46 LEU B O 1
ATOM 2631 N N . THR B 1 47 ? 8.695 -5.867 21.094 1 98.81 47 THR B N 1
ATOM 2632 C CA . THR B 1 47 ? 7.641 -5.77 22.094 1 98.81 47 THR B CA 1
ATOM 2633 C C . THR B 1 47 ? 8.188 -5.18 23.391 1 98.81 47 THR B C 1
ATOM 2635 O O . THR B 1 47 ? 7.555 -4.316 24 1 98.81 47 THR B O 1
ATOM 2638 N N . ASN B 1 48 ? 9.359 -5.566 23.797 1 98.75 48 ASN B N 1
ATOM 2639 C CA . ASN B 1 48 ? 10.008 -5.035 24.984 1 98.75 48 ASN B CA 1
ATOM 2640 C C . ASN B 1 48 ? 10.344 -3.555 24.828 1 98.75 48 ASN B C 1
ATOM 2642 O O . ASN B 1 48 ? 10.148 -2.77 25.766 1 98.75 48 ASN B O 1
ATOM 2646 N N . ILE B 1 49 ? 10.836 -3.219 23.688 1 98.88 49 ILE B N 1
ATOM 2647 C CA . ILE B 1 49 ? 11.172 -1.824 23.422 1 98.88 49 ILE B CA 1
ATOM 2648 C C . ILE B 1 49 ? 9.914 -0.964 23.516 1 98.88 49 ILE B C 1
ATOM 2650 O O . ILE B 1 49 ? 9.93 0.103 24.141 1 98.88 49 ILE B O 1
ATOM 2654 N N . ALA B 1 50 ? 8.852 -1.419 22.938 1 98.88 50 ALA B N 1
ATOM 2655 C CA . ALA B 1 50 ? 7.598 -0.67 22.969 1 98.88 50 ALA B CA 1
ATOM 2656 C C . ALA B 1 50 ? 7.082 -0.518 24.406 1 98.88 50 ALA B C 1
ATOM 2658 O O . ALA B 1 50 ? 6.551 0.535 24.766 1 98.88 50 ALA B O 1
ATOM 2659 N N . LYS B 1 51 ? 7.242 -1.56 25.172 1 98.56 51 LYS B N 1
ATOM 2660 C CA . LYS B 1 51 ? 6.77 -1.571 26.562 1 98.56 51 LYS B CA 1
ATOM 2661 C C . LYS B 1 51 ? 7.598 -0.633 27.438 1 98.56 51 LYS B C 1
ATOM 2663 O O . LYS B 1 51 ? 7.051 0.125 28.234 1 98.56 51 LYS B O 1
ATOM 2668 N N . GLU B 1 52 ? 8.859 -0.605 27.266 1 98.56 52 GLU B N 1
ATOM 2669 C CA . GLU B 1 52 ? 9.789 0.089 28.156 1 98.56 52 GLU B CA 1
ATOM 2670 C C . GLU B 1 52 ? 9.953 1.549 27.75 1 98.56 52 GLU B C 1
ATOM 2672 O O . GLU B 1 52 ? 10.062 2.43 28.609 1 98.56 52 GLU B O 1
ATOM 2677 N N . TYR B 1 53 ? 9.984 1.768 26.422 1 98.69 53 TYR B N 1
ATOM 2678 C CA . TYR B 1 53 ? 10.398 3.094 25.984 1 98.69 53 TYR B CA 1
ATOM 2679 C C . TYR B 1 53 ? 9.289 3.783 25.203 1 98.69 53 TYR B C 1
ATOM 2681 O O . TYR B 1 53 ? 9.32 5 25 1 98.69 53 TYR B O 1
ATOM 2689 N N . GLY B 1 54 ? 8.352 3.004 24.656 1 98.5 54 GLY B N 1
ATOM 2690 C CA . GLY B 1 54 ? 7.254 3.572 23.891 1 98.5 54 GLY B CA 1
ATOM 2691 C C . GLY B 1 54 ? 5.988 3.746 24.719 1 98.5 54 GLY B C 1
ATOM 2692 O O . GLY B 1 54 ? 6.047 3.928 25.938 1 98.5 54 GLY B O 1
ATOM 2693 N N . ASN B 1 55 ? 4.836 3.814 24.062 1 98.25 55 ASN B N 1
ATOM 2694 C CA . ASN B 1 55 ? 3.553 3.947 24.75 1 98.25 55 ASN B CA 1
ATOM 2695 C C . ASN B 1 55 ? 2.82 2.609 24.828 1 98.25 55 ASN B C 1
ATOM 2697 O O . ASN B 1 55 ? 1.604 2.574 25.031 1 98.25 55 ASN B O 1
ATOM 2701 N N . GLY B 1 56 ? 3.533 1.561 24.516 1 98.56 56 GLY B N 1
ATOM 2702 C CA . GLY B 1 56 ? 2.959 0.229 24.609 1 98.56 56 GLY B CA 1
ATOM 2703 C C . GLY B 1 56 ? 2.279 -0.223 23.328 1 98.56 56 GLY B C 1
ATOM 2704 O O . GLY B 1 56 ? 1.627 -1.27 23.297 1 98.56 56 GLY B O 1
ATOM 2705 N N . ASN B 1 57 ? 2.408 0.542 22.25 1 98.25 57 ASN B N 1
ATOM 2706 C CA . ASN B 1 57 ? 1.836 0.186 20.953 1 98.25 57 ASN B CA 1
ATOM 2707 C C . ASN B 1 57 ? 2.92 -0.061 19.922 1 98.25 57 ASN B C 1
ATOM 2709 O O . ASN B 1 57 ? 3.986 0.556 19.969 1 98.25 57 ASN B O 1
ATOM 2713 N N . ILE B 1 58 ? 2.678 -0.971 19.078 1 98.81 58 ILE B N 1
ATOM 2714 C CA . ILE B 1 58 ? 3.529 -1.316 17.938 1 98.81 58 ILE B CA 1
ATOM 2715 C C . ILE B 1 58 ? 2.777 -1.068 16.641 1 98.81 58 ILE B C 1
ATOM 2717 O O . ILE B 1 58 ? 1.756 -1.706 16.375 1 98.81 58 ILE B O 1
ATOM 2721 N N . GLY B 1 59 ? 3.289 -0.146 15.867 1 98.69 59 GLY B N 1
ATOM 2722 C CA . GLY B 1 59 ? 2.621 0.245 14.633 1 98.69 59 GLY B CA 1
ATOM 2723 C C . GLY B 1 59 ? 3.166 -0.463 13.406 1 98.69 59 GLY B C 1
ATOM 2724 O O . GLY B 1 59 ? 4.379 -0.625 13.266 1 98.69 59 GLY B O 1
ATOM 2725 N N . LEU B 1 60 ? 2.266 -0.901 12.539 1 98.75 60 LEU B N 1
ATOM 2726 C CA . LEU B 1 60 ? 2.625 -1.489 11.25 1 98.75 60 LEU B CA 1
ATOM 2727 C C . LEU B 1 60 ? 2.578 -0.444 10.141 1 98.75 60 LEU B C 1
ATOM 2729 O O . LEU B 1 60 ? 1.799 0.509 10.219 1 98.75 60 LEU B O 1
ATOM 2733 N N . THR B 1 61 ? 3.451 -0.585 9.203 1 98.06 61 THR B N 1
ATOM 2734 C CA . THR B 1 61 ? 3.422 0.324 8.062 1 98.06 61 THR B CA 1
ATOM 2735 C C . THR B 1 61 ? 3.016 -0.416 6.793 1 98.06 61 THR B C 1
ATOM 2737 O O . THR B 1 61 ? 3.037 -1.647 6.754 1 98.06 61 THR B O 1
ATOM 2740 N N . SER B 1 62 ? 2.695 0.309 5.805 1 97.44 62 SER B N 1
ATOM 2741 C CA . SER B 1 62 ? 2.279 -0.277 4.535 1 97.44 62 SER B CA 1
ATOM 2742 C C . SER B 1 62 ? 3.475 -0.818 3.756 1 97.44 62 SER B C 1
ATOM 2744 O O . SER B 1 62 ? 3.309 -1.467 2.721 1 97.44 62 SER B O 1
ATOM 2746 N N . ARG B 1 63 ? 4.691 -0.55 4.219 1 97.69 63 ARG B N 1
ATOM 2747 C CA . ARG B 1 63 ? 5.867 -1.091 3.547 1 97.69 63 ARG B CA 1
ATOM 2748 C C . ARG B 1 63 ? 6.531 -2.176 4.391 1 97.69 63 ARG B C 1
ATOM 2750 O O . ARG B 1 63 ? 7.754 -2.324 4.371 1 97.69 63 ARG B O 1
ATOM 2757 N N . LEU B 1 64 ? 5.77 -2.789 5.172 1 98.5 64 LEU B N 1
ATOM 2758 C CA . LEU B 1 64 ? 6.152 -3.994 5.902 1 98.5 64 LEU B CA 1
ATOM 2759 C C . LEU B 1 64 ? 7.262 -3.691 6.906 1 98.5 64 LEU B C 1
ATOM 2761 O O . LEU B 1 64 ? 8.266 -4.402 6.961 1 98.5 64 LEU B O 1
ATOM 2765 N N . THR B 1 65 ? 7.109 -2.596 7.613 1 98.62 65 THR B N 1
ATOM 2766 C CA . THR B 1 65 ? 7.988 -2.248 8.727 1 98.62 65 THR B CA 1
ATOM 2767 C C . THR B 1 65 ? 7.188 -2.014 10 1 98.62 65 THR B C 1
ATOM 2769 O O . THR B 1 65 ? 5.953 -1.979 9.969 1 98.62 65 THR B O 1
ATOM 2772 N N . ILE B 1 66 ? 7.887 -1.95 11.07 1 98.81 66 ILE B N 1
ATOM 2773 C CA . ILE B 1 66 ? 7.281 -1.654 12.367 1 98.81 66 ILE B CA 1
ATOM 2774 C C . ILE B 1 66 ? 7.793 -0.309 12.875 1 98.81 66 ILE B C 1
ATOM 2776 O O . ILE B 1 66 ? 8.977 0 12.75 1 98.81 66 ILE B O 1
ATOM 2780 N N . GLU B 1 67 ? 6.949 0.479 13.367 1 98.75 67 GLU B N 1
ATOM 2781 C CA . GLU B 1 67 ? 7.312 1.726 14.031 1 98.75 67 GLU B CA 1
ATOM 2782 C C . GLU B 1 67 ? 6.852 1.73 15.484 1 98.75 67 GLU B C 1
ATOM 2784 O O . GLU B 1 67 ? 5.703 1.39 15.781 1 98.75 67 GLU B O 1
ATOM 2789 N N . ILE B 1 68 ? 7.715 2.045 16.375 1 98.88 68 ILE B N 1
ATOM 2790 C CA . ILE B 1 68 ? 7.379 2.217 17.797 1 98.88 68 ILE B CA 1
ATOM 2791 C C . ILE B 1 68 ? 7.344 3.705 18.141 1 98.88 68 ILE B C 1
ATOM 2793 O O . ILE B 1 68 ? 8.375 4.379 18.109 1 98.88 68 ILE B O 1
ATOM 2797 N N . PRO B 1 69 ? 6.176 4.203 18.438 1 98.62 69 PRO B N 1
ATOM 2798 C CA . PRO B 1 69 ? 6.027 5.637 18.703 1 98.62 69 PRO B CA 1
ATOM 2799 C C . PRO B 1 69 ? 6.312 6 20.156 1 98.62 69 PRO B C 1
ATOM 2801 O O . PRO B 1 69 ? 6.453 5.113 21 1 98.62 69 PRO B O 1
ATOM 2804 N N . TYR B 1 70 ? 6.48 7.344 20.375 1 98.62 70 TYR B N 1
ATOM 2805 C CA . TYR B 1 70 ? 6.504 7.996 21.672 1 98.62 70 TYR B CA 1
ATOM 2806 C C . TYR B 1 70 ? 7.758 7.613 22.453 1 98.62 70 TYR B C 1
ATOM 2808 O O . TYR B 1 70 ? 7.703 7.414 23.672 1 98.62 70 TYR B O 1
ATOM 2816 N N . ILE B 1 71 ? 8.758 7.488 21.719 1 98.56 71 ILE B N 1
ATOM 2817 C CA . ILE B 1 71 ? 10.055 7.34 22.375 1 98.56 71 ILE B CA 1
ATOM 2818 C C . ILE B 1 71 ? 10.648 8.719 22.672 1 98.56 71 ILE B C 1
ATOM 2820 O O . ILE B 1 71 ? 10.766 9.555 21.781 1 98.56 71 ILE B O 1
ATOM 2824 N N . LYS B 1 72 ? 10.992 8.93 23.875 1 97.75 72 LYS B N 1
ATOM 2825 C CA . LYS B 1 72 ? 11.57 10.203 24.266 1 97.75 72 LYS B CA 1
ATOM 2826 C C . LYS B 1 72 ? 12.984 10.367 23.703 1 97.75 72 LYS B C 1
ATOM 2828 O O . LYS B 1 72 ? 13.719 9.391 23.562 1 97.75 72 LYS B O 1
ATOM 2833 N N . TYR B 1 73 ? 13.32 11.625 23.469 1 94.44 73 TYR B N 1
ATOM 2834 C CA . TYR B 1 73 ? 14.633 11.953 22.922 1 94.44 73 TYR B CA 1
ATOM 2835 C C . TYR B 1 73 ? 15.742 11.352 23.766 1 94.44 73 TYR B C 1
ATOM 2837 O O . TYR B 1 73 ? 16.703 10.797 23.25 1 94.44 73 TYR B O 1
ATOM 2845 N N . GLU B 1 74 ? 15.664 11.391 25.047 1 95.94 74 GLU B N 1
ATOM 2846 C CA . GLU B 1 74 ? 16.703 10.961 25.984 1 95.94 74 GLU B CA 1
ATOM 2847 C C . GLU B 1 74 ? 16.891 9.445 25.938 1 95.94 74 GLU B C 1
ATOM 2849 O O . GLU B 1 74 ? 17.906 8.93 26.406 1 95.94 74 GLU B O 1
ATOM 2854 N N . ASN B 1 75 ? 15.883 8.727 25.375 1 97.75 75 ASN B N 1
ATOM 2855 C CA . ASN B 1 75 ? 15.938 7.27 25.359 1 97.75 75 ASN B CA 1
ATOM 2856 C C . ASN B 1 75 ? 16.406 6.746 24 1 97.75 75 ASN B C 1
ATOM 2858 O O . ASN B 1 75 ? 16.578 5.539 23.828 1 97.75 75 ASN B O 1
ATOM 2862 N N . LEU B 1 76 ? 16.609 7.594 23.031 1 96.88 76 LEU B N 1
ATOM 2863 C CA . LEU B 1 76 ? 16.906 7.188 21.672 1 96.88 76 LEU B CA 1
ATOM 2864 C C . LEU B 1 76 ? 18.156 6.309 21.625 1 96.88 76 LEU B C 1
ATOM 2866 O O . LEU B 1 76 ? 18.141 5.238 21.016 1 96.88 76 LEU B O 1
ATOM 2870 N N . GLU B 1 77 ? 19.188 6.719 22.312 1 95.75 77 GLU B N 1
ATOM 2871 C CA . GLU B 1 77 ? 20.453 5.977 22.266 1 95.75 77 GLU B CA 1
ATOM 2872 C C . GLU B 1 77 ? 20.281 4.594 22.891 1 95.75 77 GLU B C 1
ATOM 2874 O O . GLU B 1 77 ? 20.844 3.611 22.391 1 95.75 77 GLU B O 1
ATOM 2879 N N . LYS B 1 78 ? 19.625 4.52 23.984 1 97.94 78 LYS B N 1
ATOM 2880 C CA . LYS B 1 78 ? 19.375 3.246 24.641 1 97.94 78 LYS B CA 1
ATOM 2881 C C . LYS B 1 78 ? 18.594 2.297 23.734 1 97.94 78 LYS B C 1
ATOM 2883 O O . LYS B 1 78 ? 18.938 1.114 23.625 1 97.94 78 LYS B O 1
ATOM 2888 N N . VAL B 1 79 ? 17.578 2.818 23.078 1 98.38 79 VAL B N 1
ATOM 2889 C CA . VAL B 1 79 ? 16.75 2.02 22.188 1 98.38 79 VAL B CA 1
ATOM 2890 C C . VAL B 1 79 ? 17.594 1.509 21.016 1 98.38 79 VAL B C 1
ATOM 2892 O O . VAL B 1 79 ? 17.484 0.342 20.641 1 98.38 79 VAL B O 1
ATOM 2895 N N . LEU B 1 80 ? 18.422 2.363 20.469 1 97.62 80 LEU B N 1
ATOM 2896 C CA . LEU B 1 80 ? 19.266 1.983 19.328 1 97.62 80 LEU B CA 1
ATOM 2897 C C . LEU B 1 80 ? 20.25 0.894 19.734 1 97.62 80 LEU B C 1
ATOM 2899 O O . LEU B 1 80 ? 20.516 -0.029 18.953 1 97.62 80 LEU B O 1
ATOM 2903 N N . LYS B 1 81 ? 20.812 0.985 20.922 1 97.88 81 LYS B N 1
ATOM 2904 C CA . LYS B 1 81 ? 21.719 -0.035 21.438 1 97.88 81 LYS B CA 1
ATOM 2905 C C . LYS B 1 81 ? 21 -1.372 21.609 1 97.88 81 LYS B C 1
ATOM 2907 O O . LYS B 1 81 ? 21.531 -2.42 21.234 1 97.88 81 LYS B O 1
ATOM 2912 N N . GLU B 1 82 ? 19.859 -1.299 22.141 1 97.81 82 GLU B N 1
ATOM 2913 C CA . GLU B 1 82 ? 19.062 -2.512 22.312 1 97.81 82 GLU B CA 1
ATOM 2914 C C . GLU B 1 82 ? 18.688 -3.133 20.969 1 97.81 82 GLU B C 1
ATOM 2916 O O . GLU B 1 82 ? 18.734 -4.352 20.812 1 97.81 82 GLU B O 1
ATOM 2921 N N . ALA B 1 83 ? 18.266 -2.322 20.031 1 98 83 ALA B N 1
ATOM 2922 C CA . ALA B 1 83 ? 17.953 -2.799 18.688 1 98 83 ALA B CA 1
ATOM 2923 C C . ALA B 1 83 ? 19.125 -3.537 18.062 1 98 83 ALA B C 1
ATOM 2925 O O . ALA B 1 83 ? 18.984 -4.656 17.578 1 98 83 ALA B O 1
ATOM 2926 N N . LYS B 1 84 ? 20.266 -2.93 18.172 1 97.06 84 LYS B N 1
ATOM 2927 C CA . LYS B 1 84 ? 21.484 -3.512 17.594 1 97.06 84 LYS B CA 1
ATOM 2928 C C . LYS B 1 84 ? 21.812 -4.848 18.25 1 97.06 84 LYS B C 1
ATOM 2930 O O . LYS B 1 84 ? 22.156 -5.816 17.562 1 97.06 84 LYS B O 1
ATOM 2935 N N . SER B 1 85 ? 21.719 -4.926 19.516 1 97.88 85 SER B N 1
ATOM 2936 C CA . SER B 1 85 ? 22.062 -6.129 20.266 1 97.88 85 SER B CA 1
ATOM 2937 C C . SER B 1 85 ? 21.109 -7.277 19.922 1 97.88 85 SER B C 1
ATOM 2939 O O . SER B 1 85 ? 21.469 -8.445 20.094 1 97.88 85 SER B O 1
ATOM 2941 N N . ASN B 1 86 ? 19.938 -6.93 19.422 1 97.94 86 ASN B N 1
ATOM 2942 C CA . ASN B 1 86 ? 18.953 -7.953 19.094 1 97.94 86 ASN B CA 1
ATOM 2943 C C . ASN B 1 86 ? 18.844 -8.164 17.594 1 97.94 86 ASN B C 1
ATOM 2945 O O . ASN B 1 86 ? 17.875 -8.773 17.109 1 97.94 86 ASN B O 1
ATOM 2949 N N . GLY B 1 87 ? 19.75 -7.547 16.828 1 97.06 87 GLY B N 1
ATOM 2950 C CA . GLY B 1 87 ? 19.812 -7.777 15.398 1 97.06 87 GLY B CA 1
ATOM 2951 C C . GLY B 1 87 ? 18.75 -7.027 14.625 1 97.06 87 GLY B C 1
ATOM 2952 O O . GLY B 1 87 ? 18.422 -7.383 13.492 1 97.06 87 GLY B O 1
ATOM 2953 N N . LEU B 1 88 ? 18.125 -6.074 15.258 1 98.44 88 LEU B N 1
ATOM 2954 C CA . LEU B 1 88 ? 17.109 -5.266 14.594 1 98.44 88 LEU B CA 1
ATOM 2955 C C . LEU B 1 88 ? 17.75 -4.164 13.758 1 98.44 88 LEU B C 1
ATOM 2957 O O . LEU B 1 88 ? 18.734 -3.557 14.172 1 98.44 88 LEU B O 1
ATOM 2961 N N . VAL B 1 89 ? 17.234 -3.959 12.57 1 97.5 89 VAL B N 1
ATOM 2962 C CA . VAL B 1 89 ? 17.719 -2.906 11.688 1 97.5 89 VAL B CA 1
ATOM 2963 C C . VAL B 1 89 ? 16.797 -1.692 11.773 1 97.5 89 VAL B C 1
ATOM 2965 O O . VAL B 1 89 ? 15.578 -1.819 11.617 1 97.5 89 VAL B O 1
ATOM 2968 N N . VAL B 1 90 ? 17.344 -0.566 12.078 1 97.81 90 VAL B N 1
ATOM 2969 C CA . VAL B 1 90 ? 16.625 0.702 12.125 1 97.81 90 VAL B CA 1
ATOM 2970 C C . VAL B 1 90 ? 16.922 1.508 10.859 1 97.81 90 VAL B C 1
ATOM 2972 O O . VAL B 1 90 ? 18.078 1.578 10.422 1 97.81 90 VAL B O 1
ATOM 2975 N N . GLY B 1 91 ? 15.922 2.057 10.227 1 96.38 91 GLY B N 1
ATOM 2976 C CA . GLY B 1 91 ? 16.156 2.855 9.039 1 96.38 91 GLY B CA 1
ATOM 2977 C C . GLY B 1 91 ? 14.914 3.08 8.203 1 96.38 91 GLY B C 1
ATOM 2978 O O . GLY B 1 91 ? 13.805 3.146 8.742 1 96.38 91 GLY B O 1
ATOM 2979 N N . GLY B 1 92 ? 15.148 3.32 6.91 1 93.94 92 GLY B N 1
ATOM 2980 C CA . GLY B 1 92 ? 14.07 3.422 5.945 1 93.94 92 GLY B CA 1
ATOM 2981 C C . GLY B 1 92 ? 13.586 4.844 5.738 1 93.94 92 GLY B C 1
ATOM 2982 O O . GLY B 1 92 ? 12.422 5.066 5.391 1 93.94 92 GLY B O 1
ATOM 2983 N N . GLY B 1 93 ? 14.414 5.805 6 1 92.94 93 GLY B N 1
ATOM 2984 C CA . GLY B 1 93 ? 14.062 7.199 5.793 1 92.94 93 GLY B CA 1
ATOM 2985 C C . GLY B 1 93 ? 14.992 7.918 4.832 1 92.94 93 GLY B C 1
ATOM 2986 O O . GLY B 1 93 ? 15.906 7.309 4.273 1 92.94 93 GLY B O 1
ATOM 2987 N N . GLY B 1 94 ? 14.617 9.18 4.516 1 92.56 94 GLY B N 1
ATOM 2988 C CA . GLY B 1 94 ? 15.484 10.016 3.693 1 92.56 94 GLY B CA 1
ATOM 2989 C C . GLY B 1 94 ? 15.484 9.609 2.232 1 92.56 94 GLY B C 1
ATOM 2990 O O . GLY B 1 94 ? 14.672 8.789 1.807 1 92.56 94 GLY B O 1
ATOM 2991 N N . PRO B 1 95 ? 16.312 10.242 1.471 1 95.25 95 PRO B N 1
ATOM 2992 C CA . PRO B 1 95 ? 16.484 9.914 0.053 1 95.25 95 PRO B CA 1
ATOM 2993 C C . PRO B 1 95 ? 17.328 8.664 -0.165 1 95.25 95 PRO B C 1
ATOM 2995 O O . PRO B 1 95 ? 18.5 8.758 -0.571 1 95.25 95 PRO B O 1
ATOM 2998 N N . THR B 1 96 ? 16.781 7.531 0.143 1 96.81 96 THR B N 1
ATOM 2999 C CA . THR B 1 96 ? 17.438 6.23 0.073 1 96.81 96 THR B CA 1
ATOM 3000 C C . THR B 1 96 ? 16.516 5.191 -0.553 1 96.81 96 THR B C 1
ATOM 3002 O O . THR B 1 96 ? 15.328 5.457 -0.766 1 96.81 96 THR B O 1
ATOM 3005 N N . VAL B 1 97 ? 17.078 4.07 -0.875 1 98.19 97 VAL B N 1
ATOM 3006 C CA . VAL B 1 97 ? 16.25 2.91 -1.164 1 98.19 97 VAL B CA 1
ATOM 3007 C C . VAL B 1 97 ? 15.492 2.49 0.095 1 98.19 97 VAL B C 1
ATOM 3009 O O . VAL B 1 97 ? 16.109 2.199 1.126 1 98.19 97 VAL B O 1
ATOM 3012 N N . ARG B 1 98 ? 14.234 2.508 -0.019 1 97.94 98 ARG B N 1
ATOM 3013 C CA . ARG B 1 98 ? 13.352 2.209 1.108 1 97.94 98 ARG B CA 1
ATOM 3014 C C . ARG B 1 98 ? 13.188 0.703 1.291 1 97.94 98 ARG B C 1
ATOM 3016 O O . ARG B 1 98 ? 13.734 -0.084 0.512 1 97.94 98 ARG B O 1
ATOM 3023 N N . ALA B 1 99 ? 12.523 0.323 2.4 1 98.12 99 ALA B N 1
ATOM 3024 C CA . ALA B 1 99 ? 12.242 -1.087 2.66 1 98.12 99 ALA B CA 1
ATOM 3025 C C . ALA B 1 99 ? 11.586 -1.748 1.451 1 98.12 99 ALA B C 1
ATOM 3027 O O . ALA B 1 99 ? 10.734 -1.15 0.797 1 98.12 99 ALA B O 1
ATOM 3028 N N . ILE B 1 100 ? 11.961 -2.959 1.164 1 98.75 100 ILE B N 1
ATOM 3029 C CA . ILE B 1 100 ? 11.43 -3.686 0.014 1 98.75 100 ILE B CA 1
ATOM 3030 C C . ILE B 1 100 ? 10.031 -4.211 0.332 1 98.75 100 ILE B C 1
ATOM 3032 O O . ILE B 1 100 ? 9.812 -4.816 1.385 1 98.75 100 ILE B O 1
ATOM 3036 N N . LEU B 1 101 ? 9.133 -3.857 -0.51 1 98.75 101 LEU B N 1
ATOM 3037 C CA . LEU B 1 101 ? 7.789 -4.398 -0.386 1 98.75 101 LEU B CA 1
ATOM 3038 C C . LEU B 1 101 ? 7.68 -5.75 -1.089 1 98.75 101 LEU B C 1
ATOM 3040 O O . LEU B 1 101 ? 8.188 -5.918 -2.201 1 98.75 101 LEU B O 1
ATOM 3044 N N . THR B 1 102 ? 7.07 -6.684 -0.456 1 98.62 102 THR B N 1
ATOM 3045 C CA . THR B 1 102 ? 6.84 -7.984 -1.073 1 98.62 102 THR B CA 1
ATOM 3046 C C . THR B 1 102 ? 5.484 -8.547 -0.657 1 98.62 102 THR B C 1
ATOM 3048 O O . THR B 1 102 ? 4.945 -8.172 0.387 1 98.62 102 THR B O 1
ATOM 3051 N N . CYS B 1 103 ? 4.898 -9.32 -1.522 1 97.94 103 CYS B N 1
ATOM 3052 C CA . CYS B 1 103 ? 3.73 -10.086 -1.114 1 97.94 103 CYS B CA 1
ATOM 3053 C C . CYS B 1 103 ? 4.141 -11.445 -0.557 1 97.94 103 CYS B C 1
ATOM 3055 O O . CYS B 1 103 ? 5.328 -11.695 -0.333 1 97.94 103 CYS B O 1
ATOM 3057 N N . LYS B 1 104 ? 3.162 -12.211 -0.227 1 97.12 104 LYS B N 1
ATOM 3058 C CA . LYS B 1 104 ? 3.449 -13.508 0.386 1 97.12 104 LYS B CA 1
ATOM 3059 C C . LYS B 1 104 ? 3.514 -14.609 -0.665 1 97.12 104 LYS B C 1
ATOM 3061 O O . LYS B 1 104 ? 3.062 -15.734 -0.422 1 97.12 104 LYS B O 1
ATOM 3066 N N . GLY B 1 105 ? 4.047 -14.297 -1.817 1 96.75 105 GLY B N 1
ATOM 3067 C CA . GLY B 1 105 ? 4.121 -15.234 -2.922 1 96.75 105 GLY B CA 1
ATOM 3068 C C . GLY B 1 105 ? 4.812 -16.531 -2.551 1 96.75 105 GLY B C 1
ATOM 3069 O O . GLY B 1 105 ? 4.559 -17.578 -3.162 1 96.75 105 GLY B O 1
ATOM 3070 N N . THR B 1 106 ? 5.648 -16.516 -1.562 1 97.19 106 THR B N 1
ATOM 3071 C CA . THR B 1 106 ? 6.379 -17.688 -1.106 1 97.19 106 THR B CA 1
ATOM 3072 C C . THR B 1 106 ? 5.418 -18.734 -0.548 1 97.19 106 THR B C 1
ATOM 3074 O O . THR B 1 106 ? 5.625 -19.938 -0.737 1 97.19 106 THR B O 1
ATOM 3077 N N . VAL B 1 107 ? 4.293 -18.328 0.059 1 97.44 107 VAL B N 1
ATOM 3078 C CA . VAL B 1 107 ? 3.408 -19.281 0.701 1 97.44 107 VAL B CA 1
ATOM 3079 C C . VAL B 1 107 ? 2.039 -19.266 0.026 1 97.44 107 VAL B C 1
ATOM 3081 O O . VAL B 1 107 ? 1.231 -20.172 0.205 1 97.44 107 VAL B O 1
ATOM 3084 N N . CYS B 1 108 ? 1.794 -18.281 -0.765 1 97 108 CYS B N 1
ATOM 3085 C CA . CYS B 1 108 ? 0.502 -18.094 -1.414 1 97 108 CYS B CA 1
ATOM 3086 C C . CYS B 1 108 ? 0.263 -19.156 -2.475 1 97 108 CYS B C 1
ATOM 3088 O O . CYS B 1 108 ? 1.165 -19.484 -3.248 1 97 108 CYS B O 1
ATOM 3090 N N . THR B 1 109 ? -0.984 -19.625 -2.588 1 94.06 109 THR B N 1
ATOM 3091 C CA . THR B 1 109 ? -1.327 -20.688 -3.539 1 94.06 109 THR B CA 1
ATOM 3092 C C . THR B 1 109 ? -1.209 -20.172 -4.973 1 94.06 109 THR B C 1
ATOM 3094 O O . THR B 1 109 ? -1.109 -20.969 -5.91 1 94.06 109 THR B O 1
ATOM 3097 N N . HIS B 1 110 ? -1.133 -18.891 -5.148 1 94.44 110 HIS B N 1
ATOM 3098 C CA . HIS B 1 110 ? -1.011 -18.297 -6.477 1 94.44 110 HIS B CA 1
ATOM 3099 C C . HIS B 1 110 ? 0.432 -17.906 -6.773 1 94.44 110 HIS B C 1
ATOM 3101 O O . HIS B 1 110 ? 0.751 -17.5 -7.898 1 94.44 110 HIS B O 1
ATOM 3107 N N . GLY B 1 111 ? 1.276 -18.016 -5.766 1 96.75 111 GLY B N 1
ATOM 3108 C CA . GLY B 1 111 ? 2.654 -17.562 -5.922 1 96.75 111 GLY B CA 1
ATOM 3109 C C . GLY B 1 111 ? 3.445 -18.422 -6.898 1 96.75 111 GLY B C 1
ATOM 3110 O O . GLY B 1 111 ? 3.473 -19.641 -6.781 1 96.75 111 GLY B O 1
ATOM 3111 N N . LEU B 1 112 ? 4.113 -17.766 -7.828 1 97.12 112 LEU B N 1
ATOM 3112 C CA . LEU B 1 112 ? 4.906 -18.469 -8.836 1 97.12 112 LEU B CA 1
ATOM 3113 C C . LEU B 1 112 ? 6.355 -18.594 -8.391 1 97.12 112 LEU B C 1
ATOM 3115 O O . LEU B 1 112 ? 7.113 -19.391 -8.961 1 97.12 112 LEU B O 1
ATOM 3119 N N . ILE B 1 113 ? 6.688 -17.75 -7.383 1 97.62 113 ILE B N 1
ATOM 3120 C CA . ILE B 1 113 ? 8.094 -17.703 -7.004 1 97.62 113 ILE B CA 1
ATOM 3121 C C . ILE B 1 113 ? 8.211 -17.531 -5.488 1 97.62 113 ILE B C 1
ATOM 3123 O O . ILE B 1 113 ? 7.223 -17.266 -4.809 1 97.62 113 ILE B O 1
ATOM 3127 N N . ASP B 1 114 ? 9.453 -17.75 -5.023 1 97.75 114 ASP B N 1
ATOM 3128 C CA . ASP B 1 114 ? 9.812 -17.391 -3.656 1 97.75 114 ASP B CA 1
ATOM 3129 C C . ASP B 1 114 ? 10.094 -15.898 -3.537 1 97.75 114 ASP B C 1
ATOM 3131 O O . ASP B 1 114 ? 11.258 -15.477 -3.576 1 97.75 114 ASP B O 1
ATOM 3135 N N . THR B 1 115 ? 9.094 -15.125 -3.342 1 98.5 115 THR B N 1
ATOM 3136 C CA . THR B 1 115 ? 9.211 -13.672 -3.324 1 98.5 115 THR B CA 1
ATOM 3137 C C . THR B 1 115 ? 10.125 -13.219 -2.191 1 98.5 115 THR B C 1
ATOM 3139 O O . THR B 1 115 ? 10.875 -12.25 -2.344 1 98.5 115 THR B O 1
ATOM 3142 N N . ASN B 1 116 ? 10.078 -13.883 -1.057 1 97.56 116 ASN B N 1
ATOM 3143 C CA . ASN B 1 116 ? 10.875 -13.5 0.099 1 97.56 116 ASN B CA 1
ATOM 3144 C C . ASN B 1 116 ? 12.367 -13.562 -0.208 1 97.56 116 ASN B C 1
ATOM 3146 O O . ASN B 1 116 ? 13.117 -12.641 0.126 1 97.56 116 ASN B O 1
ATOM 3150 N N . HIS B 1 117 ? 12.727 -14.617 -0.857 1 98 117 HIS B N 1
ATOM 3151 C CA . HIS B 1 117 ? 14.141 -14.797 -1.173 1 98 117 HIS B CA 1
ATOM 3152 C C . HIS B 1 117 ? 14.648 -13.688 -2.094 1 98 117 HIS B C 1
ATOM 3154 O O . HIS B 1 117 ? 15.695 -13.094 -1.836 1 98 117 HIS B O 1
ATOM 3160 N N . ILE B 1 118 ? 13.906 -13.414 -3.115 1 98.62 118 ILE B N 1
ATOM 3161 C CA . ILE B 1 118 ? 14.312 -12.398 -4.078 1 98.62 118 ILE B CA 1
ATOM 3162 C C . ILE B 1 118 ? 14.32 -11.031 -3.406 1 98.62 118 ILE B C 1
ATOM 3164 O O . ILE B 1 118 ? 15.266 -10.25 -3.584 1 98.62 118 ILE B O 1
ATOM 3168 N N . ALA B 1 119 ? 13.3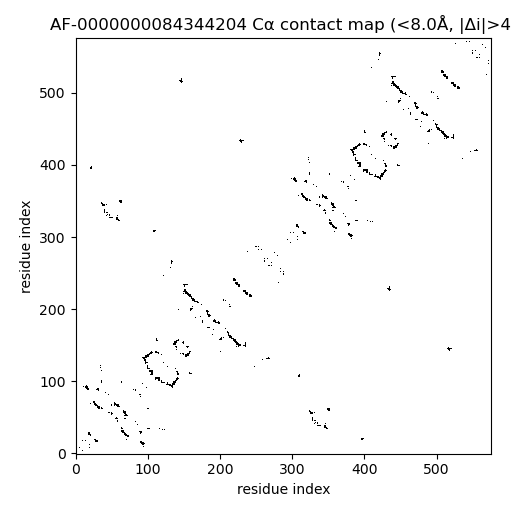2 -10.742 -2.619 1 98.75 119 ALA B N 1
ATOM 3169 C CA . ALA B 1 119 ? 13.227 -9.469 -1.916 1 98.75 119 ALA B CA 1
ATOM 3170 C C . ALA B 1 119 ? 14.398 -9.289 -0.952 1 98.75 119 ALA B C 1
ATOM 3172 O O . ALA B 1 119 ? 14.953 -8.188 -0.84 1 98.75 119 ALA B O 1
ATOM 3173 N N . LEU B 1 120 ? 14.773 -10.336 -0.274 1 98.44 120 LEU B N 1
ATOM 3174 C CA . LEU B 1 120 ? 15.883 -10.273 0.673 1 98.44 120 LEU B CA 1
ATOM 3175 C C . LEU B 1 120 ? 17.188 -9.977 -0.045 1 98.44 120 LEU B C 1
ATOM 3177 O O . LEU B 1 120 ? 18.016 -9.211 0.453 1 98.44 120 LEU B O 1
ATOM 3181 N N . GLU B 1 121 ? 17.359 -10.617 -1.188 1 98.56 121 GLU B N 1
ATOM 3182 C CA . GLU B 1 121 ? 18.562 -10.352 -1.981 1 98.56 121 GLU B CA 1
ATOM 3183 C C . GLU B 1 121 ? 18.641 -8.875 -2.373 1 98.56 121 GLU B C 1
ATOM 3185 O O . GLU B 1 121 ? 19.703 -8.266 -2.285 1 98.56 121 GLU B O 1
ATOM 3190 N N . ILE B 1 122 ? 17.531 -8.352 -2.748 1 98.81 122 ILE B N 1
ATOM 3191 C CA . ILE B 1 122 ? 17.469 -6.949 -3.154 1 98.81 122 ILE B CA 1
ATOM 3192 C C . ILE B 1 122 ? 17.703 -6.051 -1.94 1 98.81 122 ILE B C 1
ATOM 3194 O O . ILE B 1 122 ? 18.438 -5.062 -2.02 1 98.81 122 ILE B O 1
ATOM 3198 N N . GLU B 1 123 ? 17.062 -6.402 -0.845 1 98.44 123 GLU B N 1
ATOM 3199 C CA . GLU B 1 123 ? 17.203 -5.629 0.385 1 98.44 123 GLU B CA 1
ATOM 3200 C C . GLU B 1 123 ? 18.656 -5.586 0.85 1 98.44 123 GLU B C 1
ATOM 3202 O O . GLU B 1 123 ? 19.172 -4.516 1.19 1 98.44 123 GLU B O 1
ATOM 3207 N N . GLU B 1 124 ? 19.312 -6.703 0.847 1 97.62 124 GLU B N 1
ATOM 3208 C CA . GLU B 1 124 ? 20.703 -6.805 1.287 1 97.62 124 GLU B CA 1
ATOM 3209 C C . GLU B 1 124 ? 21.625 -5.957 0.413 1 97.62 124 GLU B C 1
ATOM 3211 O O . GLU B 1 124 ? 22.578 -5.359 0.909 1 97.62 124 GLU B O 1
ATOM 3216 N N . ARG B 1 125 ? 21.266 -5.863 -0.76 1 98.19 125 ARG B N 1
ATOM 3217 C CA . ARG B 1 125 ? 22.156 -5.199 -1.704 1 98.19 125 ARG B CA 1
ATOM 3218 C C . ARG B 1 125 ? 21.875 -3.701 -1.756 1 98.19 125 ARG B C 1
ATOM 3220 O O . ARG B 1 125 ? 22.797 -2.904 -1.941 1 98.19 125 ARG B O 1
ATOM 3227 N N . PHE B 1 126 ? 20.609 -3.318 -1.57 1 98.56 126 PHE B N 1
ATOM 3228 C CA . PHE B 1 126 ? 20.312 -1.961 -2.016 1 98.56 126 PHE B CA 1
ATOM 3229 C C . PHE B 1 126 ? 19.703 -1.143 -0.888 1 98.56 126 PHE B C 1
ATOM 3231 O O . PHE B 1 126 ? 19.672 0.089 -0.949 1 98.56 126 PHE B O 1
ATOM 3238 N N . PHE B 1 127 ? 19.172 -1.785 0.158 1 98.06 127 PHE B N 1
ATOM 3239 C CA . PHE B 1 127 ? 18.5 -1.035 1.207 1 98.06 127 PHE B CA 1
ATOM 3240 C C . PHE B 1 127 ? 19.422 0.03 1.794 1 98.06 127 PHE B C 1
ATOM 3242 O O . PHE B 1 127 ? 20.594 -0.237 2.07 1 98.06 127 PHE B O 1
ATOM 3249 N N . GLY B 1 128 ? 18.891 1.239 1.91 1 96.56 128 GLY B N 1
ATOM 3250 C CA . GLY B 1 128 ? 19.609 2.301 2.596 1 96.56 128 GLY B CA 1
ATOM 3251 C C . GLY B 1 128 ? 20.578 3.043 1.696 1 96.56 128 GLY B C 1
ATOM 3252 O O . GLY B 1 128 ? 21.156 4.059 2.096 1 96.56 128 GLY B O 1
ATOM 3253 N N . LYS B 1 129 ? 20.734 2.539 0.522 1 97.25 129 LYS B N 1
ATOM 3254 C CA . LYS B 1 129 ? 21.594 3.256 -0.423 1 97.25 129 LYS B CA 1
ATOM 3255 C C . LYS B 1 129 ? 21.109 4.688 -0.628 1 97.25 129 LYS B C 1
ATOM 3257 O O . LYS B 1 129 ? 19.922 4.914 -0.885 1 97.25 129 LYS B O 1
ATOM 3262 N N . LYS B 1 130 ? 22.031 5.637 -0.459 1 96.06 130 LYS B N 1
ATOM 3263 C CA . LYS B 1 130 ? 21.688 7.043 -0.668 1 96.06 130 LYS B CA 1
ATOM 3264 C C . LYS B 1 130 ? 21.422 7.328 -2.145 1 96.06 130 LYS B C 1
ATOM 3266 O O . LYS B 1 130 ? 22.188 6.898 -3.008 1 96.06 130 LYS B O 1
ATOM 3271 N N . LEU B 1 131 ? 20.359 8 -2.455 1 97.25 131 LEU B N 1
ATOM 3272 C CA . LEU B 1 131 ? 19.938 8.359 -3.803 1 97.25 131 LEU B CA 1
ATOM 3273 C C . LEU B 1 131 ? 19.422 9.797 -3.848 1 97.25 131 LEU B C 1
ATOM 3275 O O . LEU B 1 131 ? 19.328 10.461 -2.811 1 97.25 131 LEU B O 1
ATOM 3279 N N . PRO B 1 132 ? 19.203 10.32 -5.027 1 97.06 132 PRO B N 1
ATOM 3280 C CA . PRO B 1 132 ? 18.719 11.695 -5.125 1 97.06 132 PRO B CA 1
ATOM 3281 C C . PRO B 1 132 ? 17.375 11.898 -4.422 1 97.06 132 PRO B C 1
ATOM 3283 O O . PRO B 1 132 ? 17.062 13.008 -3.965 1 97.06 132 PRO B O 1
ATOM 3286 N N . HIS B 1 133 ? 16.625 10.914 -4.316 1 97.31 133 HIS B N 1
ATOM 3287 C CA . HIS B 1 133 ? 15.336 10.891 -3.629 1 97.31 133 HIS B CA 1
ATOM 3288 C C . HIS B 1 133 ? 14.969 9.477 -3.184 1 97.31 133 HIS B C 1
ATOM 3290 O O . HIS B 1 133 ? 15.664 8.523 -3.529 1 97.31 133 HIS B O 1
ATOM 3296 N N . LYS B 1 134 ? 13.977 9.391 -2.359 1 96.88 134 LYS B N 1
ATOM 3297 C CA . LYS B 1 134 ? 13.523 8.07 -1.913 1 96.88 134 LYS B CA 1
ATOM 3298 C C . LYS B 1 134 ? 13.188 7.172 -3.1 1 96.88 134 LYS B C 1
ATOM 3300 O O . LYS B 1 134 ? 12.711 7.648 -4.133 1 96.88 134 LYS B O 1
ATOM 3305 N N . PHE B 1 135 ? 13.477 5.898 -3.008 1 98.5 135 PHE B N 1
ATOM 3306 C CA . PHE B 1 135 ? 13.352 4.91 -4.07 1 98.5 135 PHE B CA 1
ATOM 3307 C C . PHE B 1 135 ? 12.75 3.613 -3.535 1 98.5 135 PHE B C 1
ATOM 3309 O O . PHE B 1 135 ? 13.328 2.965 -2.666 1 98.5 135 PHE B O 1
ATOM 3316 N N . LYS B 1 136 ? 11.609 3.223 -4.082 1 98.75 136 LYS B N 1
ATOM 3317 C CA . LYS B 1 136 ? 10.836 2.107 -3.537 1 98.75 136 LYS B CA 1
ATOM 3318 C C . LYS B 1 136 ? 10.766 0.953 -4.531 1 98.75 136 LYS B C 1
ATOM 3320 O O . LYS B 1 136 ? 10.422 1.151 -5.699 1 98.75 136 LYS B O 1
ATOM 3325 N N . ILE B 1 137 ? 11.07 -0.231 -4.062 1 98.88 137 ILE B N 1
ATOM 3326 C CA . ILE B 1 137 ? 11.078 -1.439 -4.879 1 98.88 137 ILE B CA 1
ATOM 3327 C C . ILE B 1 137 ? 10.086 -2.451 -4.316 1 98.88 137 ILE B C 1
ATOM 3329 O O . ILE B 1 137 ? 9.961 -2.596 -3.098 1 98.88 137 ILE B O 1
ATOM 3333 N N . ALA B 1 138 ? 9.391 -3.127 -5.203 1 98.88 138 ALA B N 1
ATOM 3334 C CA . ALA B 1 138 ? 8.469 -4.18 -4.793 1 98.88 138 ALA B CA 1
ATOM 3335 C C . ALA B 1 138 ? 8.727 -5.469 -5.566 1 98.88 138 ALA B C 1
ATOM 3337 O O . ALA B 1 138 ? 9.016 -5.438 -6.766 1 98.88 138 ALA B O 1
ATOM 3338 N N . VAL B 1 139 ? 8.672 -6.57 -4.871 1 98.94 139 VAL B N 1
ATOM 3339 C CA . VAL B 1 139 ? 8.75 -7.906 -5.445 1 98.94 139 VAL B CA 1
ATOM 3340 C C . VAL B 1 139 ? 7.434 -8.648 -5.207 1 98.94 139 VAL B C 1
ATOM 3342 O O . VAL B 1 139 ? 7.035 -8.867 -4.062 1 98.94 139 VAL B O 1
ATOM 3345 N N . LEU B 1 140 ? 6.809 -9.039 -6.301 1 98.69 140 LEU B N 1
ATOM 3346 C CA . LEU B 1 140 ? 5.48 -9.633 -6.207 1 98.69 140 LEU B CA 1
ATOM 3347 C C . LEU B 1 140 ? 5.477 -11.047 -6.789 1 98.69 140 LEU B C 1
ATOM 3349 O O . LEU B 1 140 ? 6.426 -11.445 -7.465 1 98.69 140 LEU B O 1
ATOM 3353 N N . GLY B 1 141 ? 4.391 -11.805 -6.52 1 98.12 141 GLY B N 1
ATOM 3354 C CA . GLY B 1 141 ? 4.504 -13.242 -6.738 1 98.12 141 GLY B CA 1
ATOM 3355 C C . GLY B 1 141 ? 3.639 -13.734 -7.879 1 98.12 141 GLY B C 1
ATOM 3356 O O . GLY B 1 141 ? 3.76 -14.891 -8.305 1 98.12 141 GLY B O 1
ATOM 3357 N N . CYS B 1 142 ? 2.699 -12.93 -8.359 1 97.12 142 CYS B N 1
ATOM 3358 C CA . CYS B 1 142 ? 1.817 -13.344 -9.445 1 97.12 142 CYS B CA 1
ATOM 3359 C C . CYS B 1 142 ? 1.107 -12.141 -10.062 1 97.12 142 CYS B C 1
ATOM 3361 O O . CYS B 1 142 ? 1.181 -11.031 -9.531 1 97.12 142 CYS B O 1
ATOM 3363 N N . ASN B 1 143 ? 0.391 -12.344 -11.086 1 94.81 143 ASN B N 1
ATOM 3364 C CA . ASN B 1 143 ? -0.23 -11.273 -11.859 1 94.81 143 ASN B CA 1
ATOM 3365 C C . ASN B 1 143 ? -1.387 -10.633 -11.094 1 94.81 143 ASN B C 1
ATOM 3367 O O . ASN B 1 143 ? -1.846 -9.547 -11.453 1 94.81 143 ASN B O 1
ATOM 3371 N N . ASN B 1 144 ? -1.861 -11.32 -10.094 1 93.75 144 ASN B N 1
ATOM 3372 C CA . ASN B 1 144 ? -2.895 -10.703 -9.266 1 93.75 144 ASN B CA 1
ATOM 3373 C C . ASN B 1 144 ? -2.393 -9.43 -8.602 1 93.75 144 ASN B C 1
ATOM 3375 O O . ASN B 1 144 ? -3.188 -8.617 -8.117 1 93.75 144 ASN B O 1
ATOM 3379 N N . SER B 1 145 ? -1.087 -9.258 -8.641 1 96.56 145 SER B N 1
ATOM 3380 C CA . SER B 1 145 ? -0.476 -8.102 -7.984 1 96.56 145 SER B CA 1
ATOM 3381 C C . SER B 1 145 ? 0.028 -7.09 -9.008 1 96.56 145 SER B C 1
ATOM 3383 O O . SER B 1 145 ? 0.905 -6.277 -8.703 1 96.56 145 SER B O 1
ATOM 3385 N N . TYR B 1 146 ? -0.509 -7.188 -10.242 1 96.31 146 TYR B N 1
ATOM 3386 C CA . TYR B 1 146 ? -0.049 -6.312 -11.312 1 96.31 146 TYR B CA 1
ATOM 3387 C C . TYR B 1 146 ? -0.156 -4.848 -10.906 1 96.31 146 TYR B C 1
ATOM 3389 O O . TYR B 1 146 ? 0.808 -4.09 -11.039 1 96.31 146 TYR B O 1
ATOM 3397 N N . GLY B 1 147 ? -1.286 -4.426 -10.383 1 96.44 147 GLY B N 1
ATOM 3398 C CA . GLY B 1 147 ? -1.477 -3.055 -9.938 1 96.44 147 GLY B CA 1
ATOM 3399 C C . GLY B 1 147 ? -0.525 -2.648 -8.828 1 96.44 147 GLY B C 1
ATOM 3400 O O . GLY B 1 147 ? -0.071 -1.503 -8.781 1 96.44 147 GLY B O 1
ATOM 3401 N N . LYS B 1 148 ? -0.24 -3.561 -7.918 1 97.44 148 LYS B N 1
ATOM 3402 C CA . LYS B 1 148 ? 0.717 -3.289 -6.848 1 97.44 148 LYS B CA 1
ATOM 3403 C C . LYS B 1 148 ? 2.115 -3.051 -7.41 1 97.44 148 LYS B C 1
ATOM 3405 O O . LYS B 1 148 ? 2.871 -2.232 -6.879 1 97.44 148 LYS B O 1
ATOM 3410 N N . ALA B 1 149 ? 2.443 -3.762 -8.445 1 97.94 149 ALA B N 1
ATOM 3411 C CA . ALA B 1 149 ? 3.736 -3.57 -9.102 1 97.94 149 ALA B CA 1
ATOM 3412 C C . ALA B 1 149 ? 3.844 -2.172 -9.703 1 97.94 149 ALA B C 1
ATOM 3414 O O . ALA B 1 149 ? 4.934 -1.603 -9.773 1 97.94 149 ALA B O 1
ATOM 3415 N N . GLN B 1 150 ? 2.725 -1.613 -10.031 1 98.56 150 GLN B N 1
ATOM 3416 C CA . GLN B 1 150 ? 2.707 -0.367 -10.789 1 98.56 150 GLN B CA 1
ATOM 3417 C C . GLN B 1 150 ? 2.883 0.838 -9.875 1 98.56 150 GLN B C 1
ATOM 3419 O O . GLN B 1 150 ? 3.096 1.958 -10.344 1 98.56 150 GLN B O 1
ATOM 3424 N N . VAL B 1 151 ? 2.857 0.664 -8.594 1 98.5 151 VAL B N 1
ATOM 3425 C CA . VAL B 1 151 ? 2.822 1.845 -7.734 1 98.5 151 VAL B CA 1
ATOM 3426 C C . VAL B 1 151 ? 4.156 1.996 -7.008 1 98.5 151 VAL B C 1
ATOM 3428 O O . VAL B 1 151 ? 4.234 2.668 -5.977 1 98.5 151 VAL B O 1
ATOM 3431 N N . ASN B 1 152 ? 5.234 1.422 -7.492 1 98.62 152 ASN B N 1
ATOM 3432 C CA . ASN B 1 152 ? 6.594 1.527 -6.973 1 98.62 152 ASN B CA 1
ATOM 3433 C C . ASN B 1 152 ? 7.562 2.025 -8.039 1 98.62 152 ASN B C 1
ATOM 3435 O O . ASN B 1 152 ? 7.301 1.887 -9.234 1 98.62 152 ASN B O 1
ATOM 3439 N N . ASP B 1 153 ? 8.711 2.602 -7.57 1 98.88 153 ASP B N 1
ATOM 3440 C CA . ASP B 1 153 ? 9.711 3.012 -8.547 1 98.88 153 ASP B CA 1
ATOM 3441 C C . ASP B 1 153 ? 10.125 1.839 -9.438 1 98.88 153 ASP B C 1
ATOM 3443 O O . ASP B 1 153 ? 10.266 1.993 -10.648 1 98.88 153 ASP B O 1
ATOM 3447 N N . ILE B 1 154 ? 10.336 0.706 -8.812 1 98.94 154 ILE B N 1
ATOM 3448 C CA . ILE B 1 154 ? 10.562 -0.556 -9.508 1 98.94 154 ILE B CA 1
ATOM 3449 C C . ILE B 1 154 ? 9.617 -1.624 -8.961 1 98.94 154 ILE B C 1
ATOM 3451 O O . ILE B 1 154 ? 9.5 -1.802 -7.75 1 98.94 154 ILE B O 1
ATOM 3455 N N . GLY B 1 155 ? 8.898 -2.213 -9.82 1 98.88 155 GLY B N 1
ATOM 3456 C CA . GLY B 1 155 ? 8.148 -3.42 -9.5 1 98.88 155 GLY B CA 1
ATOM 3457 C C . GLY B 1 155 ? 8.648 -4.645 -10.242 1 98.88 155 GLY B C 1
ATOM 3458 O O . GLY B 1 155 ? 9 -4.559 -11.422 1 98.88 155 GLY B O 1
ATOM 3459 N N . ILE B 1 156 ? 8.742 -5.754 -9.594 1 98.94 156 ILE B N 1
ATOM 3460 C CA . ILE B 1 156 ? 9.164 -7.023 -10.188 1 98.94 156 ILE B CA 1
ATOM 3461 C C . ILE B 1 156 ? 8.039 -8.047 -10.055 1 98.94 156 ILE B C 1
ATOM 3463 O O . ILE B 1 156 ? 7.539 -8.305 -8.961 1 98.94 156 ILE B O 1
ATOM 3467 N N . LEU B 1 157 ? 7.633 -8.625 -11.156 1 98.69 157 LEU B N 1
ATOM 3468 C CA . LEU B 1 157 ? 6.473 -9.508 -11.219 1 98.69 157 LEU B CA 1
ATOM 3469 C C . LEU B 1 157 ? 6.758 -10.719 -12.102 1 98.69 157 LEU B C 1
ATOM 3471 O O . LEU B 1 157 ? 7.109 -10.57 -13.273 1 98.69 157 LEU B O 1
ATOM 3475 N N . PRO B 1 158 ? 6.578 -11.906 -11.555 1 98.5 158 PRO B N 1
ATOM 3476 C CA . PRO B 1 158 ? 6.801 -13.102 -12.367 1 98.5 158 PRO B CA 1
ATOM 3477 C C . PRO B 1 158 ? 5.637 -13.398 -13.312 1 98.5 158 PRO B C 1
ATOM 3479 O O . PRO B 1 158 ? 4.488 -13.086 -13 1 98.5 158 PRO B O 1
ATOM 3482 N N . ILE B 1 159 ? 5.977 -13.984 -14.406 1 96.75 159 ILE B N 1
ATOM 3483 C CA . ILE B 1 159 ? 4.984 -14.477 -15.344 1 96.75 159 ILE B CA 1
ATOM 3484 C C . ILE B 1 159 ? 5.355 -15.891 -15.797 1 96.75 159 ILE B C 1
ATOM 3486 O O . ILE B 1 159 ? 6.531 -16.266 -15.773 1 96.75 159 ILE B O 1
ATOM 3490 N N . LYS B 1 160 ? 4.398 -16.656 -16.078 1 96.69 160 LYS B N 1
ATOM 3491 C CA . LYS B 1 160 ? 4.574 -18 -16.625 1 96.69 160 LYS B CA 1
ATOM 3492 C C . LYS B 1 160 ? 3.818 -18.172 -17.938 1 96.69 160 LYS B C 1
ATOM 3494 O O . LYS B 1 160 ? 2.635 -18.516 -17.938 1 96.69 160 LYS B O 1
ATOM 3499 N N . LYS B 1 161 ? 4.543 -17.984 -18.984 1 94.5 161 LYS B N 1
ATOM 3500 C CA . LYS B 1 161 ? 3.955 -18.203 -20.312 1 94.5 161 LYS B CA 1
ATOM 3501 C C . LYS B 1 161 ? 3.729 -19.688 -20.562 1 94.5 161 LYS B C 1
ATOM 3503 O O . LYS B 1 161 ? 4.402 -20.531 -19.984 1 94.5 161 LYS B O 1
ATOM 3508 N N . VAL B 1 162 ? 2.682 -19.906 -21.375 1 95.81 162 VAL B N 1
ATOM 3509 C CA . VAL B 1 162 ? 2.387 -21.297 -21.703 1 95.81 162 VAL B CA 1
ATOM 3510 C C . VAL B 1 162 ? 2.328 -21.453 -23.234 1 95.81 162 VAL B C 1
ATOM 3512 O O . VAL B 1 162 ? 2.164 -20.484 -23.953 1 95.81 162 VAL B O 1
ATOM 3515 N N . HIS B 1 163 ? 2.564 -22.641 -23.688 1 95.5 163 HIS B N 1
ATOM 3516 C CA . HIS B 1 163 ? 2.352 -23 -25.094 1 95.5 163 HIS B CA 1
ATOM 3517 C C . HIS B 1 163 ? 1.603 -24.312 -25.203 1 95.5 163 HIS B C 1
ATOM 3519 O O . HIS B 1 163 ? 1.598 -25.125 -24.266 1 95.5 163 HIS B O 1
ATOM 3525 N N . ILE B 1 164 ? 0.963 -24.469 -26.359 1 95.62 164 ILE B N 1
ATOM 3526 C CA . ILE B 1 164 ? 0.128 -25.656 -26.578 1 95.62 164 ILE B CA 1
ATOM 3527 C C . ILE B 1 164 ? 0.849 -26.625 -27.5 1 95.62 164 ILE B C 1
ATOM 3529 O O . ILE B 1 164 ? 1.304 -26.266 -28.578 1 95.62 164 ILE B O 1
ATOM 3533 N N . LEU B 1 165 ? 0.933 -27.781 -27.016 1 95.94 165 LEU B N 1
ATOM 3534 C CA . LEU B 1 165 ? 1.363 -28.891 -27.859 1 95.94 165 LEU B CA 1
ATOM 3535 C C . LEU B 1 165 ? 0.182 -29.5 -28.609 1 95.94 165 LEU B C 1
ATOM 3537 O O . LEU B 1 165 ? -0.502 -30.391 -28.094 1 95.94 165 LEU B O 1
ATOM 3541 N N . GLU B 1 166 ? 0.077 -29.188 -29.828 1 94.19 166 GLU B N 1
ATOM 3542 C CA . GLU B 1 166 ? -1.093 -29.547 -30.625 1 94.19 166 GLU B CA 1
ATOM 3543 C C . GLU B 1 166 ? -1.244 -31.062 -30.734 1 94.19 166 GLU B C 1
ATOM 3545 O O . GLU B 1 166 ? -2.363 -31.578 -30.766 1 94.19 166 GLU B O 1
ATOM 3550 N N . GLU B 1 167 ? -0.199 -31.766 -30.734 1 95.31 167 GLU B N 1
ATOM 3551 C CA . GLU B 1 167 ? -0.22 -33.219 -30.891 1 95.31 167 GLU B CA 1
ATOM 3552 C C . GLU B 1 167 ? -0.871 -33.906 -29.688 1 95.31 167 GLU B C 1
ATOM 3554 O O . GLU B 1 167 ? -1.425 -35 -29.812 1 95.31 167 GLU B O 1
ATOM 3559 N N . ASN B 1 168 ? -0.797 -33.156 -28.578 1 96.5 168 ASN B N 1
ATOM 3560 C CA . ASN B 1 168 ? -1.327 -33.75 -27.359 1 96.5 168 ASN B CA 1
ATOM 3561 C C . ASN B 1 168 ? -2.707 -33.188 -27.016 1 96.5 168 ASN B C 1
ATOM 3563 O O . ASN B 1 168 ? -3.371 -33.656 -26.109 1 96.5 168 ASN B O 1
ATOM 3567 N N . CYS B 1 169 ? -3.096 -32.219 -27.766 1 96.88 169 CYS B N 1
ATOM 3568 C CA . CYS B 1 169 ? -4.363 -31.547 -27.484 1 96.88 169 CYS B CA 1
ATOM 3569 C C . CYS B 1 169 ? -5.531 -32.312 -28.094 1 96.88 169 CYS B C 1
ATOM 3571 O O . CYS B 1 169 ? -5.52 -32.625 -29.281 1 96.88 169 CYS B O 1
ATOM 3573 N N . ILE B 1 170 ? -6.598 -32.562 -27.297 1 96.38 170 ILE B N 1
ATOM 3574 C CA . ILE B 1 170 ? -7.746 -33.312 -27.781 1 96.38 170 ILE B CA 1
ATOM 3575 C C . ILE B 1 170 ? -8.945 -32.375 -27.953 1 96.38 170 ILE B C 1
ATOM 3577 O O . ILE B 1 170 ? -10.078 -32.844 -28.094 1 96.38 170 ILE B O 1
ATOM 3581 N N . LEU B 1 171 ? -8.727 -31.109 -27.828 1 96 171 LEU B N 1
ATOM 3582 C CA . LEU B 1 171 ? -9.703 -30.062 -28.062 1 96 171 LEU B CA 1
ATOM 3583 C C . LEU B 1 171 ? -10.914 -30.219 -27.156 1 96 171 LEU B C 1
ATOM 3585 O O . LEU B 1 171 ? -12.055 -30.125 -27.609 1 96 171 LEU B O 1
ATOM 3589 N N . CYS B 1 172 ? -10.68 -30.516 -25.812 1 95.69 172 CYS B N 1
ATOM 3590 C CA . CYS B 1 172 ? -11.758 -30.75 -24.859 1 95.69 172 CYS B CA 1
ATOM 3591 C C . CYS B 1 172 ? -12.32 -29.422 -24.344 1 95.69 172 CYS B C 1
ATOM 3593 O O . CYS B 1 172 ? -13.398 -29.406 -23.734 1 95.69 172 CYS B O 1
ATOM 3595 N N . ASP B 1 173 ? -11.586 -28.359 -24.422 1 94.06 173 ASP B N 1
ATOM 3596 C CA . ASP B 1 173 ? -12 -26.984 -24.125 1 94.06 173 ASP B CA 1
ATOM 3597 C C . ASP B 1 173 ? -11.977 -26.719 -22.609 1 94.06 173 ASP B C 1
ATOM 3599 O O . ASP B 1 173 ? -12.492 -25.703 -22.156 1 94.06 173 ASP B O 1
ATOM 3603 N N . LYS B 1 174 ? -11.438 -27.578 -21.844 1 95.94 174 LYS B N 1
ATOM 3604 C CA . LYS B 1 174 ? -11.352 -27.375 -20.406 1 95.94 174 LYS B CA 1
ATOM 3605 C C . LYS B 1 174 ? -10.539 -26.125 -20.078 1 95.94 174 LYS B C 1
ATOM 3607 O O . LYS B 1 174 ? -10.906 -25.344 -19.188 1 95.94 174 LYS B O 1
ATOM 3612 N N . CYS B 1 175 ? -9.477 -26.016 -20.797 1 96.38 175 CYS B N 1
ATOM 3613 C CA . CYS B 1 175 ? -8.609 -24.859 -20.594 1 96.38 175 CYS B CA 1
ATOM 3614 C C . CYS B 1 175 ? -9.336 -23.562 -20.938 1 96.38 175 CYS B C 1
ATOM 3616 O O . CYS B 1 175 ? -9.195 -22.562 -20.219 1 96.38 175 CYS B O 1
ATOM 3618 N N . VAL B 1 176 ? -10.188 -23.516 -21.984 1 96.19 176 VAL B N 1
ATOM 3619 C CA . VAL B 1 176 ? -10.945 -22.359 -22.438 1 96.19 176 VAL B CA 1
ATOM 3620 C C . VAL B 1 176 ? -11.992 -22 -21.375 1 96.19 176 VAL B C 1
ATOM 3622 O O . VAL B 1 176 ? -12.164 -20.828 -21.047 1 96.19 176 VAL B O 1
ATOM 3625 N N . LYS B 1 177 ? -12.625 -22.969 -20.828 1 95 177 LYS B N 1
ATOM 3626 C CA . LYS B 1 177 ? -13.688 -22.766 -19.844 1 95 177 LYS B CA 1
ATOM 3627 C C . LYS B 1 177 ? -13.117 -22.312 -18.5 1 95 177 LYS B C 1
ATOM 3629 O O . LYS B 1 177 ? -13.758 -21.562 -17.766 1 95 177 LYS B O 1
ATOM 3634 N N . PHE B 1 178 ? -11.922 -22.766 -18.266 1 94.62 178 PHE B N 1
ATOM 3635 C CA . PHE B 1 178 ? -11.289 -22.516 -16.969 1 94.62 178 PHE B CA 1
ATOM 3636 C C . PHE B 1 178 ? -10.766 -21.078 -16.906 1 94.62 178 PHE B C 1
ATOM 3638 O O . PHE B 1 178 ? -10.773 -20.469 -15.836 1 94.62 178 PHE B O 1
ATOM 3645 N N . CYS B 1 179 ? -10.375 -20.594 -17.969 1 94.75 179 CYS B N 1
ATOM 3646 C CA . CYS B 1 179 ? -9.703 -19.312 -17.984 1 94.75 179 CYS B CA 1
ATOM 3647 C C . CYS B 1 179 ? -10.688 -18.172 -17.719 1 94.75 179 CYS B C 1
ATOM 3649 O O . CYS B 1 179 ? -11.609 -17.953 -18.516 1 94.75 179 CYS B O 1
ATOM 3651 N N . LYS B 1 180 ? -10.438 -17.45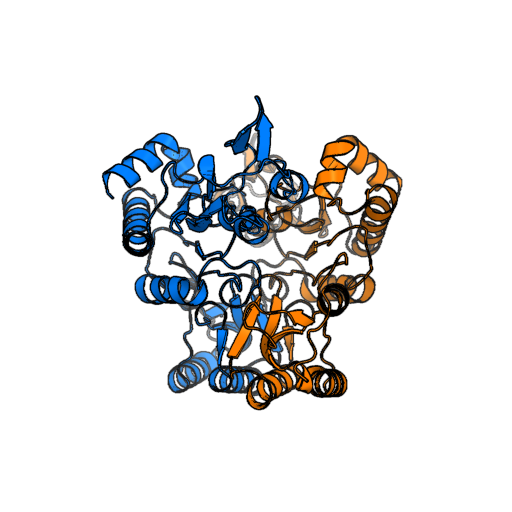3 -16.703 1 87.69 180 LYS B N 1
ATOM 3652 C CA . LYS B 1 180 ? -11.352 -16.391 -16.281 1 87.69 180 LYS B CA 1
ATOM 3653 C C . LYS B 1 180 ? -11.109 -15.117 -17.078 1 87.69 180 LYS B C 1
ATOM 3655 O O . LYS B 1 180 ? -11.883 -14.156 -16.984 1 87.69 180 LYS B O 1
ATOM 3660 N N . TYR B 1 181 ? -10.117 -15.117 -17.984 1 90.44 181 TYR B N 1
ATOM 3661 C CA . TYR B 1 181 ? -9.711 -13.898 -18.672 1 90.44 181 TYR B CA 1
ATOM 3662 C C . TYR B 1 181 ? -9.852 -14.039 -20.188 1 90.44 181 TYR B C 1
ATOM 3664 O O . TYR B 1 181 ? -9.453 -13.156 -20.938 1 90.44 181 TYR B O 1
ATOM 3672 N N . ASP B 1 182 ? -10.352 -15.148 -20.547 1 92.75 182 ASP B N 1
ATOM 3673 C CA . ASP B 1 182 ? -10.508 -15.43 -21.969 1 92.75 182 ASP B CA 1
ATOM 3674 C C . ASP B 1 182 ? -9.164 -15.422 -22.688 1 92.75 182 ASP B C 1
ATOM 3676 O O . ASP B 1 182 ? -9.047 -14.906 -23.797 1 92.75 182 ASP B O 1
ATOM 3680 N N . GLY B 1 183 ? -8.18 -15.93 -21.969 1 94.69 183 GLY B N 1
ATOM 3681 C CA . GLY B 1 183 ? -6.836 -16 -22.516 1 94.69 183 GLY B CA 1
ATOM 3682 C C . GLY B 1 183 ? -6.656 -17.125 -23.531 1 94.69 183 GLY B C 1
ATOM 3683 O O . GLY B 1 183 ? -5.676 -17.141 -24.266 1 94.69 183 GLY B O 1
ATOM 3684 N N . MET B 1 184 ? -7.594 -18.078 -23.547 1 94.75 184 MET B N 1
ATOM 3685 C CA . MET B 1 184 ? -7.582 -19.203 -24.484 1 94.75 184 MET B CA 1
ATOM 3686 C C . MET B 1 184 ? -8.891 -19.266 -25.281 1 94.75 184 MET B C 1
ATOM 3688 O O . MET B 1 184 ? -9.961 -19.016 -24.734 1 94.75 184 MET B O 1
ATOM 3692 N N . LYS B 1 185 ? -8.75 -19.594 -26.547 1 94.75 185 LYS B N 1
ATOM 3693 C CA . LYS B 1 185 ? -9.922 -19.734 -27.391 1 94.75 185 LYS B CA 1
ATOM 3694 C C . LYS B 1 185 ? -9.742 -20.844 -28.422 1 94.75 185 LYS B C 1
ATOM 3696 O O . LYS B 1 185 ? -8.609 -21.156 -28.812 1 94.75 185 LYS B O 1
ATOM 3701 N N . LYS B 1 186 ? -10.852 -21.375 -28.734 1 93.38 186 LYS B N 1
ATOM 3702 C CA . LYS B 1 186 ? -10.859 -22.359 -29.812 1 93.38 186 LYS B CA 1
ATOM 3703 C C . LYS B 1 186 ? -11.07 -21.688 -31.172 1 93.38 186 LYS B C 1
ATOM 3705 O O . LYS B 1 186 ? -12.078 -21 -31.375 1 93.38 186 LYS B O 1
ATOM 3710 N N . GLU B 1 187 ? -10.047 -21.75 -31.984 1 92.38 187 GLU B N 1
ATOM 3711 C CA . GLU B 1 187 ? -10.117 -21.188 -33.312 1 92.38 187 GLU B CA 1
ATOM 3712 C C . GLU B 1 187 ? -9.586 -22.188 -34.375 1 92.38 187 GLU B C 1
ATOM 3714 O O . GLU B 1 187 ? -8.461 -22.656 -34.25 1 92.38 187 GLU B O 1
ATOM 3719 N N . ASN B 1 188 ? -10.375 -22.406 -35.531 1 93 188 ASN B N 1
ATOM 3720 C CA . ASN B 1 188 ? -9.977 -23.297 -36.625 1 93 188 ASN B CA 1
ATOM 3721 C C . ASN B 1 188 ? -9.531 -24.656 -36.094 1 93 188 ASN B C 1
ATOM 3723 O O . ASN B 1 188 ? -8.445 -25.141 -36.438 1 93 188 ASN B O 1
ATOM 3727 N N . ASN B 1 189 ? -10.242 -25.25 -35.156 1 92.06 189 ASN B N 1
ATOM 3728 C CA . ASN B 1 189 ? -10.008 -26.578 -34.594 1 92.06 189 ASN B CA 1
ATOM 3729 C C . ASN B 1 189 ? -8.672 -26.641 -33.875 1 92.06 189 ASN B C 1
ATOM 3731 O O . ASN B 1 189 ? -7.973 -27.656 -33.938 1 92.06 189 ASN B O 1
ATOM 3735 N N . LYS B 1 190 ? -8.227 -25.516 -33.344 1 94.62 190 LYS B N 1
ATOM 3736 C CA . LYS B 1 190 ? -7.051 -25.438 -32.5 1 94.62 190 LYS B CA 1
ATOM 3737 C C . LYS B 1 190 ? -7.293 -24.516 -31.312 1 94.62 190 LYS B C 1
ATOM 3739 O O . LYS B 1 190 ? -8.164 -23.641 -31.359 1 94.62 190 LYS B O 1
ATOM 3744 N N . ILE B 1 191 ? -6.602 -24.828 -30.219 1 95.69 191 ILE B N 1
ATOM 3745 C CA . ILE B 1 191 ? -6.602 -23.906 -29.094 1 95.69 191 ILE B CA 1
ATOM 3746 C C . ILE B 1 191 ? -5.531 -22.828 -29.312 1 95.69 191 ILE B C 1
ATOM 3748 O O . ILE B 1 191 ? -4.371 -23.156 -29.578 1 95.69 191 ILE B O 1
ATOM 3752 N N . VAL B 1 192 ? -5.941 -21.578 -29.266 1 95.38 192 VAL B N 1
ATOM 3753 C CA . VAL B 1 192 ? -5.016 -20.469 -29.469 1 95.38 192 VAL B CA 1
ATOM 3754 C C . VAL B 1 192 ? -4.977 -19.594 -28.203 1 95.38 192 VAL B C 1
ATOM 3756 O O . VAL B 1 192 ? -6.008 -19.375 -27.562 1 95.38 192 VAL B O 1
ATOM 3759 N N . ILE B 1 193 ? -3.76 -19.203 -27.891 1 95.31 193 ILE B N 1
ATOM 3760 C CA . ILE B 1 193 ? -3.561 -18.328 -26.734 1 95.31 193 ILE B CA 1
ATOM 3761 C C . ILE B 1 193 ? -3.637 -16.875 -27.172 1 95.31 193 ILE B C 1
ATOM 3763 O O . ILE B 1 193 ? -2.951 -16.453 -28.109 1 95.31 193 ILE B O 1
ATOM 3767 N N . SER B 1 194 ? -4.473 -16.094 -26.5 1 94.06 194 SER B N 1
ATOM 3768 C CA . SER B 1 194 ? -4.602 -14.664 -26.797 1 94.06 194 SER B CA 1
ATOM 3769 C C . SER B 1 194 ? -3.48 -13.859 -26.141 1 94.06 194 SER B C 1
ATOM 3771 O O . SER B 1 194 ? -3.412 -13.758 -24.922 1 94.06 194 SER B O 1
ATOM 3773 N N . ASN B 1 195 ? -2.725 -13.195 -26.891 1 88.44 195 ASN B N 1
ATOM 3774 C CA . ASN B 1 195 ? -1.641 -12.375 -26.359 1 88.44 195 ASN B CA 1
ATOM 3775 C C . ASN B 1 195 ? -2.174 -11.172 -25.578 1 88.44 195 ASN B C 1
ATOM 3777 O O . ASN B 1 195 ? -1.523 -10.688 -24.656 1 88.44 195 ASN B O 1
ATOM 3781 N N . GLU B 1 196 ? -3.307 -10.773 -25.938 1 88.56 196 GLU B N 1
ATOM 3782 C CA . GLU B 1 196 ? -3.898 -9.586 -25.344 1 88.56 196 GLU B CA 1
ATOM 3783 C C . GLU B 1 196 ? -4.59 -9.914 -24.031 1 88.56 196 GLU B C 1
ATOM 3785 O O . GLU B 1 196 ? -4.539 -9.125 -23.078 1 88.56 196 GLU B O 1
ATOM 3790 N N . LYS B 1 197 ? -5.121 -11.086 -23.938 1 91.81 197 LYS B N 1
ATOM 3791 C CA . LYS B 1 197 ? -5.992 -11.398 -22.812 1 91.81 197 LYS B CA 1
ATOM 3792 C C . LYS B 1 197 ? -5.289 -12.305 -21.812 1 91.81 197 LYS B C 1
ATOM 3794 O O . LYS B 1 197 ? -5.582 -12.258 -20.609 1 91.81 197 LYS B O 1
ATOM 3799 N N . CYS B 1 198 ? -4.371 -13.086 -22.234 1 93.81 198 CYS B N 1
ATOM 3800 C CA . CYS B 1 198 ? -3.654 -13.992 -21.328 1 93.81 198 CYS B CA 1
ATOM 3801 C C . CYS B 1 198 ? -2.773 -13.211 -20.359 1 93.81 198 CYS B C 1
ATOM 3803 O O . CYS B 1 198 ? -1.99 -12.352 -20.781 1 93.81 198 CYS B O 1
ATOM 3805 N N . ILE B 1 199 ? -2.871 -13.594 -19.125 1 90.25 199 ILE B N 1
ATOM 3806 C CA . ILE B 1 199 ? -2.09 -12.875 -18.125 1 90.25 199 ILE B CA 1
ATOM 3807 C C . ILE B 1 199 ? -0.877 -13.711 -17.719 1 90.25 199 ILE B C 1
ATOM 3809 O O . ILE B 1 199 ? -0.182 -13.375 -16.766 1 90.25 199 ILE B O 1
ATOM 3813 N N . SER B 1 200 ? -0.672 -14.812 -18.375 1 93.69 200 SER B N 1
ATOM 3814 C CA . SER B 1 200 ? 0.506 -15.648 -18.188 1 93.69 200 SER B CA 1
ATOM 3815 C C . SER B 1 200 ? 0.616 -16.141 -16.75 1 93.69 200 SER B C 1
ATOM 3817 O O . SER B 1 200 ? 1.688 -16.078 -16.141 1 93.69 200 SER B O 1
ATOM 3819 N N . CYS B 1 201 ? -0.535 -16.625 -16.172 1 93.44 201 CYS B N 1
ATOM 3820 C CA . CYS B 1 201 ? -0.541 -17.125 -14.812 1 93.44 201 CYS B CA 1
ATOM 3821 C C . CYS B 1 201 ? -0.171 -18.609 -14.773 1 93.44 201 CYS B C 1
ATOM 3823 O O . CYS B 1 201 ? 0.195 -19.125 -13.719 1 93.44 201 CYS B O 1
ATOM 3825 N N . GLY B 1 202 ? -0.357 -19.281 -15.875 1 93.69 202 GLY B N 1
ATOM 3826 C CA . GLY B 1 202 ? 0.069 -20.656 -16 1 93.69 202 GLY B CA 1
ATOM 3827 C C . GLY B 1 202 ? -0.878 -21.641 -15.336 1 93.69 202 GLY B C 1
ATOM 3828 O O . GLY B 1 202 ? -0.61 -22.844 -15.297 1 93.69 202 GLY B O 1
ATOM 3829 N N . LYS B 1 203 ? -2.008 -21.188 -14.859 1 92.56 203 LYS B N 1
ATOM 3830 C CA . LYS B 1 203 ? -2.906 -22.062 -14.109 1 92.56 203 LYS B CA 1
ATOM 3831 C C . LYS B 1 203 ? -3.551 -23.094 -15.031 1 92.56 203 LYS B C 1
ATOM 3833 O O . LYS B 1 203 ? -3.941 -24.172 -14.578 1 92.56 203 LYS B O 1
ATOM 3838 N N . CYS B 1 204 ? -3.635 -22.812 -16.281 1 95.19 204 CYS B N 1
ATOM 3839 C CA . CYS B 1 204 ? -4.266 -23.703 -17.25 1 95.19 204 CYS B CA 1
ATOM 3840 C C . CYS B 1 204 ? -3.473 -24.984 -17.406 1 95.19 204 CYS B C 1
ATOM 3842 O O . CYS B 1 204 ? -4.008 -26 -17.859 1 95.19 204 CYS B O 1
ATOM 3844 N N . ILE B 1 205 ? -2.219 -24.969 -17.047 1 95.31 205 ILE B N 1
ATOM 3845 C CA . ILE B 1 205 ? -1.353 -26.141 -17.156 1 95.31 205 ILE B CA 1
ATOM 3846 C C . ILE B 1 205 ? -1.932 -27.297 -16.344 1 95.31 205 ILE B C 1
ATOM 3848 O O . ILE B 1 205 ? -1.961 -28.438 -16.812 1 95.31 205 ILE B O 1
ATOM 3852 N N . LYS B 1 206 ? -2.449 -27 -15.211 1 92.5 206 LYS B N 1
ATOM 3853 C CA . LYS B 1 206 ? -2.922 -28.031 -14.297 1 92.5 206 LYS B CA 1
ATOM 3854 C C . LYS B 1 206 ? -4.285 -28.562 -14.719 1 92.5 206 LYS B C 1
ATOM 3856 O O . LYS B 1 206 ? -4.695 -29.656 -14.305 1 92.5 206 LYS B O 1
ATOM 3861 N N . VAL B 1 207 ? -4.934 -27.844 -15.5 1 94.38 207 VAL B N 1
ATOM 3862 C CA . VAL B 1 207 ? -6.305 -28.203 -15.867 1 94.38 207 VAL B CA 1
ATOM 3863 C C . VAL B 1 207 ? -6.293 -29.156 -17.062 1 94.38 207 VAL B C 1
ATOM 3865 O O . VAL B 1 207 ? -7.262 -29.891 -17.281 1 94.38 207 VAL B O 1
ATOM 3868 N N . CYS B 1 208 ? -5.234 -29.219 -17.797 1 96.69 208 CYS B N 1
ATOM 3869 C CA . CYS B 1 208 ? -5.164 -30 -19.016 1 96.69 208 CYS B CA 1
ATOM 3870 C C . CYS B 1 208 ? -5.039 -31.484 -18.719 1 96.69 208 CYS B C 1
ATOM 3872 O O . CYS B 1 208 ? -4.059 -31.922 -18.109 1 96.69 208 CYS B O 1
ATOM 3874 N N . PRO B 1 209 ? -5.941 -32.281 -19.156 1 95.88 209 PRO B N 1
ATOM 3875 C CA . PRO B 1 209 ? -5.906 -33.688 -18.812 1 95.88 209 PRO B CA 1
ATOM 3876 C C . PRO B 1 209 ? -4.832 -34.469 -19.578 1 95.88 209 PRO B C 1
ATOM 3878 O O . PRO B 1 209 ? -4.402 -35.531 -19.156 1 95.88 209 PRO B O 1
ATOM 3881 N N . THR B 1 210 ? -4.457 -33.938 -20.734 1 97 210 THR B N 1
ATOM 3882 C CA . THR B 1 210 ? -3.516 -34.656 -21.578 1 97 210 THR B CA 1
ATOM 3883 C C . THR B 1 210 ? -2.135 -34 -21.531 1 97 210 THR B C 1
ATOM 3885 O O . THR B 1 210 ? -1.255 -34.344 -22.312 1 97 210 THR B O 1
ATOM 3888 N N . LYS B 1 211 ? -1.949 -33 -20.734 1 95.81 211 LYS B N 1
ATOM 3889 C CA . LYS B 1 211 ? -0.688 -32.281 -20.578 1 95.81 211 LYS B CA 1
ATOM 3890 C C . LYS B 1 211 ? -0.254 -31.625 -21.891 1 95.81 211 LYS B C 1
ATOM 3892 O O . LYS B 1 211 ? 0.93 -31.625 -22.234 1 95.81 211 LYS B O 1
ATOM 3897 N N . ALA B 1 212 ? -1.217 -31.172 -22.594 1 96.75 212 ALA B N 1
ATOM 3898 C CA . ALA B 1 212 ? -0.953 -30.5 -23.859 1 96.75 212 ALA B CA 1
ATOM 3899 C C . ALA B 1 212 ? -0.483 -29.062 -23.641 1 96.75 212 ALA B C 1
ATOM 3901 O O . ALA B 1 212 ? 0.067 -28.438 -24.547 1 96.75 212 ALA B O 1
ATOM 3902 N N . ILE B 1 213 ? -0.768 -28.547 -22.484 1 96.44 213 ILE B N 1
ATOM 3903 C CA . ILE B 1 213 ? -0.324 -27.188 -22.156 1 96.44 213 ILE B CA 1
ATOM 3904 C C . ILE B 1 213 ? 0.988 -27.25 -21.375 1 96.44 213 ILE B C 1
ATOM 3906 O O . ILE B 1 213 ? 1.045 -27.828 -20.281 1 96.44 213 ILE B O 1
ATOM 3910 N N . GLU B 1 214 ? 1.952 -26.625 -21.938 1 95 214 GLU B N 1
ATOM 3911 C CA . GLU B 1 214 ? 3.256 -26.609 -21.281 1 95 214 GLU B CA 1
ATOM 3912 C C . GLU B 1 214 ? 3.643 -25.203 -20.859 1 95 214 GLU B C 1
ATOM 3914 O O . GLU B 1 214 ? 3.406 -24.234 -21.594 1 95 214 GLU B O 1
ATOM 3919 N N . GLY B 1 215 ? 4.168 -25.172 -19.672 1 91.88 215 GLY B N 1
ATOM 3920 C CA . GLY B 1 215 ? 4.645 -23.891 -19.188 1 91.88 215 GLY B CA 1
ATOM 3921 C C . GLY B 1 215 ? 6.094 -23.625 -19.547 1 91.88 215 GLY B C 1
ATOM 3922 O O . GLY B 1 215 ? 6.926 -24.531 -19.516 1 91.88 215 GLY B O 1
ATOM 3923 N N . GLU B 1 216 ? 6.348 -22.406 -19.875 1 88.56 216 GLU B N 1
ATOM 3924 C CA . GLU B 1 216 ? 7.73 -21.969 -20.062 1 88.56 216 GLU B CA 1
ATOM 3925 C C . GLU B 1 216 ? 8.391 -21.656 -18.719 1 88.56 216 GLU B C 1
ATOM 3927 O O . GLU B 1 216 ? 7.77 -21.781 -17.672 1 88.56 216 GLU B O 1
ATOM 3932 N N . GLU B 1 217 ? 9.664 -21.469 -18.844 1 94.06 217 GLU B N 1
ATOM 3933 C CA . GLU B 1 217 ? 10.359 -21.016 -17.641 1 94.06 217 GLU B CA 1
ATOM 3934 C C . GLU B 1 217 ? 9.773 -19.703 -17.141 1 94.06 217 GLU B C 1
ATOM 3936 O O . GLU B 1 217 ? 9.289 -18.875 -17.922 1 94.06 217 GLU B O 1
ATOM 3941 N N . ILE B 1 218 ? 9.805 -19.594 -15.812 1 97.56 218 ILE B N 1
ATOM 3942 C CA . ILE B 1 218 ? 9.328 -18.344 -15.219 1 97.56 218 ILE B CA 1
ATOM 3943 C C . ILE B 1 218 ? 10.219 -17.188 -15.664 1 97.56 218 ILE B C 1
ATOM 3945 O O . ILE B 1 218 ? 11.445 -17.297 -15.633 1 97.56 218 ILE B O 1
ATOM 3949 N N . GLU B 1 219 ? 9.586 -16.156 -16.125 1 98 219 GLU B N 1
ATOM 3950 C CA . GLU B 1 219 ? 10.242 -14.891 -16.438 1 98 219 GLU B CA 1
ATOM 3951 C C . GLU B 1 219 ? 9.695 -13.758 -15.578 1 98 219 GLU B C 1
ATOM 3953 O O . GLU B 1 219 ? 8.742 -13.953 -14.82 1 98 219 GLU B O 1
ATOM 3958 N N . PHE B 1 220 ? 10.375 -12.625 -15.711 1 98.69 220 PHE B N 1
ATOM 3959 C CA . PHE B 1 220 ? 9.992 -11.508 -14.844 1 98.69 220 PHE B CA 1
ATOM 3960 C C . PHE B 1 220 ? 9.758 -10.242 -15.664 1 98.69 220 PHE B C 1
ATOM 3962 O O . PHE B 1 220 ? 10.508 -9.961 -16.594 1 98.69 220 PHE B O 1
ATOM 3969 N N . LEU B 1 221 ? 8.703 -9.602 -15.312 1 98.31 221 LEU B N 1
ATOM 3970 C CA . LEU B 1 221 ? 8.5 -8.234 -15.766 1 98.31 221 LEU B CA 1
ATOM 3971 C C . LEU B 1 221 ? 9.086 -7.238 -14.766 1 98.31 221 LEU B C 1
ATOM 3973 O O . LEU B 1 221 ? 8.977 -7.438 -13.555 1 98.31 221 LEU B O 1
ATOM 3977 N N . ILE B 1 222 ? 9.711 -6.203 -15.242 1 98.81 222 ILE B N 1
ATOM 3978 C CA . ILE B 1 222 ? 10.18 -5.105 -14.406 1 98.81 222 ILE B CA 1
ATOM 3979 C C . ILE B 1 222 ? 9.43 -3.824 -14.766 1 98.81 222 ILE B C 1
ATOM 3981 O O . ILE B 1 222 ? 9.453 -3.389 -15.922 1 98.81 222 ILE B O 1
ATOM 3985 N N . PHE B 1 223 ? 8.758 -3.271 -13.82 1 98.81 223 PHE B N 1
ATOM 3986 C CA . PHE B 1 223 ? 7.988 -2.041 -13.977 1 98.81 223 PHE B CA 1
ATOM 3987 C C . PHE B 1 223 ? 8.836 -0.825 -13.625 1 98.81 223 PHE B C 1
ATOM 3989 O O . PHE B 1 223 ? 9.617 -0.862 -12.672 1 98.81 223 PHE B O 1
ATOM 3996 N N . LEU B 1 224 ? 8.586 0.304 -14.328 1 98.56 224 LEU B N 1
ATOM 3997 C CA . LEU B 1 224 ? 9.391 1.5 -14.117 1 98.56 224 LEU B CA 1
ATOM 3998 C C . LEU B 1 224 ? 8.508 2.703 -13.797 1 98.56 224 LEU B C 1
ATOM 4000 O O . LEU B 1 224 ? 7.57 3.002 -14.547 1 98.56 224 LEU B O 1
ATOM 4004 N N . GLY B 1 225 ? 8.805 3.316 -12.664 1 98.56 225 GLY B N 1
ATOM 4005 C CA . GLY B 1 225 ? 8.406 4.707 -12.523 1 98.56 225 GLY B CA 1
ATOM 4006 C C . GLY B 1 225 ? 7.062 4.875 -11.836 1 98.56 225 GLY B C 1
ATOM 4007 O O . GLY B 1 225 ? 6.32 5.812 -12.133 1 98.56 225 GLY B O 1
ATOM 4008 N N . GLY B 1 226 ? 6.664 3.953 -11.016 1 98.5 226 GLY B N 1
ATOM 4009 C CA . GLY B 1 226 ? 5.461 4.133 -10.219 1 98.5 226 GLY B CA 1
ATOM 4010 C C . GLY B 1 226 ? 5.672 5.035 -9.016 1 98.5 226 GLY B C 1
ATOM 4011 O O . GLY B 1 226 ? 6.801 5.223 -8.562 1 98.5 226 GLY B O 1
ATOM 4012 N N . ARG B 1 227 ? 4.469 5.598 -8.594 1 97.19 227 ARG B N 1
ATOM 4013 C CA . ARG B 1 227 ? 4.512 6.477 -7.426 1 97.19 227 ARG B CA 1
ATOM 4014 C C . ARG B 1 227 ? 3.111 6.734 -6.883 1 97.19 227 ARG B C 1
ATOM 4016 O O . ARG B 1 227 ? 2.158 6.879 -7.648 1 97.19 227 ARG B O 1
ATOM 4023 N N . LEU B 1 228 ? 2.727 6.785 -5.57 1 94.88 228 LEU B N 1
ATOM 4024 C CA . LEU B 1 228 ? 1.431 7.164 -5.016 1 94.88 228 LEU B CA 1
ATOM 4025 C C . LEU B 1 228 ? 1.513 8.516 -4.316 1 94.88 228 LEU B C 1
ATOM 4027 O O . LEU B 1 228 ? 0.562 9.297 -4.359 1 94.88 228 LEU B O 1
ATOM 4031 N N . GLY B 1 229 ? 2.455 8.938 -3.541 1 90.38 229 GLY B N 1
ATOM 4032 C CA . GLY B 1 229 ? 2.641 10.211 -2.867 1 90.38 229 GLY B CA 1
ATOM 4033 C C . GLY B 1 229 ? 1.66 11.273 -3.32 1 90.38 229 GLY B C 1
ATOM 4034 O O . GLY B 1 229 ? 0.468 11 -3.473 1 90.38 229 GLY B O 1
ATOM 4035 N N . ARG B 1 230 ? 1.984 12.508 -3.512 1 90.12 230 ARG B N 1
ATOM 4036 C CA . ARG B 1 230 ? 1.118 13.633 -3.84 1 90.12 230 ARG B CA 1
ATOM 4037 C C . ARG B 1 230 ? 0.58 13.516 -5.262 1 90.12 230 ARG B C 1
ATOM 4039 O O . ARG B 1 230 ? -0.528 13.969 -5.551 1 90.12 230 ARG B O 1
ATOM 4046 N N . LYS B 1 231 ? 1.442 12.977 -6.051 1 92.62 231 LYS B N 1
ATOM 4047 C CA . LYS B 1 231 ? 1.063 12.773 -7.445 1 92.62 231 LYS B CA 1
ATOM 4048 C C . LYS B 1 231 ? 1.271 11.32 -7.859 1 92.62 231 LYS B C 1
ATOM 4050 O O . LYS B 1 231 ? 2.4 10.891 -8.117 1 92.62 231 LYS B O 1
ATOM 4055 N N . ALA B 1 232 ? 0.186 10.688 -8.117 1 96.62 232 ALA B N 1
ATOM 4056 C CA . ALA B 1 232 ? 0.28 9.266 -8.453 1 96.62 232 ALA B CA 1
ATOM 4057 C C . ALA B 1 232 ? 0.688 9.07 -9.906 1 96.62 232 ALA B C 1
ATOM 4059 O O . ALA B 1 232 ? 0.331 9.875 -10.773 1 96.62 232 ALA B O 1
ATOM 4060 N N . ARG B 1 233 ? 1.47 8.133 -10.18 1 97.56 233 ARG B N 1
ATOM 4061 C CA . ARG B 1 233 ? 1.876 7.656 -11.492 1 97.56 233 ARG B CA 1
ATOM 4062 C C . ARG B 1 233 ? 1.98 6.137 -11.516 1 97.56 233 ARG B C 1
ATOM 4064 O O . ARG B 1 233 ? 2.631 5.539 -10.656 1 97.56 233 ARG B O 1
ATOM 4071 N N . LEU B 1 234 ? 1.32 5.539 -12.461 1 98.25 234 LEU B N 1
ATOM 4072 C CA . LEU B 1 234 ? 1.425 4.09 -12.602 1 98.25 234 LEU B CA 1
ATOM 4073 C C . LEU B 1 234 ? 2.639 3.711 -13.445 1 98.25 234 LEU B C 1
ATOM 4075 O O . LEU B 1 234 ? 2.844 4.262 -14.531 1 98.25 234 LEU B O 1
ATOM 4079 N N . ALA B 1 235 ? 3.395 2.793 -12.953 1 98.56 235 ALA B N 1
ATOM 4080 C CA . ALA B 1 235 ? 4.57 2.291 -13.664 1 98.56 235 ALA B CA 1
ATOM 4081 C C . ALA B 1 235 ? 4.16 1.486 -14.898 1 98.56 235 ALA B C 1
ATOM 4083 O O . ALA B 1 235 ? 3.02 1.032 -15 1 98.56 235 ALA B O 1
ATOM 4084 N N . THR B 1 236 ? 5.07 1.384 -15.82 1 97.25 236 THR B N 1
ATOM 4085 C CA . THR B 1 236 ? 4.914 0.592 -17.031 1 97.25 236 THR B CA 1
ATOM 4086 C C . THR B 1 236 ? 5.988 -0.488 -17.109 1 97.25 236 THR B C 1
ATOM 4088 O O . THR B 1 236 ? 7.156 -0.236 -16.797 1 97.25 236 THR B O 1
ATOM 4091 N N . PRO B 1 237 ? 5.547 -1.683 -17.469 1 97.19 237 PRO B N 1
ATOM 4092 C CA . PRO B 1 237 ? 6.582 -2.711 -17.625 1 97.19 237 PRO B CA 1
ATOM 4093 C C . PRO B 1 237 ? 7.496 -2.463 -18.812 1 97.19 237 PRO B C 1
ATOM 4095 O O . PRO B 1 237 ? 7.035 -2.025 -19.875 1 97.19 237 PRO B O 1
ATOM 4098 N N . ILE B 1 238 ? 8.742 -2.736 -18.625 1 97.06 238 ILE B N 1
ATOM 4099 C CA . ILE B 1 238 ? 9.695 -2.734 -19.719 1 97.06 238 ILE B CA 1
ATOM 4100 C C . ILE B 1 238 ? 9.281 -3.766 -20.766 1 97.06 238 ILE B C 1
ATOM 4102 O O . ILE B 1 238 ? 8.805 -4.852 -20.422 1 97.06 238 ILE B O 1
ATOM 4106 N N . ASN B 1 239 ? 9.5 -3.35 -22 1 93.38 239 ASN B N 1
ATOM 4107 C CA . ASN B 1 239 ? 9.156 -4.266 -23.078 1 93.38 239 ASN B CA 1
ATOM 4108 C C . ASN B 1 239 ? 10.203 -5.367 -23.234 1 93.38 239 ASN B C 1
ATOM 4110 O O . ASN B 1 239 ? 10.797 -5.523 -24.297 1 93.38 239 ASN B O 1
ATOM 4114 N N . LYS B 1 240 ? 10.43 -6.055 -22.234 1 94.88 240 LYS B N 1
ATOM 4115 C CA . LYS B 1 240 ? 11.352 -7.184 -22.141 1 94.88 240 LYS B CA 1
ATOM 4116 C C . LYS B 1 240 ? 11.078 -8 -20.875 1 94.88 240 LYS B C 1
ATOM 4118 O O . LYS B 1 240 ? 10.773 -7.445 -19.828 1 94.88 240 LYS B O 1
ATOM 4123 N N . SER B 1 241 ? 11.125 -9.281 -21.031 1 96.06 241 SER B N 1
ATOM 4124 C CA . SER B 1 241 ? 11.102 -10.125 -19.844 1 96.06 241 SER B CA 1
ATOM 4125 C C . SER B 1 241 ? 12.508 -10.492 -19.391 1 96.06 241 SER B C 1
ATOM 4127 O O . SER B 1 241 ? 13.445 -10.453 -20.188 1 96.06 241 SER B O 1
ATOM 4129 N N . PHE B 1 242 ? 12.664 -10.789 -18.156 1 98.19 242 PHE B N 1
ATOM 4130 C CA . PHE B 1 242 ? 13.969 -11.062 -17.562 1 98.19 242 PHE B CA 1
ATOM 4131 C C . PHE B 1 242 ? 13.992 -12.453 -16.922 1 98.19 242 PHE B C 1
ATOM 4133 O O . PHE B 1 242 ? 12.961 -12.938 -16.453 1 98.19 242 PHE B O 1
ATOM 4140 N N . LYS B 1 243 ? 15.148 -13.039 -16.938 1 97.88 243 LYS B N 1
ATOM 4141 C CA . LYS B 1 243 ? 15.375 -14.266 -16.172 1 97.88 243 LYS B CA 1
ATOM 4142 C C . LYS B 1 243 ? 15.703 -13.953 -14.719 1 97.88 243 LYS B C 1
ATOM 4144 O O . LYS B 1 243 ? 16.094 -12.836 -14.391 1 97.88 243 LYS B O 1
ATOM 4149 N N . ARG B 1 244 ? 15.586 -14.977 -13.938 1 98.06 244 ARG B N 1
ATOM 4150 C CA . ARG B 1 244 ? 15.828 -14.828 -12.508 1 98.06 244 ARG B CA 1
ATOM 4151 C C . ARG B 1 244 ? 17.219 -14.273 -12.242 1 98.06 244 ARG B C 1
ATOM 4153 O O . ARG B 1 244 ? 17.406 -13.406 -11.391 1 98.06 244 ARG B O 1
ATOM 4160 N N . GLU B 1 245 ? 18.188 -14.727 -12.914 1 97.69 245 GLU B N 1
ATOM 4161 C CA . GLU B 1 245 ? 19.578 -14.383 -12.672 1 97.69 245 GLU B CA 1
ATOM 4162 C C . GLU B 1 245 ? 19.875 -12.953 -13.117 1 97.69 245 GLU B C 1
ATOM 4164 O O . GLU B 1 245 ? 20.922 -12.398 -12.773 1 97.69 245 GLU B O 1
ATOM 4169 N N . GLU B 1 246 ? 18.969 -12.336 -13.875 1 98.06 246 GLU B N 1
ATOM 4170 C CA . GLU B 1 246 ? 19.188 -11 -14.422 1 98.06 246 GLU B CA 1
ATOM 4171 C C . GLU B 1 246 ? 18.594 -9.93 -13.5 1 98.06 246 GLU B C 1
ATOM 4173 O O . GLU B 1 246 ? 18.891 -8.742 -13.656 1 98.06 246 GLU B O 1
ATOM 4178 N N . ILE B 1 247 ? 17.844 -10.281 -12.539 1 98.44 247 ILE B N 1
ATOM 4179 C CA . ILE B 1 247 ? 17 -9.359 -11.781 1 98.44 247 ILE B CA 1
ATOM 4180 C C . ILE B 1 247 ? 17.875 -8.383 -10.992 1 98.44 247 ILE B C 1
ATOM 4182 O O . ILE B 1 247 ? 17.688 -7.168 -11.078 1 98.44 247 ILE B O 1
ATOM 4186 N N . ILE B 1 248 ? 18.859 -8.898 -10.25 1 98.56 248 ILE B N 1
ATOM 4187 C CA . ILE B 1 248 ? 19.672 -8.062 -9.375 1 98.56 248 ILE B CA 1
ATOM 4188 C C . ILE B 1 248 ? 20.453 -7.059 -10.219 1 98.56 248 ILE B C 1
ATOM 4190 O O . ILE B 1 248 ? 20.531 -5.875 -9.891 1 98.56 248 ILE B O 1
ATOM 4194 N N . ASN B 1 249 ? 20.984 -7.566 -11.289 1 98.19 249 ASN B N 1
ATOM 4195 C CA . ASN B 1 249 ? 21.734 -6.695 -12.188 1 98.19 249 ASN B CA 1
ATOM 4196 C C . ASN B 1 249 ? 20.844 -5.625 -12.805 1 98.19 249 ASN B C 1
ATOM 4198 O O . ASN B 1 249 ? 21.25 -4.469 -12.93 1 98.19 249 ASN B O 1
ATOM 4202 N N . ALA B 1 250 ? 19.672 -6.008 -13.219 1 98.5 250 ALA B N 1
ATOM 4203 C CA . ALA B 1 250 ? 18.734 -5.055 -13.797 1 98.5 250 ALA B CA 1
ATOM 4204 C C . ALA B 1 250 ? 18.391 -3.955 -12.797 1 98.5 250 ALA B C 1
ATOM 4206 O O . ALA B 1 250 ? 18.375 -2.771 -13.148 1 98.5 250 ALA B O 1
ATOM 4207 N N . VAL B 1 251 ? 18.094 -4.301 -11.547 1 98.88 251 VAL B N 1
ATOM 4208 C CA . VAL B 1 251 ? 17.781 -3.334 -10.5 1 98.88 251 VAL B CA 1
ATOM 4209 C C . VAL B 1 251 ? 18.953 -2.379 -10.297 1 98.88 251 VAL B C 1
ATOM 4211 O O . VAL B 1 251 ? 18.766 -1.163 -10.203 1 98.88 251 VAL B O 1
ATOM 4214 N N . ASP B 1 252 ? 20.156 -2.932 -10.281 1 98.69 252 ASP B N 1
ATOM 4215 C CA . ASP B 1 252 ? 21.359 -2.125 -10.109 1 98.69 252 ASP B CA 1
ATOM 4216 C C . ASP B 1 252 ? 21.484 -1.084 -11.219 1 98.69 252 ASP B C 1
ATOM 4218 O O . ASP B 1 252 ? 21.766 0.085 -10.953 1 98.69 252 ASP B O 1
ATOM 4222 N N . LYS B 1 253 ? 21.25 -1.493 -12.43 1 98.44 253 LYS B N 1
ATOM 4223 C CA . LYS B 1 253 ? 21.391 -0.597 -13.578 1 98.44 253 LYS B CA 1
ATOM 4224 C C . LYS B 1 253 ? 20.312 0.496 -13.539 1 98.44 253 LYS B C 1
ATOM 4226 O O . LYS B 1 253 ? 20.594 1.647 -13.883 1 98.44 253 LYS B O 1
ATOM 4231 N N . ILE B 1 254 ? 19.156 0.136 -13.148 1 98.75 254 ILE B N 1
ATOM 4232 C CA . ILE B 1 254 ? 18.062 1.11 -13.07 1 98.75 254 ILE B CA 1
ATOM 4233 C C . ILE B 1 254 ? 18.375 2.143 -11.992 1 98.75 254 ILE B C 1
ATOM 4235 O O . ILE B 1 254 ? 18.203 3.344 -12.203 1 98.75 254 ILE B O 1
ATOM 4239 N N . ILE B 1 255 ? 18.844 1.686 -10.836 1 98.81 255 ILE B N 1
ATOM 4240 C CA . ILE B 1 255 ? 19.203 2.582 -9.734 1 98.81 255 ILE B CA 1
ATOM 4241 C C . ILE B 1 255 ? 20.328 3.516 -10.172 1 98.81 255 ILE B C 1
ATOM 4243 O O . ILE B 1 255 ? 20.281 4.719 -9.914 1 98.81 255 ILE B O 1
ATOM 4247 N N . LYS B 1 256 ? 21.328 2.99 -10.844 1 98.25 256 LYS B N 1
ATOM 4248 C CA . LYS B 1 256 ? 22.438 3.805 -11.336 1 98.25 256 LYS B CA 1
ATOM 4249 C C . LYS B 1 256 ? 21.938 4.844 -12.344 1 98.25 256 LYS B C 1
ATOM 4251 O O . LYS B 1 256 ? 22.422 5.984 -12.344 1 98.25 256 LYS B O 1
ATOM 4256 N N . TYR B 1 257 ? 21.078 4.387 -13.164 1 98.5 257 TYR B N 1
ATOM 4257 C CA . TYR B 1 257 ? 20.484 5.324 -14.117 1 98.5 257 TYR B CA 1
ATOM 4258 C C . TYR B 1 257 ? 19.797 6.477 -13.398 1 98.5 257 TYR B C 1
ATOM 4260 O O . TYR B 1 257 ? 20.031 7.645 -13.727 1 98.5 257 TYR B O 1
ATOM 4268 N N . PHE B 1 258 ? 18.969 6.184 -12.477 1 98.69 258 PHE B N 1
ATOM 4269 C CA . PHE B 1 258 ? 18.281 7.191 -11.68 1 98.69 258 PHE B CA 1
ATOM 4270 C C . PHE B 1 258 ? 19.281 8.141 -11.031 1 98.69 258 PHE B C 1
ATOM 4272 O O . PHE B 1 258 ? 19.141 9.359 -11.117 1 98.69 258 PHE B O 1
ATOM 4279 N N . GLU B 1 259 ? 20.281 7.59 -10.422 1 97.81 259 GLU B N 1
ATOM 4280 C CA . GLU B 1 259 ? 21.312 8.375 -9.75 1 97.81 259 GLU B CA 1
ATOM 4281 C C . GLU B 1 259 ? 21.984 9.344 -10.711 1 97.81 259 GLU B C 1
ATOM 4283 O O . GLU B 1 259 ? 22.297 10.477 -10.344 1 97.81 259 GLU B O 1
ATOM 4288 N N . SER B 1 260 ? 22.188 8.93 -11.875 1 97.5 260 SER B N 1
ATOM 4289 C CA . SER B 1 260 ? 22.922 9.719 -12.852 1 97.5 260 SER B CA 1
ATOM 4290 C C . SER B 1 260 ? 22.047 10.797 -13.469 1 97.5 260 SER B C 1
ATOM 4292 O O . SER B 1 260 ? 22.516 11.875 -13.828 1 97.5 260 SER B O 1
ATOM 4294 N N . GLN B 1 261 ? 20.75 10.531 -13.586 1 98.19 261 GLN B N 1
ATOM 4295 C CA . GLN B 1 261 ? 19.891 11.414 -14.375 1 98.19 261 GLN B CA 1
ATOM 4296 C C . GLN B 1 261 ? 19.109 12.375 -13.477 1 98.19 261 GLN B C 1
ATOM 4298 O O . GLN B 1 261 ? 18.672 13.43 -13.93 1 98.19 261 GLN B O 1
ATOM 4303 N N . ALA B 1 262 ? 18.922 11.992 -12.266 1 98.19 262 ALA B N 1
ATOM 4304 C CA . ALA B 1 262 ? 17.984 12.734 -11.422 1 98.19 262 ALA B CA 1
ATOM 4305 C C . ALA B 1 262 ? 18.594 14.039 -10.93 1 98.19 262 ALA B C 1
ATOM 4307 O O . ALA B 1 262 ? 19.766 14.07 -10.547 1 98.19 262 ALA B O 1
ATOM 4308 N N . ASN B 1 263 ? 17.828 15.078 -10.984 1 95.81 263 ASN B N 1
ATOM 4309 C CA . ASN B 1 263 ? 18.156 16.297 -10.242 1 95.81 263 ASN B CA 1
ATOM 4310 C C . ASN B 1 263 ? 17.906 16.125 -8.75 1 95.81 263 ASN B C 1
ATOM 4312 O O . ASN B 1 263 ? 17.281 15.141 -8.328 1 95.81 263 ASN B O 1
ATOM 4316 N N . LYS B 1 264 ? 18.406 17.062 -8.055 1 89.94 264 LYS B N 1
ATOM 4317 C CA . LYS B 1 264 ? 18.172 17 -6.613 1 89.94 264 LYS B CA 1
ATOM 4318 C C . LYS B 1 264 ? 16.688 17.031 -6.293 1 89.94 264 LYS B C 1
ATOM 4320 O O . LYS B 1 264 ? 15.938 17.844 -6.836 1 89.94 264 LYS B O 1
ATOM 4325 N N . ASN B 1 265 ? 16.219 16.078 -5.473 1 89.44 265 ASN B N 1
ATOM 4326 C CA . ASN B 1 265 ? 14.867 15.984 -4.957 1 89.44 265 ASN B CA 1
ATOM 4327 C C . ASN B 1 265 ? 13.883 15.578 -6.047 1 89.44 265 ASN B C 1
ATOM 4329 O O . ASN B 1 265 ? 12.688 15.883 -5.961 1 89.44 265 ASN B O 1
ATOM 4333 N N . GLU B 1 266 ? 14.438 15 -7.066 1 95.88 266 GLU B N 1
ATOM 4334 C CA . GLU B 1 266 ? 13.586 14.5 -8.148 1 95.88 266 GLU B CA 1
ATOM 4335 C C . GLU B 1 266 ? 13.305 13.016 -7.984 1 95.88 266 GLU B C 1
ATOM 4337 O O . GLU B 1 266 ? 14.219 12.211 -7.801 1 95.88 266 GLU B O 1
ATOM 4342 N N . ARG B 1 267 ? 12.055 12.641 -7.965 1 97.69 267 ARG B N 1
ATOM 4343 C CA . ARG B 1 267 ? 11.656 11.234 -7.93 1 97.69 267 ARG B CA 1
ATOM 4344 C C . ARG B 1 267 ? 11.883 10.57 -9.281 1 97.69 267 ARG B C 1
ATOM 4346 O O . ARG B 1 267 ? 11.977 11.25 -10.305 1 97.69 267 ARG B O 1
ATOM 4353 N N . PHE B 1 268 ? 12 9.266 -9.305 1 98.69 268 PHE B N 1
ATOM 4354 C CA . PHE B 1 268 ? 12.25 8.531 -10.539 1 98.69 268 PHE B CA 1
ATOM 4355 C C . PHE B 1 268 ? 11.125 8.773 -11.539 1 98.69 268 PHE B C 1
ATOM 4357 O O . PHE B 1 268 ? 11.375 8.906 -12.742 1 98.69 268 PHE B O 1
ATOM 4364 N N . ALA B 1 269 ? 9.891 8.805 -11.086 1 98.5 269 ALA B N 1
ATOM 4365 C CA . ALA B 1 269 ? 8.742 9.109 -11.938 1 98.5 269 ALA B CA 1
ATOM 4366 C C . ALA B 1 269 ? 8.922 10.453 -12.633 1 98.5 269 ALA B C 1
ATOM 4368 O O . ALA B 1 269 ? 8.609 10.594 -13.82 1 98.5 269 ALA B O 1
ATOM 4369 N N . ASP B 1 270 ? 9.43 11.469 -11.938 1 97.56 270 ASP B N 1
ATOM 4370 C CA . ASP B 1 270 ? 9.656 12.789 -12.5 1 97.56 270 ASP B CA 1
ATOM 4371 C C . ASP B 1 270 ? 10.75 12.75 -13.57 1 97.56 270 ASP B C 1
ATOM 4373 O O . ASP B 1 270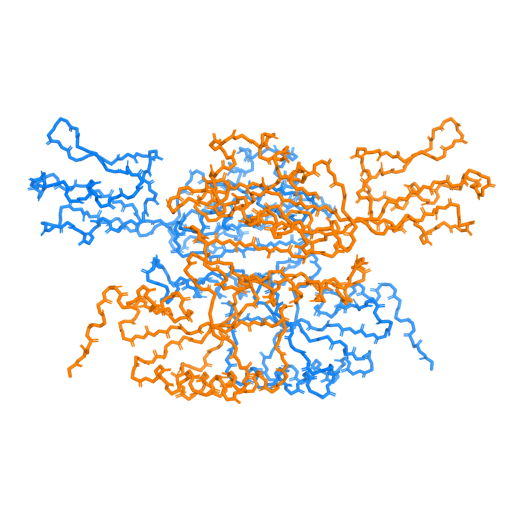 ? 10.664 13.445 -14.586 1 97.56 270 ASP B O 1
ATOM 4377 N N . VAL B 1 271 ? 11.758 11.977 -13.297 1 98.44 271 VAL B N 1
ATOM 4378 C CA . VAL B 1 271 ? 12.828 11.797 -14.273 1 98.44 271 VAL B CA 1
ATOM 4379 C C . VAL B 1 271 ? 12.258 11.219 -15.562 1 98.44 271 VAL B C 1
ATOM 4381 O O . VAL B 1 271 ? 12.555 11.703 -16.656 1 98.44 271 VAL B O 1
ATOM 4384 N N . ILE B 1 272 ? 11.453 10.234 -15.445 1 98.56 272 ILE B N 1
ATOM 4385 C CA . ILE B 1 272 ? 10.844 9.578 -16.594 1 98.56 272 ILE B CA 1
ATOM 4386 C C . ILE B 1 272 ? 9.969 10.57 -17.359 1 98.56 272 ILE B C 1
ATOM 4388 O O .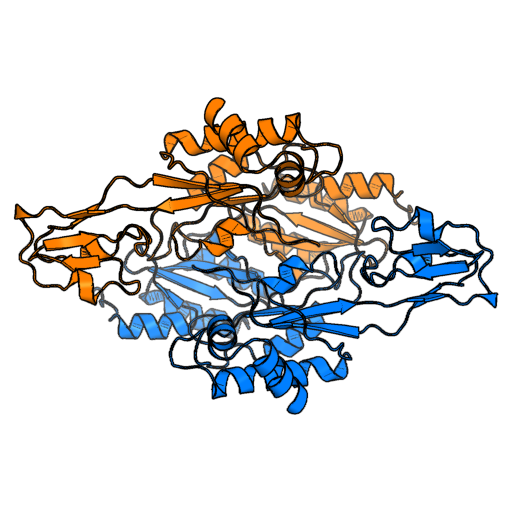 ILE B 1 272 ? 9.977 10.602 -18.594 1 98.56 272 ILE B O 1
ATOM 4392 N N . GLU B 1 273 ? 9.227 11.328 -16.625 1 97.5 273 GLU B N 1
ATOM 4393 C CA . GLU B 1 273 ? 8.367 12.328 -17.266 1 97.5 273 GLU B CA 1
ATOM 4394 C C . GLU B 1 273 ? 9.195 13.383 -18 1 97.5 273 GLU B C 1
ATOM 4396 O O . GLU B 1 273 ? 8.828 13.828 -19.094 1 97.5 273 GLU B O 1
ATOM 4401 N N . ARG B 1 274 ? 10.289 13.828 -17.391 1 97.94 274 ARG B N 1
ATOM 4402 C CA . ARG B 1 274 ? 11.148 14.859 -17.969 1 97.94 274 ARG B CA 1
ATOM 4403 C C . ARG B 1 274 ? 11.852 14.352 -19.219 1 97.94 274 ARG B C 1
ATOM 4405 O O . ARG B 1 274 ? 11.914 15.055 -20.234 1 97.94 274 ARG B O 1
ATOM 4412 N N . ILE B 1 275 ? 12.312 13.117 -19.203 1 98.06 275 ILE B N 1
ATOM 4413 C CA . ILE B 1 275 ? 13.148 12.586 -20.281 1 98.06 275 ILE B CA 1
ATOM 4414 C C . ILE B 1 275 ? 12.281 11.867 -21.297 1 98.06 275 ILE B C 1
ATOM 4416 O O . ILE B 1 275 ? 12.586 11.883 -22.5 1 98.06 275 ILE B O 1
ATOM 4420 N N . GLY B 1 276 ? 11.211 11.305 -20.891 1 98.19 276 GLY B N 1
ATOM 4421 C CA . GLY B 1 276 ? 10.375 10.445 -21.703 1 98.19 276 GLY B CA 1
ATOM 4422 C C . GLY B 1 276 ? 10.57 8.969 -21.422 1 98.19 276 GLY B C 1
ATOM 4423 O O . GLY B 1 276 ? 11.703 8.484 -21.359 1 98.19 276 GLY B O 1
ATOM 4424 N N . LEU B 1 277 ? 9.547 8.273 -21.328 1 97.69 277 LEU B N 1
ATOM 4425 C CA . LEU B 1 277 ? 9.562 6.871 -20.922 1 97.69 277 LEU B CA 1
ATOM 4426 C C . LEU B 1 277 ? 10.32 6.02 -21.938 1 97.69 277 LEU B C 1
ATOM 4428 O O . LEU B 1 277 ? 11.148 5.188 -21.562 1 97.69 277 LEU B O 1
ATOM 4432 N N . LYS B 1 278 ? 10.023 6.188 -23.172 1 97.44 278 LYS B N 1
ATOM 4433 C CA . LYS B 1 278 ? 10.648 5.391 -24.219 1 97.44 278 LYS B CA 1
ATOM 4434 C C . LYS B 1 278 ? 12.172 5.543 -24.188 1 97.44 278 LYS B C 1
ATOM 4436 O O . LYS B 1 278 ? 12.898 4.555 -24.281 1 97.44 278 LYS B O 1
ATOM 4441 N N . SER B 1 279 ? 12.586 6.789 -24.031 1 98.06 279 SER B N 1
ATOM 4442 C CA . SER B 1 279 ? 14.016 7.066 -23.984 1 98.06 279 SER B CA 1
ATOM 4443 C C . SER B 1 279 ? 14.664 6.434 -22.75 1 98.06 279 SER B C 1
ATOM 4445 O O . SER B 1 279 ? 15.727 5.82 -22.844 1 98.06 279 SER B O 1
ATOM 4447 N N . VAL B 1 280 ? 14.023 6.527 -21.625 1 98.19 280 VAL B N 1
ATOM 4448 C CA . VAL B 1 280 ? 14.539 5.953 -20.375 1 98.19 280 VAL B CA 1
ATOM 4449 C C . VAL B 1 280 ? 14.641 4.438 -20.516 1 98.19 280 VAL B C 1
ATOM 4451 O O . VAL B 1 280 ? 15.672 3.844 -20.188 1 98.19 280 VAL B O 1
ATOM 4454 N N . GLU B 1 281 ? 13.602 3.85 -21.016 1 97.88 281 GLU B N 1
ATOM 4455 C CA . GLU B 1 281 ? 13.578 2.402 -21.203 1 97.88 281 GLU B CA 1
ATOM 4456 C C . GLU B 1 281 ? 14.711 1.944 -22.125 1 97.88 281 GLU B C 1
ATOM 4458 O O . GLU B 1 281 ? 15.414 0.983 -21.812 1 97.88 281 GLU B O 1
ATOM 4463 N N . GLU B 1 282 ? 14.875 2.602 -23.219 1 97.62 282 GLU B N 1
ATOM 4464 C CA . GLU B 1 282 ? 15.914 2.256 -24.188 1 97.62 282 GLU B CA 1
ATOM 4465 C C . GLU B 1 282 ? 17.297 2.377 -23.562 1 97.62 282 GLU B C 1
ATOM 4467 O O . GLU B 1 282 ? 18.156 1.503 -23.766 1 97.62 282 GLU B O 1
ATOM 4472 N N . GLU B 1 283 ? 17.484 3.445 -22.875 1 96.94 283 GLU B N 1
ATOM 4473 C CA . GLU B 1 283 ? 18.797 3.668 -22.266 1 96.94 283 GLU B CA 1
ATOM 4474 C C . GLU B 1 283 ? 19.094 2.602 -21.219 1 96.94 283 GLU B C 1
ATOM 4476 O O . GLU B 1 283 ? 20.219 2.113 -21.125 1 96.94 283 GLU B O 1
ATOM 4481 N N . ILE B 1 284 ? 18.094 2.232 -20.438 1 96.62 284 ILE B N 1
ATOM 4482 C CA . ILE B 1 284 ? 18.266 1.199 -19.438 1 96.62 284 ILE B CA 1
ATOM 4483 C C . ILE B 1 284 ? 18.547 -0.144 -20.109 1 96.62 284 ILE B C 1
ATOM 4485 O O . ILE B 1 284 ? 19.469 -0.859 -19.719 1 96.62 284 ILE B O 1
ATOM 4489 N N . LEU B 1 285 ? 17.781 -0.463 -21.141 1 96.88 285 LEU B N 1
ATOM 4490 C CA . LEU B 1 285 ? 17.938 -1.729 -21.844 1 96.88 285 LEU B CA 1
ATOM 4491 C C . LEU B 1 285 ? 19.312 -1.825 -22.484 1 96.88 285 LEU B C 1
ATOM 4493 O O . LEU B 1 285 ? 19.922 -2.896 -22.5 1 96.88 285 LEU B O 1
ATOM 4497 N N . ASN B 1 286 ? 19.781 -0.719 -22.938 1 95.75 286 ASN B N 1
ATOM 4498 C CA . ASN B 1 286 ? 21.094 -0.688 -23.562 1 95.75 286 ASN B CA 1
ATOM 4499 C C . ASN B 1 286 ? 22.203 -0.906 -22.547 1 95.75 286 ASN B C 1
ATOM 4501 O O . ASN B 1 286 ? 23.312 -1.327 -22.906 1 95.75 286 ASN B O 1
ATOM 4505 N N . SER B 1 287 ? 21.922 -0.595 -21.391 1 92.94 287 SER B N 1
ATOM 4506 C CA . SER B 1 287 ? 22.938 -0.731 -20.359 1 92.94 287 SER B CA 1
ATOM 4507 C C . SER B 1 287 ? 22.938 -2.137 -19.766 1 92.94 287 SER B C 1
ATOM 4509 O O . SER B 1 287 ? 23.844 -2.5 -19 1 92.94 287 SER B O 1
ATOM 4511 N N . LEU B 1 288 ? 21.891 -2.908 -20 1 89.69 288 LEU B N 1
ATOM 4512 C CA . LEU B 1 288 ? 21.75 -4.258 -19.469 1 89.69 288 LEU B CA 1
ATOM 4513 C C . LEU B 1 288 ? 22.531 -5.266 -20.312 1 89.69 288 LEU B C 1
ATOM 4515 O O . LEU B 1 288 ? 23.062 -6.246 -19.781 1 89.69 288 LEU B O 1
#